Protein AF-A0AAU6QLI8-F1 (afdb_monomer_lite)

Structure (mmCIF, N/CA/C/O backbone):
data_AF-A0AAU6QLI8-F1
#
_entry.id   AF-A0AAU6QLI8-F1
#
loop_
_atom_site.group_PDB
_atom_site.id
_atom_site.type_symbol
_atom_site.label_atom_id
_atom_site.label_alt_id
_atom_site.label_comp_id
_atom_site.label_asym_id
_atom_site.label_entity_id
_atom_site.label_seq_id
_atom_site.pdbx_PDB_ins_code
_atom_site.Cartn_x
_atom_site.Cartn_y
_atom_site.Cartn_z
_atom_site.occupancy
_atom_site.B_iso_or_equiv
_atom_site.auth_seq_id
_atom_site.auth_comp_id
_atom_site.auth_asym_id
_atom_site.auth_atom_id
_atom_site.pdbx_PDB_model_num
ATOM 1 N N . MET A 1 1 ? -0.231 10.559 -68.384 1.00 34.50 1 MET A N 1
ATOM 2 C CA . MET A 1 1 ? 0.499 9.558 -67.576 1.00 34.50 1 MET A CA 1
ATOM 3 C C . MET A 1 1 ? -0.228 9.406 -66.255 1.00 34.50 1 MET A C 1
ATOM 5 O O . MET A 1 1 ? -0.411 10.391 -65.558 1.00 34.50 1 MET A O 1
ATOM 9 N N . SER A 1 2 ? -0.750 8.209 -65.994 1.00 28.45 2 SER A N 1
ATOM 10 C CA . SER A 1 2 ? -1.635 7.906 -64.871 1.00 28.45 2 SER A CA 1
ATOM 11 C C . SER A 1 2 ? -0.855 7.699 -63.577 1.00 28.45 2 SER A C 1
ATOM 13 O O . SER A 1 2 ? -0.058 6.767 -63.501 1.00 28.45 2 SER A O 1
ATOM 15 N N . TRP A 1 3 ? -1.153 8.483 -62.547 1.00 27.86 3 TRP A N 1
ATOM 16 C CA . TRP A 1 3 ? -0.943 8.059 -61.165 1.00 27.86 3 TRP A CA 1
ATOM 17 C C . TRP A 1 3 ? -2.289 7.552 -60.660 1.00 27.86 3 TRP A C 1
ATOM 19 O O . TRP A 1 3 ? -3.238 8.307 -60.461 1.00 27.86 3 TRP A O 1
ATOM 29 N N . LYS A 1 4 ? -2.407 6.223 -60.629 1.00 33.28 4 LYS A N 1
ATOM 30 C CA . LYS A 1 4 ? -3.608 5.509 -60.213 1.00 33.28 4 LYS A CA 1
ATOM 31 C C . LYS A 1 4 ? -3.654 5.451 -58.689 1.00 33.28 4 LYS A C 1
ATOM 33 O O . LYS A 1 4 ? -2.740 4.934 -58.056 1.00 33.28 4 LYS A O 1
ATOM 38 N N . PHE A 1 5 ? -4.767 5.951 -58.168 1.00 35.91 5 PHE A N 1
ATOM 39 C CA . PHE A 1 5 ? -5.419 5.586 -56.918 1.00 35.91 5 PHE A CA 1
ATOM 40 C C . PHE A 1 5 ? -5.103 4.159 -56.430 1.00 35.91 5 PHE A C 1
ATOM 42 O O . PHE A 1 5 ? -5.467 3.183 -57.087 1.00 35.91 5 PHE A O 1
ATOM 49 N N . TRP A 1 6 ? -4.563 4.066 -55.218 1.00 32.22 6 TRP A N 1
ATOM 50 C CA . TRP A 1 6 ? -4.882 3.013 -54.251 1.00 32.22 6 TRP A CA 1
ATOM 51 C C . TRP A 1 6 ? -5.800 3.710 -53.233 1.00 32.22 6 TRP A C 1
ATOM 53 O O . TRP A 1 6 ? -5.355 4.638 -52.571 1.00 32.22 6 TRP A O 1
ATOM 63 N N . LYS A 1 7 ? -7.133 3.569 -53.223 1.00 31.08 7 LYS A N 1
ATOM 64 C CA . LYS A 1 7 ? -7.972 2.368 -53.066 1.00 31.08 7 LYS A CA 1
ATOM 65 C C . LYS A 1 7 ? -7.524 1.497 -51.892 1.00 31.08 7 LYS A C 1
ATOM 67 O O . LYS A 1 7 ? -6.597 0.710 -52.023 1.00 31.08 7 LYS A O 1
ATOM 72 N N . THR A 1 8 ? -8.261 1.688 -50.792 1.00 38.16 8 THR A N 1
ATOM 73 C CA . THR A 1 8 ? -8.504 0.744 -49.696 1.00 38.16 8 THR A CA 1
ATOM 74 C C . THR A 1 8 ? -7.240 0.151 -49.084 1.00 38.16 8 THR A C 1
ATOM 76 O O . THR A 1 8 ? -6.825 -0.952 -49.430 1.00 38.16 8 THR A O 1
ATOM 79 N N . SER A 1 9 ? -6.663 0.846 -48.101 1.00 34.03 9 SER A N 1
ATOM 80 C CA . SER A 1 9 ? -5.839 0.168 -47.106 1.00 34.03 9 SER A CA 1
ATOM 81 C C . SER A 1 9 ? -6.737 -0.825 -46.370 1.00 34.03 9 SER A C 1
ATOM 83 O O . SER A 1 9 ? -7.512 -0.469 -45.487 1.00 34.03 9 SER A O 1
ATOM 85 N N . GLN A 1 10 ? -6.659 -2.088 -46.788 1.00 35.81 10 GLN A N 1
ATOM 86 C CA . GLN A 1 10 ? -6.878 -3.221 -45.904 1.00 35.81 10 GLN A CA 1
ATOM 87 C C . GLN A 1 10 ? -6.171 -2.894 -44.589 1.00 35.81 10 GLN A C 1
ATOM 89 O O . GLN A 1 10 ? -4.942 -2.845 -44.542 1.00 35.81 10 GLN A O 1
ATOM 94 N N . THR A 1 11 ? -6.936 -2.631 -43.533 1.00 38.00 11 THR A N 1
ATOM 95 C CA . THR A 1 11 ? -6.452 -2.769 -42.167 1.00 38.00 11 THR A CA 1
ATOM 96 C C . THR A 1 11 ? -6.023 -4.222 -42.037 1.00 38.00 11 THR A C 1
ATOM 98 O O . THR A 1 11 ? -6.840 -5.114 -41.817 1.00 38.00 11 THR A O 1
ATOM 101 N N . SER A 1 12 ? -4.738 -4.496 -42.262 1.00 47.03 12 SER A N 1
ATOM 102 C CA . SER A 1 12 ? -4.113 -5.717 -41.772 1.00 47.03 12 SER A CA 1
ATOM 103 C C . SER A 1 12 ? -4.521 -5.830 -40.310 1.00 47.03 12 SER A C 1
ATOM 105 O O . SER A 1 12 ? -4.220 -4.918 -39.538 1.00 47.03 12 SER A O 1
ATOM 107 N N . ALA A 1 13 ? -5.296 -6.864 -39.973 1.00 72.50 13 ALA A N 1
ATOM 108 C CA . ALA A 1 13 ? -5.838 -7.043 -38.635 1.00 72.50 13 ALA A CA 1
ATOM 109 C C . ALA A 1 13 ? -4.701 -6.855 -37.624 1.00 72.50 13 ALA A C 1
ATOM 111 O O . ALA A 1 13 ? -3.681 -7.543 -37.722 1.00 72.50 13 ALA A O 1
ATOM 112 N N . ILE A 1 14 ? -4.839 -5.871 -36.728 1.00 84.38 14 ILE A N 1
ATOM 113 C CA . ILE A 1 14 ? -3.828 -5.599 -35.706 1.00 84.38 14 ILE A CA 1
ATOM 114 C C . ILE A 1 14 ? -3.597 -6.913 -34.964 1.00 84.38 14 ILE A C 1
ATOM 116 O O . ILE A 1 14 ? -4.531 -7.504 -34.420 1.00 84.38 14 ILE A O 1
ATOM 120 N N . LYS A 1 15 ? -2.359 -7.410 -34.995 1.00 91.00 15 LYS A N 1
ATOM 121 C CA . LYS A 1 15 ? -1.996 -8.625 -34.275 1.00 91.00 15 LYS A CA 1
ATOM 122 C C . LYS A 1 15 ? -1.766 -8.253 -32.817 1.00 91.00 15 LYS A C 1
ATOM 124 O O . LYS A 1 15 ? -0.661 -7.869 -32.442 1.00 91.00 15 LYS A O 1
ATOM 129 N N . TRP A 1 16 ? -2.828 -8.341 -32.027 1.00 94.88 16 TRP A N 1
ATOM 130 C CA . TRP A 1 16 ? -2.781 -8.047 -30.601 1.00 94.88 16 TRP A CA 1
ATOM 131 C C . TRP A 1 16 ? -1.846 -9.014 -29.858 1.00 94.88 16 TRP A C 1
ATOM 133 O O . TRP A 1 16 ? -1.844 -10.212 -30.169 1.00 94.88 16 TRP A O 1
ATOM 143 N N . PRO A 1 17 ? -1.051 -8.526 -28.888 1.00 95.00 17 PRO A N 1
ATOM 144 C CA . PRO A 1 17 ? -0.303 -9.399 -27.993 1.00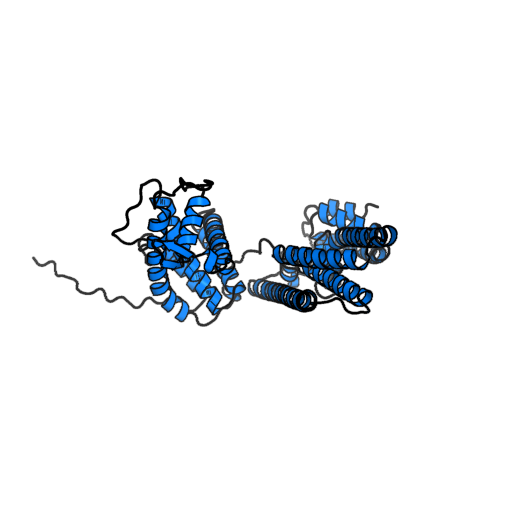 95.00 17 PRO A CA 1
ATOM 145 C C . PRO A 1 17 ? -1.251 -10.267 -27.158 1.00 95.00 17 PRO A C 1
ATOM 147 O O . PRO A 1 17 ? -2.341 -9.836 -26.788 1.00 95.00 17 PRO A O 1
ATOM 150 N N . THR A 1 18 ? -0.832 -11.496 -26.864 1.00 95.06 18 THR A N 1
ATOM 151 C CA . THR A 1 18 ? -1.649 -12.477 -26.125 1.00 95.06 18 THR A CA 1
ATOM 152 C C . THR A 1 18 ? -1.260 -12.604 -24.653 1.00 95.06 18 THR A C 1
ATOM 154 O O . THR A 1 18 ? -1.984 -13.230 -23.879 1.00 95.06 18 THR A O 1
ATOM 157 N N . ASP A 1 19 ? -0.123 -12.021 -24.272 1.00 95.06 19 ASP A N 1
ATOM 158 C CA . ASP A 1 19 ? 0.421 -11.992 -22.916 1.00 95.06 19 ASP A CA 1
ATOM 159 C C . ASP A 1 19 ? 0.528 -10.555 -22.371 1.00 95.06 19 ASP A C 1
ATOM 161 O O . ASP A 1 19 ? 0.547 -9.570 -23.123 1.00 95.06 19 ASP A O 1
ATOM 165 N N . ALA A 1 20 ? 0.564 -10.441 -21.040 1.00 95.44 20 ALA A N 1
ATOM 166 C CA . ALA A 1 20 ? 0.551 -9.162 -20.334 1.00 95.44 20 ALA A CA 1
ATOM 167 C C . ALA A 1 20 ? 1.803 -8.320 -20.626 1.00 95.44 20 ALA A C 1
ATOM 169 O O . ALA A 1 20 ? 1.677 -7.134 -20.930 1.00 95.44 20 ALA A O 1
ATOM 170 N N . TYR A 1 21 ? 2.992 -8.929 -20.605 1.00 95.75 21 TYR A N 1
ATOM 171 C CA . TYR A 1 21 ? 4.253 -8.250 -20.910 1.00 95.75 21 TYR A CA 1
ATOM 172 C C . TYR A 1 21 ? 4.255 -7.655 -22.327 1.00 95.75 21 TYR A C 1
ATOM 174 O O . TYR A 1 21 ? 4.529 -6.464 -22.513 1.00 95.75 21 TYR A O 1
ATOM 182 N N . GLY A 1 22 ? 3.891 -8.456 -23.330 1.00 95.94 22 GLY A N 1
ATOM 183 C CA . GLY A 1 22 ? 3.769 -8.022 -24.718 1.00 95.94 22 GLY A CA 1
ATOM 184 C C . GLY A 1 22 ? 2.737 -6.909 -24.885 1.00 95.94 22 GLY A C 1
ATOM 185 O O . GLY A 1 22 ? 2.982 -5.952 -25.620 1.00 95.94 22 GLY A O 1
ATOM 186 N N . SER A 1 23 ? 1.620 -6.985 -24.159 1.00 96.75 23 SER A N 1
ATOM 187 C CA . SER A 1 23 ? 0.582 -5.949 -24.163 1.00 96.75 23 SER A CA 1
ATOM 188 C C . SER A 1 23 ? 1.061 -4.632 -23.568 1.00 96.75 23 SER A C 1
ATOM 190 O O . SER A 1 23 ? 0.855 -3.591 -24.184 1.00 96.75 23 SER A O 1
ATOM 192 N N . VAL A 1 24 ? 1.762 -4.659 -22.434 1.00 97.12 24 VAL A N 1
ATOM 193 C CA . VAL A 1 24 ? 2.348 -3.457 -21.817 1.00 97.12 24 VAL A CA 1
ATOM 194 C C . VAL A 1 24 ? 3.366 -2.799 -22.754 1.00 97.12 24 VAL A C 1
ATOM 196 O O . VAL A 1 24 ? 3.345 -1.583 -22.941 1.00 97.12 24 VAL A O 1
ATOM 199 N N . ARG A 1 25 ? 4.218 -3.588 -23.419 1.00 96.38 25 ARG A N 1
ATOM 200 C CA . ARG A 1 25 ? 5.171 -3.057 -24.409 1.00 96.38 25 ARG A CA 1
ATOM 201 C C . ARG A 1 25 ? 4.484 -2.466 -25.633 1.00 96.38 25 ARG A C 1
ATOM 203 O O . ARG A 1 25 ? 4.913 -1.429 -26.134 1.00 96.38 25 ARG A O 1
ATOM 210 N N . PHE A 1 26 ? 3.434 -3.122 -26.120 1.00 96.69 26 PHE A N 1
ATOM 211 C CA . PHE A 1 26 ? 2.647 -2.625 -27.243 1.00 96.69 26 PHE A CA 1
ATOM 212 C C . PHE A 1 26 ? 1.936 -1.314 -26.882 1.00 96.69 26 PHE A C 1
ATOM 214 O O . PHE A 1 26 ? 1.979 -0.364 -27.660 1.00 96.69 26 PHE A O 1
ATOM 221 N N . LEU A 1 27 ? 1.366 -1.233 -25.675 1.00 97.56 27 LEU A N 1
ATOM 222 C CA . LEU A 1 27 ? 0.766 -0.021 -25.121 1.00 97.56 27 LEU A CA 1
ATOM 223 C C . LEU A 1 27 ? 1.769 1.129 -25.055 1.00 97.56 27 LEU A C 1
ATOM 225 O O . LEU A 1 27 ? 1.444 2.222 -25.507 1.00 97.56 27 LEU A O 1
ATOM 229 N N . LEU A 1 28 ? 2.989 0.884 -24.563 1.00 96.81 28 LEU A N 1
ATOM 230 C CA . LEU A 1 28 ? 4.032 1.911 -24.530 1.00 96.81 28 LEU A CA 1
ATOM 231 C C . LEU A 1 28 ? 4.403 2.378 -25.941 1.00 96.81 28 LEU A C 1
ATOM 233 O O . LEU A 1 28 ? 4.519 3.575 -26.179 1.00 96.81 28 LEU A O 1
ATOM 237 N N . GLY A 1 29 ? 4.541 1.451 -26.892 1.00 96.19 29 GLY A N 1
ATOM 238 C CA . GLY A 1 29 ? 4.809 1.795 -28.289 1.00 96.19 29 GLY A CA 1
ATOM 239 C C . GLY A 1 29 ? 3.733 2.706 -28.888 1.00 96.19 29 GLY A C 1
ATOM 240 O O . GLY A 1 29 ? 4.065 3.677 -29.570 1.00 96.19 29 GLY A O 1
ATOM 241 N N . MET A 1 30 ? 2.456 2.437 -28.594 1.00 96.06 30 MET A N 1
ATOM 242 C CA . MET A 1 30 ? 1.353 3.330 -28.964 1.00 96.06 30 MET A CA 1
ATOM 243 C C . MET A 1 30 ? 1.451 4.673 -28.233 1.00 96.06 30 MET A C 1
ATOM 245 O O . MET A 1 30 ? 1.333 5.710 -28.875 1.00 96.06 30 MET A O 1
ATOM 249 N N . PHE A 1 31 ? 1.709 4.665 -26.921 1.00 96.25 31 PHE A N 1
ATOM 250 C CA . PHE A 1 31 ? 1.772 5.868 -26.088 1.00 96.25 31 PHE A CA 1
ATOM 251 C C . PHE A 1 31 ? 2.871 6.834 -26.530 1.00 96.25 31 PHE A C 1
ATOM 253 O O . PHE A 1 31 ? 2.622 8.032 -26.605 1.00 96.25 31 PHE A O 1
ATOM 260 N N . LEU A 1 32 ? 4.058 6.333 -26.874 1.00 94.31 32 LEU A N 1
ATOM 261 C CA . LEU A 1 32 ? 5.178 7.151 -27.356 1.00 94.31 32 LEU A CA 1
ATOM 262 C C . LEU A 1 32 ? 4.979 7.652 -28.796 1.00 94.31 32 LEU A C 1
ATOM 264 O O . LEU A 1 32 ? 5.654 8.582 -29.235 1.00 94.31 32 LEU A O 1
ATOM 268 N N . SER A 1 33 ? 4.055 7.054 -29.549 1.00 92.00 33 SER A N 1
ATOM 269 C CA . SER A 1 33 ? 3.798 7.420 -30.939 1.00 92.00 33 SER A CA 1
ATOM 270 C C . SER A 1 33 ? 2.701 8.483 -31.035 1.00 92.00 33 SER A C 1
ATOM 272 O O . SER A 1 33 ? 1.517 8.168 -30.991 1.00 92.00 33 SER A O 1
ATOM 274 N N . HIS A 1 34 ? 3.078 9.740 -31.285 1.00 79.06 34 HIS A N 1
ATOM 275 C CA . HIS A 1 34 ? 2.135 10.872 -31.380 1.00 79.06 34 HIS A CA 1
ATOM 276 C C . HIS A 1 34 ? 1.016 10.720 -32.432 1.00 79.06 34 HIS A C 1
ATOM 278 O O . HIS A 1 34 ? 0.006 11.408 -32.356 1.00 79.06 34 HIS A O 1
ATOM 284 N N . ASN A 1 35 ? 1.173 9.824 -33.411 1.00 88.94 35 ASN A N 1
ATOM 285 C CA . ASN A 1 35 ? 0.229 9.648 -34.522 1.00 88.94 35 ASN A CA 1
ATOM 286 C C . ASN A 1 35 ? -0.586 8.345 -34.447 1.00 88.94 35 ASN A C 1
ATOM 288 O O . ASN A 1 35 ? -1.257 7.991 -35.418 1.00 88.94 35 ASN A O 1
ATOM 292 N N . VAL A 1 36 ? -0.534 7.614 -33.330 1.00 92.69 36 VAL A N 1
ATOM 293 C CA . VAL A 1 36 ? -1.184 6.301 -33.201 1.00 92.69 36 VAL A CA 1
ATOM 294 C C . VAL A 1 36 ? -2.402 6.379 -32.267 1.00 92.69 36 VAL A C 1
ATOM 296 O O . VAL A 1 36 ? -2.265 6.825 -31.126 1.00 92.69 36 VAL A O 1
ATOM 299 N N . PRO A 1 37 ? -3.597 5.937 -32.711 1.00 92.88 37 PRO A N 1
ATOM 300 C CA . PRO A 1 37 ? -4.755 5.816 -31.831 1.00 92.88 37 PRO A CA 1
ATOM 301 C C . PRO A 1 37 ? -4.504 4.821 -30.680 1.00 92.88 37 PRO A C 1
ATOM 303 O O . PRO A 1 37 ? -3.810 3.823 -30.882 1.00 92.88 37 PRO A O 1
ATOM 306 N N . PRO A 1 38 ? -5.083 5.047 -29.489 1.00 95.94 38 PRO A N 1
ATOM 307 C CA . PRO A 1 38 ? -6.048 6.110 -29.200 1.00 95.94 38 PRO A CA 1
ATOM 308 C C . PRO A 1 38 ? -5.395 7.463 -28.868 1.00 95.94 38 PRO A C 1
ATOM 310 O O . PRO A 1 38 ? -6.073 8.484 -28.910 1.00 95.94 38 PRO A O 1
ATOM 313 N N . PHE A 1 39 ? -4.083 7.498 -28.611 1.00 96.56 39 PHE A N 1
ATOM 314 C CA . PHE A 1 39 ? -3.380 8.679 -28.092 1.00 96.56 39 PHE A CA 1
ATOM 315 C C . PHE A 1 39 ? -3.307 9.860 -29.062 1.00 96.56 39 PHE A C 1
ATOM 317 O O . PHE A 1 39 ? -3.271 11.006 -28.626 1.00 96.56 39 PHE A O 1
ATOM 324 N N . SER A 1 40 ? -3.332 9.609 -30.372 1.00 94.44 40 SER A N 1
ATOM 325 C CA . SER A 1 40 ? -3.432 10.678 -31.376 1.00 94.44 40 SER A CA 1
ATOM 326 C C . SER A 1 40 ? -4.834 11.283 -31.508 1.00 94.44 40 SER A C 1
ATOM 328 O O . SER A 1 40 ? -4.993 12.325 -32.137 1.00 94.44 40 SER A O 1
ATOM 330 N N . GLN A 1 41 ? -5.852 10.646 -30.924 1.00 94.50 41 GLN A N 1
ATOM 331 C CA . GLN A 1 41 ? -7.259 11.059 -30.963 1.00 94.50 41 GLN A CA 1
ATOM 332 C C . GLN A 1 41 ? -7.715 11.494 -29.566 1.00 94.50 41 GLN A C 1
ATOM 334 O O . GLN A 1 41 ? -8.726 11.035 -29.040 1.00 94.50 41 GLN A O 1
ATOM 339 N N . TRP A 1 42 ? -6.906 12.339 -28.930 1.00 93.94 42 TRP A N 1
ATOM 340 C CA . TRP A 1 42 ? -7.124 12.781 -27.556 1.00 93.94 42 TRP A CA 1
ATOM 341 C C . TRP A 1 42 ? -8.168 13.903 -27.435 1.00 93.94 42 TRP A C 1
ATOM 343 O O . TRP A 1 42 ? -8.683 14.103 -26.345 1.00 93.94 42 TRP A O 1
ATOM 353 N N . ARG A 1 43 ? -8.513 14.593 -28.535 1.00 93.06 43 ARG A N 1
ATOM 354 C CA . ARG A 1 43 ? -9.575 15.615 -28.597 1.00 93.06 43 ARG A CA 1
ATOM 355 C C . ARG A 1 43 ? -10.440 15.483 -29.845 1.00 93.06 43 ARG A C 1
ATOM 357 O O . ARG A 1 43 ? -9.984 14.976 -30.872 1.00 93.06 43 ARG A O 1
ATOM 364 N N . THR A 1 44 ? -11.653 16.023 -29.775 1.00 90.19 44 THR A N 1
ATOM 365 C CA . THR A 1 44 ? -12.477 16.264 -30.962 1.00 90.19 44 THR A CA 1
ATOM 366 C C . THR A 1 44 ? -11.861 17.374 -31.830 1.00 90.19 44 THR A C 1
ATOM 368 O O . THR A 1 44 ? -11.264 18.312 -31.295 1.00 90.19 44 THR A O 1
ATOM 371 N N . PRO A 1 45 ? -11.984 17.308 -33.170 1.00 86.81 45 PRO A N 1
ATOM 372 C CA . PRO A 1 45 ? -11.470 18.351 -34.064 1.00 86.81 45 PRO A CA 1
ATOM 373 C C . PRO A 1 45 ? -12.064 19.747 -33.827 1.00 86.81 45 PRO A C 1
ATOM 375 O O . PRO A 1 45 ? -11.455 20.742 -34.211 1.00 86.81 45 PRO A O 1
ATOM 378 N N . GLU A 1 46 ? -13.258 19.817 -33.240 1.00 88.38 46 GLU A N 1
ATOM 379 C CA . GLU A 1 46 ? -13.994 21.056 -32.984 1.00 88.38 46 GLU A CA 1
ATOM 380 C C . GLU A 1 46 ? -13.541 21.776 -31.705 1.00 88.38 46 GLU A C 1
ATOM 382 O O . GLU A 1 46 ? -13.821 22.965 -31.552 1.00 88.38 46 GLU A O 1
ATOM 387 N N . VAL A 1 47 ? -12.846 21.084 -30.796 1.00 89.44 47 VAL A N 1
ATOM 388 C CA . VAL A 1 47 ? -12.389 21.653 -29.523 1.00 89.44 47 VAL A CA 1
ATOM 389 C C . VAL A 1 47 ? -11.008 22.278 -29.693 1.00 89.44 47 VAL A C 1
ATOM 391 O O . VAL A 1 47 ? -10.033 21.617 -30.057 1.00 89.44 47 VAL A O 1
ATOM 394 N N . THR A 1 48 ? -10.910 23.567 -29.377 1.00 88.62 48 THR A N 1
ATOM 395 C CA . THR A 1 48 ? -9.655 24.326 -29.378 1.00 88.62 48 THR A CA 1
ATOM 396 C C . THR A 1 48 ? -9.387 24.886 -27.992 1.00 88.62 48 THR A C 1
ATOM 398 O O . THR A 1 48 ? -10.249 25.560 -27.434 1.00 88.62 48 THR A O 1
ATOM 401 N N . PHE A 1 49 ? -8.186 24.653 -27.471 1.00 91.06 49 PHE A N 1
ATOM 402 C CA . PHE A 1 49 ? -7.732 25.223 -26.205 1.00 91.06 49 PHE A CA 1
ATOM 403 C C . PHE A 1 49 ? -6.896 26.479 -26.447 1.00 91.06 49 PHE A C 1
ATOM 405 O O . PHE A 1 49 ? -6.327 26.666 -27.527 1.00 91.06 49 PHE A O 1
ATOM 412 N N . SER A 1 50 ? -6.801 27.333 -25.430 1.00 89.50 50 SER A N 1
ATOM 413 C CA . SER A 1 50 ? -5.770 28.366 -25.400 1.00 89.50 50 SER A CA 1
ATOM 414 C C . SER A 1 50 ? -4.375 27.712 -25.342 1.00 89.50 50 SER A C 1
ATOM 416 O O . SER A 1 50 ? -4.244 26.598 -24.822 1.00 89.50 50 SER A O 1
ATOM 418 N N . PRO A 1 51 ? -3.316 28.379 -25.841 1.00 88.75 51 PRO A N 1
ATOM 419 C CA . PRO A 1 51 ? -1.961 27.819 -25.817 1.00 88.75 51 PRO A CA 1
ATOM 420 C C . PRO A 1 51 ? -1.483 27.421 -24.414 1.00 88.75 51 PRO A C 1
ATOM 422 O O . PRO A 1 51 ? -0.750 26.445 -24.273 1.00 88.75 51 PRO A O 1
ATOM 425 N N . ASP A 1 52 ? -1.938 28.144 -23.387 1.00 87.69 52 ASP A N 1
ATOM 426 C CA . ASP A 1 52 ? -1.565 27.913 -21.988 1.00 87.69 52 ASP A CA 1
ATOM 427 C C . ASP A 1 52 ? -2.235 26.659 -21.391 1.00 87.69 52 ASP A C 1
ATOM 429 O O . ASP A 1 52 ? -1.753 26.110 -20.403 1.00 87.69 52 ASP A O 1
ATOM 433 N N . ILE A 1 53 ? -3.326 26.174 -21.998 1.00 90.56 53 ILE A N 1
ATOM 434 C CA . ILE A 1 53 ? -4.062 24.974 -21.564 1.00 90.56 53 ILE A CA 1
ATOM 435 C C . ILE A 1 53 ? -3.766 23.765 -22.451 1.00 90.56 53 ILE A C 1
ATOM 437 O O . ILE A 1 53 ? -3.804 22.636 -21.967 1.00 90.56 53 ILE A O 1
ATOM 441 N N . GLU A 1 54 ? -3.466 23.967 -23.737 1.00 92.69 54 GLU A N 1
ATOM 442 C CA . GLU A 1 54 ? -3.405 22.887 -24.732 1.00 92.69 54 GLU A CA 1
ATOM 443 C C . GLU A 1 54 ? -2.439 21.757 -24.343 1.00 92.69 54 GLU A C 1
ATOM 445 O O . GLU A 1 54 ? -2.791 20.584 -24.468 1.00 92.69 54 GLU A O 1
ATOM 450 N N . VAL A 1 55 ? -1.262 22.092 -23.804 1.00 90.75 55 VAL A N 1
ATOM 451 C CA . VAL A 1 55 ? -0.271 21.099 -23.353 1.00 90.75 55 VAL A CA 1
ATOM 452 C C . VAL A 1 55 ? -0.809 20.276 -22.179 1.00 90.75 55 VAL A C 1
ATOM 454 O O . VAL A 1 55 ? -0.764 19.045 -22.209 1.00 90.75 55 VAL A O 1
ATOM 457 N N . THR A 1 56 ? -1.364 20.943 -21.167 1.00 91.62 56 THR A N 1
ATOM 458 C CA . THR A 1 56 ? -1.973 20.293 -19.999 1.00 91.62 56 THR A CA 1
ATOM 459 C C . THR A 1 56 ? -3.153 19.419 -20.415 1.00 91.62 56 THR A C 1
ATOM 461 O O . THR A 1 56 ? -3.271 18.288 -19.943 1.00 91.62 56 THR A O 1
ATOM 464 N N . ALA A 1 57 ? -3.992 19.891 -21.340 1.00 94.00 57 ALA A N 1
ATOM 465 C CA . ALA A 1 57 ? -5.120 19.142 -21.878 1.00 94.00 57 ALA A CA 1
ATOM 466 C C . ALA A 1 57 ? -4.669 17.884 -22.637 1.00 94.00 57 ALA A C 1
ATOM 468 O O . ALA A 1 57 ? -5.216 16.806 -22.394 1.00 94.00 57 ALA A O 1
ATOM 469 N N . GLU A 1 58 ? -3.645 17.983 -23.494 1.00 94.31 58 GLU A N 1
ATOM 470 C CA . GLU A 1 58 ? -3.097 16.826 -24.214 1.00 94.31 58 GLU A CA 1
ATOM 471 C C . GLU A 1 58 ? -2.536 15.780 -23.242 1.00 94.31 58 GLU A C 1
ATOM 473 O O . GLU A 1 58 ? -2.875 14.596 -23.338 1.00 94.31 58 GLU A O 1
ATOM 478 N N . ILE A 1 59 ? -1.694 16.203 -22.293 1.00 92.62 59 ILE A N 1
ATOM 479 C CA . ILE A 1 59 ? -1.088 15.309 -21.296 1.00 92.62 59 ILE A CA 1
ATOM 480 C C . ILE A 1 59 ? -2.179 14.627 -20.467 1.00 92.62 59 ILE A C 1
ATOM 482 O O . ILE A 1 59 ? -2.143 13.408 -20.283 1.00 92.62 59 ILE A O 1
ATOM 486 N N . SER A 1 60 ? -3.174 15.392 -20.018 1.00 93.81 60 SER A N 1
ATOM 487 C CA . SER A 1 60 ? -4.298 14.894 -19.221 1.00 93.81 60 SER A CA 1
ATOM 488 C C . SER A 1 60 ? -5.123 13.865 -19.988 1.00 93.81 60 SER A C 1
ATOM 490 O O . SER A 1 60 ? -5.396 12.781 -19.469 1.00 93.81 60 SER A O 1
ATOM 492 N N . ALA A 1 61 ? -5.469 14.155 -21.244 1.00 95.94 61 ALA A N 1
ATOM 493 C CA . ALA A 1 61 ? -6.249 13.256 -22.085 1.00 95.94 61 ALA A CA 1
ATOM 494 C C . ALA A 1 61 ? -5.489 11.969 -22.414 1.00 95.94 61 ALA A C 1
ATOM 496 O O . ALA A 1 61 ? -6.025 10.875 -22.226 1.00 95.94 61 ALA A O 1
ATOM 497 N N . ARG A 1 62 ? -4.217 12.059 -22.815 1.00 95.88 62 ARG A N 1
ATOM 498 C CA . ARG A 1 62 ? -3.389 10.873 -23.095 1.00 95.88 62 ARG A CA 1
ATOM 499 C C . ARG A 1 62 ? -3.132 10.047 -21.840 1.00 95.88 62 ARG A C 1
ATOM 501 O O . ARG A 1 62 ? -3.186 8.818 -21.892 1.00 95.88 62 ARG A O 1
ATOM 508 N N . GLY A 1 63 ? -2.898 10.704 -20.707 1.00 95.75 63 GLY A N 1
ATOM 509 C CA . GLY A 1 63 ? -2.822 10.047 -19.409 1.00 95.75 63 GLY A CA 1
ATOM 510 C C . GLY A 1 63 ? -4.119 9.329 -19.064 1.00 95.75 63 GLY A C 1
ATOM 511 O O . GLY A 1 63 ? -4.084 8.212 -18.561 1.00 95.75 63 GLY A O 1
ATOM 512 N N . TYR A 1 64 ? -5.274 9.943 -19.326 1.00 97.31 64 TYR A N 1
ATOM 513 C CA . TYR A 1 64 ? -6.580 9.363 -18.999 1.00 97.31 64 TYR A CA 1
ATOM 514 C C . TYR A 1 64 ? -6.880 8.138 -19.855 1.00 97.31 64 TYR A C 1
ATOM 516 O O . TYR A 1 64 ? -7.296 7.102 -19.340 1.00 97.31 64 TYR A O 1
ATOM 524 N N . GLN A 1 65 ? -6.543 8.195 -21.142 1.00 97.88 65 GLN A N 1
ATOM 525 C CA . GLN A 1 65 ? -6.562 7.024 -22.013 1.00 97.88 65 GLN A CA 1
ATOM 526 C C . GLN A 1 65 ? -5.673 5.908 -21.452 1.00 97.88 65 GLN A C 1
ATOM 528 O O . GLN A 1 65 ? -6.107 4.761 -21.354 1.00 97.88 65 GLN A O 1
ATOM 533 N N . LEU A 1 66 ? -4.452 6.228 -21.018 1.00 98.00 66 LEU A N 1
ATOM 534 C CA . LEU A 1 66 ? -3.557 5.240 -20.417 1.00 98.00 66 LEU A CA 1
ATOM 535 C C . LEU A 1 66 ? -4.147 4.624 -19.132 1.00 98.00 66 LEU A C 1
ATOM 537 O O . LEU A 1 66 ? -4.104 3.403 -18.970 1.00 98.00 66 LEU A O 1
ATOM 541 N N . ALA A 1 67 ? -4.748 5.434 -18.257 1.00 97.81 67 ALA A N 1
ATOM 542 C CA . ALA A 1 67 ? -5.416 4.964 -17.043 1.00 97.81 67 ALA A CA 1
ATOM 543 C C . ALA A 1 67 ? -6.564 4.001 -17.343 1.00 97.81 67 ALA A C 1
ATOM 545 O O . ALA A 1 67 ? -6.662 2.956 -16.704 1.00 97.81 67 ALA A O 1
ATOM 546 N N . ILE A 1 68 ? -7.373 4.291 -18.366 1.00 97.94 68 ILE A N 1
ATOM 547 C CA . ILE A 1 68 ? -8.466 3.413 -18.802 1.00 97.94 68 ILE A CA 1
ATOM 548 C C . ILE A 1 68 ? -7.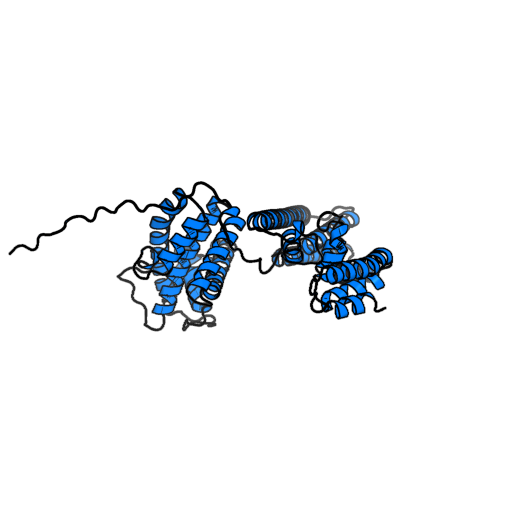945 2.018 -19.145 1.00 97.94 68 ILE A C 1
ATOM 550 O O . ILE A 1 68 ? -8.557 1.030 -18.742 1.00 97.94 68 ILE A O 1
ATOM 554 N N . TRP A 1 69 ? -6.800 1.903 -19.827 1.00 98.12 69 TRP A N 1
ATOM 555 C CA . TRP A 1 69 ? -6.220 0.587 -20.104 1.00 98.12 69 TRP A CA 1
ATOM 556 C C . TRP A 1 69 ? -5.904 -0.180 -18.814 1.00 98.12 69 TRP A C 1
ATOM 558 O O . TRP A 1 69 ? -6.247 -1.360 -18.710 1.00 98.12 69 TRP A O 1
ATOM 568 N N . PHE A 1 70 ? -5.295 0.480 -17.822 1.00 98.19 70 PHE A N 1
ATOM 569 C CA . PHE A 1 70 ? -4.977 -0.139 -16.532 1.00 98.19 70 PHE A CA 1
ATOM 570 C C . PHE A 1 70 ? -6.231 -0.466 -15.718 1.00 98.19 70 PHE A C 1
ATOM 572 O O . PHE A 1 70 ? -6.303 -1.540 -15.132 1.00 98.19 70 PHE A O 1
ATOM 579 N N . TRP A 1 71 ? -7.260 0.379 -15.726 1.00 97.06 71 TRP A N 1
ATOM 580 C CA . TRP A 1 71 ? -8.527 0.071 -15.059 1.00 97.06 71 TRP A CA 1
ATOM 581 C C . TRP A 1 71 ? -9.243 -1.115 -15.706 1.00 97.06 71 TRP A C 1
ATOM 583 O O . TRP A 1 71 ? -9.725 -1.996 -14.995 1.00 97.06 71 TRP A O 1
ATOM 593 N N . MET A 1 72 ? -9.247 -1.208 -17.040 1.00 97.62 72 MET A N 1
ATOM 594 C CA . MET A 1 72 ? -9.761 -2.384 -17.752 1.00 97.62 72 MET A CA 1
ATOM 595 C C . MET A 1 72 ? -8.958 -3.646 -17.414 1.00 97.62 72 MET A C 1
ATOM 597 O O . MET A 1 72 ? -9.538 -4.713 -17.213 1.00 97.62 72 MET A O 1
ATOM 601 N N . PHE A 1 73 ? -7.631 -3.531 -17.323 1.00 97.69 73 PHE A N 1
ATOM 602 C CA . PHE A 1 73 ? -6.759 -4.638 -16.934 1.00 97.69 73 PHE A CA 1
ATOM 603 C C . PHE A 1 73 ? -7.017 -5.083 -15.485 1.00 97.69 73 PHE A C 1
ATOM 605 O O . PHE A 1 73 ? -7.130 -6.278 -15.215 1.00 97.69 73 PHE A O 1
ATOM 612 N N . SER A 1 74 ? -7.181 -4.124 -14.570 1.00 96.88 74 SER A N 1
ATOM 613 C CA . SER A 1 74 ? -7.536 -4.347 -13.166 1.00 96.88 74 SER A CA 1
ATOM 614 C C . SER A 1 74 ? -8.884 -5.049 -13.025 1.00 96.88 74 SER A C 1
ATOM 616 O O . SER A 1 74 ? -8.992 -6.033 -12.300 1.00 96.88 74 SER A O 1
ATOM 618 N N . ALA A 1 75 ? -9.895 -4.620 -13.787 1.00 96.12 75 ALA A N 1
ATOM 619 C CA . ALA A 1 75 ? -11.204 -5.268 -13.807 1.00 96.12 75 ALA A CA 1
ATOM 620 C C . ALA A 1 75 ? -11.141 -6.719 -14.318 1.00 96.12 75 ALA A C 1
ATOM 622 O O . ALA A 1 75 ? -11.948 -7.552 -13.908 1.00 96.12 75 ALA A O 1
ATOM 623 N N . LYS A 1 76 ? -10.193 -7.029 -15.212 1.00 96.69 76 LYS A N 1
ATOM 624 C CA . LYS A 1 76 ? -10.024 -8.371 -15.778 1.00 96.69 76 LYS A CA 1
ATOM 625 C C . LYS A 1 76 ? -9.224 -9.318 -14.880 1.00 96.69 76 LYS A C 1
ATOM 627 O O . LYS A 1 76 ? -9.576 -10.494 -14.811 1.00 96.69 76 LYS A O 1
ATOM 632 N N . TYR A 1 77 ? -8.146 -8.843 -14.257 1.00 96.38 77 TYR A N 1
ATOM 633 C CA . TYR A 1 77 ? -7.191 -9.706 -13.551 1.00 96.38 77 TYR A CA 1
ATOM 634 C C . TYR A 1 77 ? -7.104 -9.455 -12.050 1.00 96.38 77 TYR A C 1
ATOM 636 O O . TYR A 1 77 ? -7.049 -10.435 -11.323 1.00 96.38 77 TYR A O 1
ATOM 644 N N . ASP A 1 78 ? -7.113 -8.189 -11.624 1.00 95.19 78 ASP A N 1
ATOM 645 C CA . ASP A 1 78 ? -7.150 -7.638 -10.258 1.00 95.19 78 ASP A CA 1
ATOM 646 C C . ASP A 1 78 ? -6.211 -6.414 -10.140 1.00 95.19 78 ASP A C 1
ATOM 648 O O . ASP A 1 78 ? -5.405 -6.105 -11.028 1.00 95.19 78 ASP A O 1
ATOM 652 N N . ALA A 1 79 ? -6.309 -5.702 -9.014 1.00 94.12 79 ALA A N 1
ATOM 653 C CA . ALA A 1 79 ? -5.506 -4.512 -8.745 1.00 94.12 79 ALA A CA 1
ATOM 654 C C . ALA A 1 79 ? -3.998 -4.800 -8.612 1.00 94.12 79 ALA A C 1
ATOM 656 O O . ALA A 1 79 ? -3.186 -3.935 -8.943 1.00 94.12 79 ALA A O 1
ATOM 657 N N . ILE A 1 80 ? -3.601 -5.996 -8.159 1.00 95.69 80 ILE A N 1
ATOM 658 C CA . ILE A 1 80 ? -2.187 -6.356 -7.970 1.00 95.69 80 ILE A CA 1
ATOM 659 C C . ILE A 1 80 ? -1.526 -6.633 -9.320 1.00 95.69 80 ILE A C 1
ATOM 661 O O . ILE A 1 80 ? -0.448 -6.103 -9.600 1.00 95.69 80 ILE A O 1
ATOM 665 N N . ALA A 1 81 ? -2.194 -7.394 -10.185 1.00 96.69 81 ALA A N 1
ATOM 666 C CA . ALA A 1 81 ? -1.773 -7.638 -11.555 1.00 96.69 81 ALA A CA 1
ATOM 667 C C . ALA A 1 81 ? -1.683 -6.319 -12.335 1.00 96.69 81 ALA A C 1
ATOM 669 O O . ALA A 1 81 ? -0.688 -6.066 -13.019 1.00 96.69 81 ALA A O 1
ATOM 670 N N . SER A 1 82 ? -2.679 -5.440 -12.182 1.00 96.75 82 SER A N 1
ATOM 671 C CA . SER A 1 82 ? -2.659 -4.105 -12.788 1.00 96.75 82 SER A CA 1
ATOM 672 C C . SER A 1 82 ? -1.507 -3.242 -12.277 1.00 96.75 82 SER A C 1
ATOM 674 O O . SER A 1 82 ? -0.828 -2.600 -13.081 1.00 96.75 82 SER A O 1
ATOM 676 N N . ARG A 1 83 ? -1.239 -3.243 -10.964 1.00 95.38 83 ARG A N 1
ATOM 677 C CA . ARG A 1 83 ? -0.096 -2.522 -10.385 1.00 95.38 83 ARG A CA 1
ATOM 678 C C . ARG A 1 83 ? 1.222 -3.035 -10.960 1.00 95.38 83 ARG A C 1
ATOM 680 O O . ARG A 1 83 ? 2.049 -2.229 -11.362 1.00 95.38 83 ARG A O 1
ATOM 687 N N . MET A 1 84 ? 1.392 -4.349 -11.083 1.00 96.19 84 MET A N 1
ATOM 688 C CA . MET A 1 84 ? 2.603 -4.937 -11.663 1.00 96.19 84 MET A CA 1
ATOM 689 C C . MET A 1 84 ? 2.782 -4.585 -13.149 1.00 96.19 84 MET A C 1
ATOM 691 O O . MET A 1 84 ? 3.885 -4.240 -13.577 1.00 96.19 84 MET A O 1
ATOM 695 N N . ALA A 1 85 ? 1.701 -4.611 -13.934 1.00 96.75 85 ALA A N 1
ATOM 696 C CA . ALA A 1 85 ? 1.723 -4.184 -15.332 1.00 96.75 85 ALA A CA 1
ATOM 697 C C . ALA A 1 85 ? 2.094 -2.696 -15.474 1.00 96.75 85 ALA A C 1
ATOM 699 O O . ALA A 1 85 ? 2.858 -2.330 -16.369 1.00 96.75 85 ALA A O 1
ATOM 700 N N . ARG A 1 86 ? 1.590 -1.845 -14.573 1.00 96.50 86 ARG A N 1
ATOM 701 C CA . ARG A 1 86 ? 1.914 -0.415 -14.506 1.00 96.50 86 ARG A CA 1
ATOM 702 C C . ARG A 1 86 ? 3.361 -0.161 -14.089 1.00 96.50 86 ARG A C 1
ATOM 704 O O . ARG A 1 86 ? 4.040 0.616 -14.753 1.00 96.50 86 ARG A O 1
ATOM 711 N N . ASP A 1 87 ? 3.870 -0.869 -13.082 1.00 95.81 87 ASP A N 1
ATOM 712 C CA . ASP A 1 87 ? 5.279 -0.796 -12.671 1.00 95.81 87 ASP A CA 1
ATOM 713 C C . ASP A 1 87 ? 6.209 -1.113 -13.852 1.00 95.81 87 ASP A C 1
ATOM 715 O O . ASP A 1 87 ? 7.181 -0.393 -14.105 1.00 95.81 87 ASP A O 1
ATOM 719 N N . ALA A 1 88 ? 5.882 -2.165 -14.609 1.00 95.81 88 ALA A N 1
ATOM 720 C CA . ALA A 1 88 ? 6.610 -2.549 -15.812 1.00 95.81 88 ALA A CA 1
ATOM 721 C C . ALA A 1 88 ? 6.504 -1.490 -16.920 1.00 95.81 88 ALA A C 1
ATOM 723 O O . ALA A 1 88 ? 7.515 -1.156 -17.536 1.00 95.81 88 ALA A O 1
ATOM 724 N N . PHE A 1 89 ? 5.315 -0.924 -17.150 1.00 97.25 89 PHE A N 1
ATOM 725 C CA . PHE A 1 89 ? 5.129 0.175 -18.098 1.00 97.25 89 PHE A CA 1
ATOM 726 C C . PHE A 1 89 ? 6.035 1.364 -17.756 1.00 97.25 89 PHE A C 1
ATOM 728 O O . PHE A 1 89 ? 6.762 1.851 -18.620 1.00 97.25 89 PHE A O 1
ATOM 735 N N . CYS A 1 90 ? 6.046 1.786 -16.489 1.00 96.81 90 CYS A N 1
ATOM 736 C CA . CYS A 1 90 ? 6.873 2.893 -16.020 1.00 96.81 90 CYS A CA 1
ATOM 737 C C . CYS A 1 90 ? 8.373 2.575 -16.139 1.00 96.81 90 CYS A C 1
ATOM 739 O O . CYS A 1 90 ? 9.139 3.449 -16.527 1.00 96.81 90 CYS A O 1
ATOM 741 N N . LEU A 1 91 ? 8.803 1.334 -15.870 1.00 95.81 91 LEU A N 1
ATOM 742 C CA . LEU A 1 91 ? 10.189 0.906 -16.118 1.00 95.81 91 LEU A CA 1
ATOM 743 C C . LEU A 1 91 ? 10.581 1.038 -17.594 1.00 95.81 91 LEU A C 1
ATOM 745 O O . LEU A 1 91 ? 11.655 1.549 -17.893 1.00 95.81 91 LEU A O 1
ATOM 749 N N . PHE A 1 92 ? 9.726 0.597 -18.517 1.00 95.62 92 PHE A N 1
ATOM 750 C CA . PHE A 1 92 ? 10.009 0.720 -19.949 1.00 95.62 92 PHE A CA 1
ATOM 751 C C . PHE A 1 92 ? 9.970 2.175 -20.431 1.00 95.62 92 PHE A C 1
ATOM 753 O O . PHE A 1 92 ? 10.727 2.536 -21.328 1.00 95.62 92 PHE A O 1
ATOM 760 N N . ALA A 1 93 ? 9.118 3.015 -19.841 1.00 95.94 93 ALA A N 1
ATOM 761 C CA . ALA A 1 93 ? 9.109 4.447 -20.117 1.00 95.94 93 ALA A CA 1
ATOM 762 C C . ALA A 1 93 ? 10.419 5.111 -19.655 1.00 95.94 93 ALA A C 1
ATOM 764 O O . ALA A 1 93 ? 11.022 5.846 -20.430 1.00 95.94 93 ALA A O 1
ATOM 765 N N . ASP A 1 94 ? 10.909 4.777 -18.453 1.00 96.06 94 ASP A N 1
ATOM 766 C CA . ASP A 1 94 ? 12.203 5.253 -17.934 1.00 96.06 94 ASP A CA 1
ATOM 767 C C . ASP A 1 94 ? 13.398 4.789 -18.798 1.00 96.06 94 ASP A C 1
ATOM 769 O O . ASP A 1 94 ? 14.410 5.484 -18.882 1.00 96.06 94 ASP A O 1
ATOM 773 N N . GLU A 1 95 ? 13.300 3.622 -19.450 1.00 94.19 95 GLU A N 1
ATOM 774 C CA . GLU A 1 95 ? 14.304 3.150 -20.420 1.00 94.19 95 GLU A CA 1
ATOM 775 C C . GLU A 1 95 ? 14.309 3.969 -21.721 1.00 94.19 95 GLU A C 1
ATOM 777 O O . GLU A 1 95 ? 15.354 4.072 -22.367 1.00 94.19 95 GLU A O 1
ATOM 782 N N . ALA A 1 96 ? 13.160 4.525 -22.120 1.00 93.00 96 ALA A N 1
ATOM 783 C CA . ALA A 1 96 ? 13.033 5.354 -23.316 1.00 93.00 96 ALA A CA 1
ATOM 784 C C . ALA A 1 96 ? 13.472 6.804 -23.063 1.00 93.00 96 ALA A C 1
ATOM 786 O O . ALA A 1 96 ? 14.172 7.382 -23.896 1.00 93.00 96 ALA A O 1
ATOM 787 N N . ASP A 1 97 ? 13.082 7.369 -21.921 1.00 93.81 97 ASP A N 1
ATOM 788 C CA . ASP A 1 97 ? 13.465 8.707 -21.477 1.00 93.81 97 ASP A CA 1
ATOM 789 C C . ASP A 1 97 ? 13.556 8.738 -19.939 1.00 93.81 97 ASP A C 1
ATOM 791 O O . ASP A 1 97 ? 12.552 8.477 -19.259 1.00 93.81 97 ASP A O 1
ATOM 795 N N . PRO A 1 98 ? 14.737 9.029 -19.358 1.00 94.94 98 PRO A N 1
ATOM 796 C CA . PRO A 1 98 ? 14.897 9.085 -17.912 1.00 94.94 98 PRO A CA 1
ATOM 797 C C . PRO A 1 98 ? 13.856 10.002 -17.263 1.00 94.94 98 PRO A C 1
ATOM 799 O O . PRO A 1 98 ? 13.688 11.140 -17.683 1.00 94.94 98 PRO A O 1
ATOM 802 N N . SER A 1 99 ? 13.216 9.531 -16.188 1.00 92.44 99 SER A N 1
ATOM 803 C CA . SER A 1 99 ? 12.145 10.205 -15.425 1.00 92.44 99 SER A CA 1
ATOM 804 C C . SER A 1 99 ? 10.741 10.176 -16.034 1.00 92.44 99 SER A C 1
ATOM 806 O O . SER A 1 99 ? 9.782 10.505 -15.328 1.00 92.44 99 SER A O 1
ATOM 808 N N . MET A 1 100 ? 10.572 9.713 -17.276 1.00 94.56 100 MET A N 1
ATOM 809 C CA . MET A 1 100 ? 9.250 9.596 -17.895 1.00 94.56 100 MET A CA 1
ATOM 810 C C . MET A 1 100 ? 8.327 8.648 -17.123 1.00 94.56 100 MET A C 1
ATOM 812 O O . MET A 1 100 ? 7.157 8.969 -16.913 1.00 94.56 100 MET A O 1
ATOM 816 N N . GLY A 1 101 ? 8.840 7.517 -16.636 1.00 94.88 101 GLY A N 1
ATOM 817 C CA . GLY A 1 101 ? 8.071 6.584 -15.818 1.00 94.88 101 GLY A CA 1
ATOM 818 C C . GLY A 1 101 ? 7.602 7.209 -14.506 1.00 94.88 101 GLY A C 1
ATOM 819 O O . GLY A 1 101 ? 6.460 7.001 -14.106 1.00 94.88 101 GLY A O 1
ATOM 820 N N . THR A 1 102 ? 8.437 8.028 -13.864 1.00 93.44 102 THR A N 1
ATOM 821 C CA . THR A 1 102 ? 8.066 8.772 -12.645 1.00 93.44 102 THR A CA 1
ATOM 822 C C . THR A 1 102 ? 6.967 9.805 -12.910 1.00 93.44 102 THR A C 1
ATOM 824 O O . THR A 1 102 ? 6.028 9.923 -12.118 1.00 93.44 102 THR A O 1
ATOM 827 N N . MET A 1 103 ? 7.049 10.537 -14.026 1.00 92.56 103 MET A N 1
ATOM 828 C CA . MET A 1 103 ? 6.014 11.502 -14.418 1.00 92.56 103 MET A CA 1
ATOM 829 C C . MET A 1 103 ? 4.678 10.805 -14.703 1.00 92.56 103 MET A C 1
ATOM 831 O O . MET A 1 103 ? 3.641 11.216 -14.182 1.00 92.56 103 MET A O 1
ATOM 835 N N . ILE A 1 104 ? 4.708 9.702 -15.455 1.00 94.94 104 ILE A N 1
ATOM 836 C CA . ILE A 1 104 ? 3.514 8.905 -15.767 1.00 94.94 104 ILE A CA 1
ATOM 837 C C . ILE A 1 104 ? 2.904 8.311 -14.495 1.00 94.94 104 ILE A C 1
ATOM 839 O O . ILE A 1 104 ? 1.694 8.396 -14.304 1.00 94.94 104 ILE A O 1
ATOM 843 N N . GLU A 1 105 ? 3.720 7.763 -13.592 1.00 94.81 105 GLU A N 1
ATOM 844 C CA . GLU A 1 105 ? 3.240 7.225 -12.316 1.00 94.81 105 GLU A CA 1
ATOM 845 C C . GLU A 1 105 ? 2.547 8.296 -11.467 1.00 94.81 105 GLU A C 1
ATOM 847 O O . GLU A 1 105 ? 1.527 8.022 -10.830 1.00 94.81 105 GLU A O 1
ATOM 852 N N . SER A 1 106 ? 3.066 9.524 -11.483 1.00 92.50 106 SER A N 1
ATOM 853 C CA . SER A 1 106 ? 2.476 10.652 -10.757 1.00 92.50 106 SER A CA 1
ATOM 854 C C . SER A 1 106 ? 1.113 11.039 -11.338 1.00 92.50 106 SER A C 1
ATOM 856 O O . SER A 1 106 ? 0.156 11.230 -10.582 1.00 92.50 106 SER A O 1
ATOM 858 N N . LEU A 1 107 ? 1.002 11.079 -12.670 1.00 93.25 107 LEU A N 1
ATOM 859 C CA . LEU A 1 107 ? -0.241 11.374 -13.389 1.00 93.25 107 LEU A CA 1
ATOM 860 C C . LEU A 1 107 ? -1.312 10.299 -13.159 1.00 93.25 107 LEU A C 1
ATOM 862 O O . LEU A 1 107 ? -2.442 10.614 -12.788 1.00 93.25 107 LEU A O 1
ATOM 866 N N . LEU A 1 108 ? -0.941 9.026 -13.305 1.00 95.44 108 LEU A N 1
ATOM 867 C CA . LEU A 1 108 ? -1.841 7.900 -13.061 1.00 95.44 108 LEU A CA 1
ATOM 868 C C . LEU A 1 108 ? -2.278 7.839 -11.585 1.00 95.44 108 LEU A C 1
ATOM 870 O O . LEU A 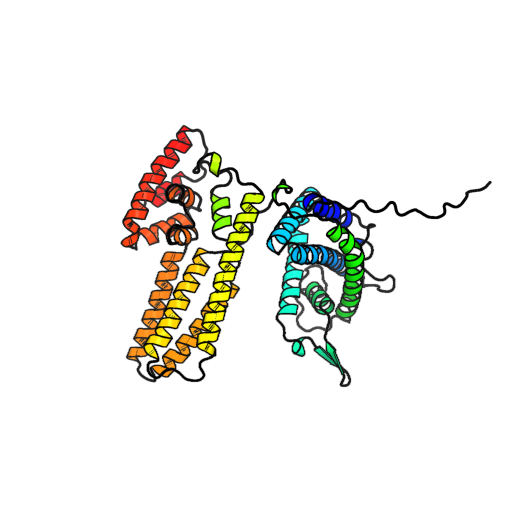1 108 ? -3.426 7.528 -11.283 1.00 95.44 108 LEU A O 1
ATOM 874 N N . SER A 1 109 ? -1.394 8.188 -10.643 1.00 93.12 109 SER A N 1
ATOM 875 C CA . SER A 1 109 ? -1.740 8.252 -9.214 1.00 93.12 109 SER A CA 1
ATOM 876 C C . SER A 1 109 ? -2.715 9.384 -8.897 1.00 93.12 109 SER A C 1
ATOM 878 O O . SER A 1 109 ? -3.569 9.226 -8.028 1.00 93.12 109 SER A O 1
ATOM 880 N N . LEU A 1 110 ? -2.603 10.530 -9.578 1.00 92.38 110 LEU A N 1
ATOM 881 C CA . LEU A 1 110 ? -3.590 11.606 -9.479 1.00 92.38 110 LEU A CA 1
ATOM 882 C C . LEU A 1 110 ? -4.968 11.121 -9.941 1.00 92.38 110 LEU A C 1
ATOM 884 O O . LEU A 1 110 ? -5.953 11.317 -9.234 1.00 92.38 110 LEU A O 1
ATOM 888 N N . GLN A 1 111 ? -5.025 10.434 -11.079 1.00 94.81 111 GLN A N 1
ATOM 889 C CA . GLN A 1 111 ? -6.271 9.894 -11.622 1.00 94.81 111 GLN A CA 1
ATOM 890 C C . GLN A 1 111 ? -6.911 8.859 -10.706 1.00 94.81 111 GLN A C 1
ATOM 892 O O . GLN A 1 111 ? -8.117 8.920 -10.489 1.00 94.81 111 GLN A O 1
ATOM 897 N N . ASP A 1 112 ? -6.130 7.947 -10.126 1.00 93.44 112 ASP A N 1
ATOM 898 C CA . ASP A 1 112 ? -6.665 6.973 -9.172 1.00 93.44 112 ASP A CA 1
ATOM 899 C C . ASP A 1 112 ? -7.275 7.669 -7.947 1.00 93.44 112 ASP A C 1
ATOM 901 O O . ASP A 1 112 ? -8.358 7.287 -7.510 1.00 93.44 112 ASP A O 1
ATOM 905 N N . ARG A 1 113 ? -6.639 8.734 -7.432 1.00 91.19 113 ARG A N 1
ATOM 906 C CA . ARG A 1 113 ? -7.196 9.531 -6.323 1.00 91.19 113 ARG A CA 1
ATOM 907 C C . ARG A 1 113 ? -8.495 10.231 -6.708 1.00 91.19 113 ARG A C 1
ATOM 909 O O . ARG A 1 113 ? -9.444 10.200 -5.931 1.00 91.19 113 ARG A O 1
ATOM 916 N N . VAL A 1 114 ? -8.545 10.854 -7.886 1.00 93.44 114 VAL A N 1
ATOM 917 C CA . VAL A 1 114 ? -9.758 11.532 -8.371 1.00 93.44 114 VAL A CA 1
ATOM 918 C C . VAL A 1 114 ? -10.880 10.525 -8.608 1.00 93.44 114 VAL A C 1
ATOM 920 O O . VAL A 1 114 ? -12.007 10.766 -8.187 1.00 93.44 114 VAL A O 1
ATOM 923 N N . ASN A 1 115 ? -10.577 9.378 -9.221 1.00 93.62 115 ASN A N 1
ATOM 924 C CA . ASN A 1 115 ? -11.552 8.314 -9.428 1.00 93.62 115 ASN A CA 1
ATOM 925 C C . ASN A 1 115 ? -12.064 7.774 -8.092 1.00 93.62 115 ASN A C 1
ATOM 927 O O . ASN A 1 115 ? -13.266 7.627 -7.937 1.00 93.62 115 ASN A O 1
ATOM 931 N N . GLN A 1 116 ? -11.186 7.533 -7.115 1.00 90.75 116 GLN A N 1
ATOM 932 C CA . GLN A 1 116 ? -11.588 7.058 -5.791 1.00 90.75 116 GLN A CA 1
ATOM 933 C C . GLN A 1 116 ? -12.471 8.078 -5.059 1.00 90.75 116 GLN A C 1
ATOM 935 O O . GLN A 1 116 ? -13.530 7.709 -4.561 1.00 90.75 116 GLN A O 1
ATOM 940 N N . ALA A 1 117 ? -12.120 9.368 -5.079 1.00 89.44 117 ALA A N 1
ATOM 941 C CA . ALA A 1 117 ? -12.986 10.423 -4.547 1.00 89.44 117 ALA A CA 1
ATOM 942 C C . ALA A 1 117 ? -14.351 10.453 -5.270 1.00 89.44 117 ALA A C 1
ATOM 944 O O . ALA A 1 117 ? -15.403 10.521 -4.633 1.00 89.44 117 ALA A O 1
ATOM 945 N N . TYR A 1 118 ? -14.348 10.284 -6.596 1.00 91.81 118 TYR A N 1
ATOM 946 C CA . TYR A 1 118 ? -15.549 10.069 -7.408 1.00 91.81 118 TYR A CA 1
ATOM 947 C C . TYR A 1 118 ? -16.201 8.687 -7.209 1.00 91.81 118 TYR A C 1
ATOM 949 O O . TYR A 1 118 ? -17.241 8.425 -7.786 1.00 91.81 118 TYR A O 1
ATOM 957 N N . GLN A 1 119 ? -15.701 7.768 -6.396 1.00 89.88 119 GLN A N 1
ATOM 958 C CA . GLN A 1 119 ? -16.507 6.620 -5.953 1.00 89.88 119 GLN A CA 1
ATOM 959 C C . GLN A 1 119 ? -17.078 6.867 -4.556 1.00 89.88 119 GLN A C 1
ATOM 961 O O . GLN A 1 119 ? -18.243 6.547 -4.324 1.00 89.88 119 GLN A O 1
ATOM 966 N N . ASP A 1 120 ? -16.359 7.599 -3.705 1.00 86.75 120 ASP A N 1
ATOM 967 C CA . ASP A 1 120 ? -16.722 7.819 -2.300 1.00 86.75 120 ASP A CA 1
ATOM 968 C C . ASP A 1 120 ? -17.732 8.962 -2.057 1.00 86.75 120 ASP A C 1
ATOM 970 O O . ASP A 1 120 ? -18.553 8.874 -1.148 1.00 86.75 120 ASP A O 1
ATOM 974 N N . THR A 1 121 ? -17.722 10.033 -2.857 1.00 87.56 121 THR A N 1
ATOM 975 C CA . THR A 1 121 ? -18.705 11.137 -2.744 1.00 87.56 121 THR A CA 1
ATOM 976 C C . THR A 1 121 ? -20.175 10.714 -3.036 1.00 87.56 121 THR A C 1
ATOM 978 O O . THR A 1 121 ? -20.469 10.113 -4.062 1.00 87.56 121 THR A O 1
ATOM 981 N N . PRO A 1 122 ? -21.170 11.047 -2.206 1.00 88.62 122 PRO A N 1
ATOM 982 C CA . PRO A 1 122 ? -22.574 10.746 -2.508 1.00 88.62 122 PRO A CA 1
ATOM 983 C C . PRO A 1 122 ? -23.059 11.339 -3.842 1.00 88.62 122 PRO A C 1
ATOM 985 O O . PRO A 1 122 ? -22.603 12.397 -4.276 1.00 88.62 122 PRO A O 1
ATOM 988 N N . ARG A 1 123 ? -24.026 10.686 -4.497 1.00 85.25 123 ARG A N 1
ATOM 989 C CA . ARG A 1 123 ? -24.551 11.111 -5.810 1.00 85.25 123 ARG A CA 1
ATOM 990 C C . ARG A 1 123 ? -25.138 12.525 -5.774 1.00 85.25 123 ARG A C 1
ATOM 992 O O . ARG A 1 123 ? -25.022 13.285 -6.737 1.00 85.25 123 ARG A O 1
ATOM 999 N N . GLU A 1 124 ? -25.746 12.882 -4.651 1.00 85.00 124 GLU A N 1
ATOM 1000 C CA . GLU A 1 124 ? -26.336 14.191 -4.382 1.00 85.00 124 GLU A CA 1
ATOM 1001 C C . GLU A 1 124 ? -25.279 15.301 -4.409 1.00 85.00 124 GLU A C 1
ATOM 1003 O O . GLU A 1 124 ? -25.538 16.388 -4.919 1.00 85.00 124 GLU A O 1
ATOM 1008 N N . GLU A 1 125 ? -24.072 15.007 -3.925 1.00 84.56 125 GLU A N 1
ATOM 1009 C CA . GLU A 1 125 ? -22.938 15.937 -3.894 1.00 84.56 125 GLU A CA 1
ATOM 1010 C C . GLU A 1 125 ? -22.214 16.033 -5.246 1.00 84.56 125 GLU A C 1
ATOM 1012 O O . GLU A 1 125 ? -21.450 16.968 -5.476 1.00 84.56 125 GLU A O 1
ATOM 1017 N N . ARG A 1 126 ? -22.481 15.104 -6.174 1.00 87.69 126 ARG A N 1
ATOM 1018 C CA . ARG A 1 126 ? -21.943 15.117 -7.547 1.00 87.69 126 ARG A CA 1
ATOM 1019 C C . ARG A 1 126 ? -22.917 15.667 -8.581 1.00 87.69 126 ARG A C 1
ATOM 1021 O O . ARG A 1 126 ? -22.721 15.462 -9.776 1.00 87.69 126 ARG A O 1
ATOM 1028 N N . SER A 1 127 ? -23.985 16.325 -8.146 1.00 85.62 127 SER A N 1
ATOM 1029 C CA . SER A 1 127 ? -25.036 16.806 -9.036 1.00 85.62 127 SER A CA 1
ATOM 1030 C C . SER A 1 127 ? -25.118 18.331 -9.040 1.00 85.62 127 SER A C 1
ATOM 1032 O O . SER A 1 127 ? -25.057 18.971 -7.993 1.00 85.62 127 SER A O 1
ATOM 1034 N N . LEU A 1 128 ? -25.301 18.922 -10.221 1.00 81.31 128 LEU A N 1
ATOM 1035 C CA . LEU A 1 128 ? -25.580 20.349 -10.386 1.00 81.31 128 LEU A CA 1
ATOM 1036 C C . LEU A 1 128 ? -27.072 20.560 -10.647 1.00 81.31 128 LEU A C 1
ATOM 1038 O O . LEU A 1 128 ? -27.654 19.924 -11.525 1.00 81.31 128 LEU A O 1
ATOM 1042 N N . SER A 1 129 ? -27.682 21.479 -9.895 1.00 77.00 129 SER A N 1
ATOM 1043 C CA . SER A 1 129 ? -29.050 21.940 -10.143 1.00 77.00 129 SER A CA 1
ATOM 1044 C C . SER A 1 129 ? -29.011 23.216 -10.975 1.00 77.00 129 SER A C 1
ATOM 1046 O O . SER A 1 129 ? -28.524 24.251 -10.511 1.00 77.00 129 SER A O 1
ATOM 1048 N N . ARG A 1 130 ? -29.515 23.144 -12.207 1.00 75.94 130 ARG A N 1
ATOM 1049 C CA . ARG A 1 130 ? -29.649 24.292 -13.109 1.00 75.94 130 ARG A CA 1
ATOM 1050 C C . ARG A 1 130 ? -31.080 24.339 -13.627 1.00 75.94 130 ARG A C 1
ATOM 1052 O O . ARG A 1 130 ? -31.600 23.340 -14.102 1.00 75.94 130 ARG A O 1
ATOM 1059 N N . ASP A 1 131 ? -31.729 25.492 -13.479 1.00 72.06 131 ASP A N 1
ATOM 1060 C CA . ASP A 1 131 ? -33.097 25.739 -13.959 1.00 72.06 131 ASP A CA 1
ATOM 1061 C C . ASP A 1 131 ? -34.154 24.715 -13.477 1.00 72.06 131 ASP A C 1
ATOM 1063 O O . ASP A 1 131 ? -35.168 24.485 -14.130 1.00 72.06 131 ASP A O 1
ATOM 1067 N N . GLY A 1 132 ? -33.941 24.118 -12.297 1.00 76.69 132 GLY A N 1
ATOM 1068 C CA . GLY A 1 132 ? -34.841 23.125 -11.698 1.00 76.69 132 GLY A CA 1
ATOM 1069 C C . GLY A 1 132 ? -34.580 21.675 -12.122 1.00 76.69 132 GLY A C 1
ATOM 1070 O O . GLY A 1 132 ? -35.210 20.774 -11.569 1.00 76.69 132 GLY A O 1
ATOM 1071 N N . GLU A 1 133 ? -33.633 21.431 -13.032 1.00 79.44 133 GLU A N 1
ATOM 1072 C CA . GLU A 1 133 ? -33.168 20.094 -13.404 1.00 79.44 133 GLU A CA 1
ATOM 1073 C C . GLU A 1 133 ? -31.844 19.774 -12.702 1.00 79.44 133 GLU A C 1
ATOM 1075 O O . GLU A 1 133 ? -30.891 20.555 -12.714 1.00 79.44 133 GLU A O 1
ATOM 1080 N N . THR A 1 134 ? -31.791 18.613 -12.048 1.00 82.44 134 THR A N 1
ATOM 1081 C CA . THR A 1 134 ? -30.584 18.108 -11.384 1.00 82.44 134 THR A CA 1
ATOM 1082 C C . THR A 1 134 ? -29.870 17.145 -12.322 1.00 82.44 134 THR A C 1
ATOM 1084 O O . THR A 1 134 ? -30.418 16.095 -12.656 1.00 82.44 134 THR A O 1
ATOM 1087 N N . THR A 1 135 ? -28.660 17.506 -12.750 1.00 85.62 135 THR A N 1
ATOM 1088 C CA . THR A 1 135 ? -27.817 16.681 -13.626 1.00 85.62 135 THR A CA 1
ATOM 1089 C C . THR A 1 135 ? -26.599 16.194 -12.855 1.00 85.62 135 THR A C 1
ATOM 1091 O O . THR A 1 135 ? -25.870 16.990 -12.267 1.00 85.62 135 THR A O 1
ATOM 1094 N N . GLU A 1 136 ? -26.380 14.882 -12.863 1.00 88.31 136 GLU A N 1
ATOM 1095 C CA . GLU A 1 136 ? -25.188 14.262 -12.287 1.00 88.31 136 GLU A CA 1
ATOM 1096 C C . GLU A 1 136 ? -23.971 14.529 -13.174 1.00 88.31 136 GLU A C 1
ATOM 1098 O O . GLU A 1 136 ? -24.021 14.340 -14.393 1.00 88.31 136 GLU A O 1
ATOM 1103 N N . LEU A 1 137 ? -22.875 14.961 -12.558 1.00 88.88 137 LEU A N 1
ATOM 1104 C CA . LEU A 1 137 ? -21.628 15.222 -13.255 1.00 88.88 137 LEU A CA 1
ATOM 1105 C C . LEU A 1 137 ? -20.869 13.912 -13.516 1.00 88.88 137 LEU A C 1
ATOM 1107 O O . LEU A 1 137 ? -20.723 13.088 -12.604 1.00 88.88 137 LEU A O 1
ATOM 1111 N N . PRO A 1 138 ? -20.358 13.708 -14.743 1.00 92.62 138 PRO A N 1
ATOM 1112 C CA . PRO A 1 138 ? -19.592 12.517 -15.083 1.00 92.62 138 PRO A CA 1
ATOM 1113 C C . PRO A 1 138 ? -18.190 12.557 -14.456 1.00 92.62 138 PRO A C 1
ATOM 1115 O O . PRO A 1 138 ? -17.679 13.627 -14.121 1.00 92.62 138 PRO A O 1
ATOM 1118 N N . LEU A 1 139 ? -17.535 11.395 -14.346 1.00 93.94 139 LEU A N 1
ATOM 1119 C CA . LEU A 1 139 ? -16.163 11.269 -13.831 1.00 93.94 139 LEU A CA 1
ATOM 1120 C C . LEU A 1 139 ? -15.189 12.218 -14.545 1.00 93.94 139 LEU A C 1
ATOM 1122 O O . LEU A 1 139 ? -14.306 12.800 -13.918 1.00 93.94 139 LEU A O 1
ATOM 1126 N N . GLU A 1 140 ? -15.358 12.396 -15.850 1.00 95.81 140 GLU A N 1
ATOM 1127 C CA . GLU A 1 140 ? -14.520 13.242 -16.694 1.00 95.81 140 GLU A CA 1
ATOM 1128 C C . GLU A 1 140 ? -14.528 14.710 -16.255 1.00 95.81 140 GLU A C 1
ATOM 1130 O O . GLU A 1 140 ? -13.506 15.381 -16.380 1.00 95.81 140 GLU A O 1
ATOM 1135 N N . PHE A 1 141 ? -15.622 15.192 -15.658 1.00 93.75 141 PHE A N 1
ATOM 1136 C CA . PHE A 1 141 ? -15.676 16.531 -15.071 1.00 93.75 141 PHE A CA 1
ATOM 1137 C C . PHE A 1 141 ? -14.775 16.654 -13.833 1.00 93.75 141 PHE A C 1
ATOM 1139 O O . PHE A 1 141 ? -14.017 17.617 -13.685 1.00 93.75 141 PHE A O 1
ATOM 1146 N N . PHE A 1 142 ? -14.797 15.642 -12.962 1.00 93.62 142 PHE A N 1
ATOM 1147 C CA . PHE A 1 142 ? -13.925 15.589 -11.786 1.00 93.62 142 PHE A CA 1
ATOM 1148 C C . PHE A 1 142 ? -12.458 15.413 -12.184 1.00 93.62 142 PHE A C 1
ATOM 1150 O O . PHE A 1 142 ? -11.581 16.028 -11.581 1.00 93.62 142 PHE A O 1
ATOM 1157 N N . MET A 1 143 ? -12.187 14.621 -13.225 1.00 95.31 143 MET A N 1
ATOM 1158 C CA . MET A 1 143 ? -10.850 14.464 -13.803 1.00 95.31 143 MET A CA 1
ATOM 1159 C C . MET A 1 143 ? -10.323 15.786 -14.353 1.00 95.31 143 MET A C 1
ATOM 1161 O O . MET A 1 143 ? -9.217 16.179 -13.992 1.00 95.31 143 MET A O 1
ATOM 1165 N N . ALA A 1 144 ? -11.116 16.496 -15.160 1.00 94.81 144 ALA A N 1
ATOM 1166 C CA . ALA A 1 144 ? -10.741 17.794 -15.713 1.00 94.81 144 ALA A CA 1
ATOM 1167 C C . ALA A 1 144 ? -10.382 18.797 -14.609 1.00 94.81 144 ALA A C 1
ATOM 1169 O O . ALA A 1 144 ? -9.273 19.331 -14.598 1.00 94.81 144 ALA A O 1
ATOM 1170 N N . THR A 1 145 ? -11.272 18.964 -13.628 1.00 92.19 145 THR A N 1
ATOM 1171 C CA . THR A 1 145 ? -11.034 19.819 -12.455 1.00 92.19 145 THR A CA 1
ATOM 1172 C C . THR A 1 145 ? -9.780 19.382 -11.686 1.00 92.19 145 THR A C 1
ATOM 1174 O O . THR A 1 145 ? -8.944 20.205 -11.317 1.00 92.19 145 THR A O 1
ATOM 1177 N N . GLY A 1 146 ? -9.605 18.076 -11.472 1.00 91.75 146 GLY A N 1
ATOM 1178 C CA . GLY A 1 146 ? -8.445 17.513 -10.785 1.00 91.75 146 GLY A CA 1
ATOM 1179 C C . GLY A 1 146 ? -7.122 17.833 -11.481 1.00 91.75 146 GLY A C 1
ATOM 1180 O O . GLY A 1 146 ? -6.172 18.233 -10.808 1.00 91.75 146 GLY A O 1
ATOM 1181 N N . PHE A 1 147 ? -7.051 17.708 -12.809 1.00 92.56 147 PHE A N 1
ATOM 1182 C CA . PHE A 1 147 ? -5.850 18.071 -13.564 1.00 92.56 147 PHE A CA 1
ATOM 1183 C C . PHE A 1 147 ? -5.570 19.560 -13.485 1.00 92.56 147 PHE A C 1
ATOM 1185 O O . PHE A 1 147 ? -4.484 19.942 -13.055 1.00 92.56 147 PHE A O 1
ATOM 1192 N N . LEU A 1 148 ? -6.555 20.394 -13.821 1.00 92.50 148 LEU A N 1
ATOM 1193 C CA . LEU A 1 148 ? -6.368 21.842 -13.865 1.00 92.50 148 LEU A CA 1
ATOM 1194 C C . LEU A 1 148 ? -5.892 22.396 -12.514 1.00 92.50 148 LEU A C 1
ATOM 1196 O O . LEU A 1 148 ? -5.042 23.281 -12.488 1.00 92.50 148 LEU A O 1
ATOM 1200 N N . LEU A 1 149 ? -6.357 21.844 -11.394 1.00 91.69 149 LEU A N 1
ATOM 1201 C CA . LEU A 1 149 ? -5.965 22.324 -10.069 1.00 91.69 149 LEU A CA 1
ATOM 1202 C C . LEU A 1 149 ? -4.655 21.722 -9.537 1.00 91.69 149 LEU A C 1
ATOM 1204 O O . LEU A 1 149 ? -4.006 22.354 -8.701 1.00 91.69 149 LEU A O 1
ATOM 1208 N N . GLN A 1 150 ? -4.263 20.515 -9.967 1.00 89.12 150 GLN A N 1
ATOM 1209 C CA . GLN A 1 150 ? -3.164 19.759 -9.337 1.00 89.12 150 GLN A CA 1
ATOM 1210 C C . GLN A 1 150 ? -1.928 19.549 -10.219 1.00 89.12 150 GLN A C 1
ATOM 1212 O O . GLN A 1 150 ? -0.890 19.138 -9.697 1.00 89.12 150 GLN A O 1
ATOM 1217 N N . THR A 1 151 ? -1.982 19.826 -11.523 1.00 86.81 151 THR A N 1
ATOM 1218 C CA . THR A 1 151 ? -0.787 19.771 -12.382 1.00 86.81 151 THR A CA 1
ATOM 1219 C C . THR A 1 151 ? -0.057 21.109 -12.361 1.00 86.81 151 THR A C 1
ATOM 1221 O O . THR A 1 151 ? -0.671 22.130 -12.652 1.00 86.81 151 THR A O 1
ATOM 1224 N N . SER A 1 152 ? 1.248 21.109 -12.069 1.00 84.44 152 SER A N 1
ATOM 1225 C CA . SER A 1 152 ? 2.066 22.331 -11.943 1.00 84.44 152 SER A CA 1
ATOM 1226 C C . SER A 1 152 ? 2.099 23.204 -13.196 1.00 84.44 152 SER A C 1
ATOM 1228 O O . SER A 1 152 ? 2.326 24.404 -13.092 1.00 84.44 152 SER A O 1
ATOM 1230 N N . ASP A 1 153 ? 1.879 22.597 -14.361 1.00 83.12 153 ASP A N 1
ATOM 1231 C CA . ASP A 1 153 ? 1.914 23.271 -15.660 1.00 83.12 153 ASP A CA 1
ATOM 1232 C C . ASP A 1 153 ? 0.549 23.868 -16.044 1.00 83.12 153 ASP A C 1
ATOM 1234 O O . ASP A 1 153 ? 0.416 24.517 -17.078 1.00 83.12 153 ASP A O 1
ATOM 1238 N N . SER A 1 154 ? -0.478 23.664 -15.213 1.00 88.19 154 SER A N 1
ATOM 1239 C CA . SER A 1 154 ? -1.780 24.300 -15.392 1.00 88.19 154 SER A CA 1
ATOM 1240 C C . SER A 1 154 ? -1.751 25.748 -14.895 1.00 88.19 154 SER A C 1
ATOM 1242 O O . SER A 1 154 ? -1.277 26.001 -13.783 1.00 88.19 154 SER A O 1
ATOM 1244 N N . PRO A 1 155 ? -2.352 26.704 -15.627 1.00 88.06 155 PRO A N 1
ATOM 1245 C CA . PRO A 1 155 ? -2.525 28.072 -15.140 1.00 88.06 155 PRO A CA 1
ATOM 1246 C C . PRO A 1 155 ? -3.464 28.157 -13.925 1.00 88.06 155 PRO A C 1
ATOM 1248 O O . PRO A 1 155 ? -3.452 29.167 -13.227 1.00 88.06 155 PRO A O 1
ATOM 1251 N N . TYR A 1 156 ? -4.240 27.102 -13.646 1.00 90.38 156 TYR A N 1
ATOM 1252 C CA . TYR A 1 156 ? -5.137 27.010 -12.488 1.00 90.38 156 TYR A CA 1
ATOM 1253 C C . TYR A 1 156 ? -4.512 26.300 -11.278 1.00 90.38 156 TYR A C 1
ATOM 1255 O O . TYR A 1 156 ? -5.195 26.048 -10.281 1.00 90.38 156 TYR A O 1
ATOM 1263 N N . PHE A 1 157 ? -3.219 25.969 -11.342 1.00 89.19 157 PHE A N 1
ATOM 1264 C CA . PHE A 1 157 ? -2.547 25.207 -10.296 1.00 89.19 157 PHE A CA 1
ATOM 1265 C C . PHE A 1 157 ? -2.661 25.880 -8.919 1.00 89.19 157 PHE A C 1
ATOM 1267 O O . PHE A 1 157 ? -2.223 27.014 -8.717 1.00 89.19 157 PHE A O 1
ATOM 1274 N N . GLY A 1 158 ? -3.227 25.154 -7.951 1.00 84.31 158 GLY A N 1
ATOM 1275 C CA . GLY A 1 158 ? -3.356 25.607 -6.563 1.00 84.31 158 GLY A CA 1
ATOM 1276 C C . GLY A 1 158 ? -4.383 26.720 -6.318 1.00 84.31 158 GLY A C 1
ATOM 1277 O O . GLY A 1 158 ? -4.443 27.235 -5.200 1.00 84.31 158 GLY A O 1
ATOM 1278 N N . ILE A 1 159 ? -5.189 27.094 -7.316 1.00 85.81 159 ILE A N 1
ATOM 1279 C CA . ILE A 1 159 ? -6.259 28.082 -7.141 1.00 85.81 159 ILE A CA 1
ATOM 1280 C C . ILE A 1 159 ? -7.427 27.457 -6.360 1.00 85.81 159 ILE A C 1
ATOM 1282 O O . ILE A 1 159 ? -7.763 26.288 -6.538 1.00 85.81 159 ILE A O 1
ATOM 1286 N N . VAL A 1 160 ? -8.055 28.231 -5.469 1.00 75.38 160 VAL A N 1
ATOM 1287 C CA . VAL A 1 160 ? -9.216 27.797 -4.677 1.00 75.38 160 VAL A CA 1
ATOM 1288 C C . VAL A 1 160 ? -10.411 28.680 -5.018 1.00 75.38 160 VAL A C 1
ATOM 1290 O O . VAL A 1 160 ? -10.460 29.834 -4.603 1.00 75.38 160 VAL A O 1
ATOM 1293 N N . GLY A 1 161 ? -11.396 28.121 -5.724 1.00 63.34 161 GLY A N 1
ATOM 1294 C CA . GLY A 1 161 ? -12.715 28.741 -5.889 1.00 63.34 161 GLY A CA 1
ATOM 1295 C C . GLY A 1 161 ? -12.862 29.789 -6.998 1.00 63.34 161 GLY A C 1
ATOM 1296 O O . GLY A 1 161 ? -13.891 30.460 -7.010 1.00 63.34 161 GLY A O 1
ATOM 1297 N N . ASP A 1 162 ? -11.899 29.924 -7.917 1.00 62.97 162 ASP A N 1
ATOM 1298 C CA . ASP A 1 162 ? -12.093 30.731 -9.132 1.00 62.97 162 ASP A CA 1
ATOM 1299 C C . ASP A 1 162 ? -12.827 29.941 -10.226 1.00 62.97 162 ASP A C 1
ATOM 1301 O O . ASP A 1 162 ? -12.691 28.722 -10.346 1.00 62.97 162 ASP A O 1
ATOM 1305 N N . ASP A 1 163 ? -13.592 30.670 -11.041 1.00 77.44 163 ASP A N 1
ATOM 1306 C CA . ASP A 1 163 ? -14.179 30.178 -12.286 1.00 77.44 163 ASP A CA 1
ATOM 1307 C C . ASP A 1 163 ? -13.044 29.824 -13.264 1.00 77.44 163 ASP A C 1
ATOM 1309 O O . ASP A 1 163 ? -12.252 30.688 -13.645 1.00 77.44 163 ASP A O 1
ATOM 1313 N N . MET A 1 164 ? -12.954 28.556 -13.681 1.00 85.19 164 MET A N 1
ATOM 1314 C CA . MET A 1 164 ? -11.950 28.063 -14.639 1.00 85.19 164 MET A CA 1
ATOM 1315 C C . MET A 1 164 ? -12.275 28.484 -16.084 1.00 85.19 164 MET A C 1
ATOM 1317 O O . MET A 1 164 ? -11.836 27.849 -17.036 1.00 85.19 164 MET A O 1
ATOM 1321 N N . ASN A 1 165 ? -13.075 29.541 -16.263 1.00 85.56 165 ASN A N 1
ATOM 1322 C CA . ASN A 1 165 ? -13.501 30.119 -17.539 1.00 85.56 165 ASN A CA 1
ATOM 1323 C C . ASN A 1 165 ? -14.139 29.107 -18.513 1.00 85.56 165 ASN A C 1
ATOM 1325 O O . ASN A 1 165 ? -14.126 29.323 -19.725 1.00 85.56 165 ASN A O 1
ATOM 1329 N N . GLY A 1 166 ? -14.696 28.004 -18.004 1.00 87.75 166 GLY A N 1
ATOM 1330 C CA . GLY A 1 166 ? -15.211 26.895 -18.813 1.00 87.75 166 GLY A CA 1
ATOM 1331 C C . GLY A 1 166 ? -14.142 25.970 -19.414 1.00 87.75 166 GLY A C 1
ATOM 1332 O O . GLY A 1 166 ? -14.492 25.082 -20.201 1.00 87.75 166 GLY A O 1
ATOM 1333 N N . ASP A 1 167 ? -12.860 26.132 -19.067 1.00 90.75 167 ASP A N 1
ATOM 1334 C CA . ASP A 1 167 ? -11.791 25.210 -19.477 1.00 90.75 167 ASP A CA 1
ATOM 1335 C C . ASP A 1 167 ? -11.974 23.821 -18.854 1.00 90.75 167 ASP A C 1
ATOM 1337 O O . ASP A 1 167 ? -11.644 22.814 -19.476 1.00 90.75 167 ASP A O 1
ATOM 1341 N N . ASP A 1 168 ? -12.549 23.748 -17.655 1.00 90.94 168 ASP A N 1
ATOM 1342 C CA . ASP A 1 168 ? -12.927 22.513 -16.969 1.00 90.94 168 ASP A CA 1
ATOM 1343 C C . ASP A 1 168 ? -14.004 21.733 -17.733 1.00 90.94 168 ASP A C 1
ATOM 1345 O O . ASP A 1 168 ? -13.860 20.529 -17.947 1.00 90.94 168 ASP A O 1
ATOM 1349 N N . ILE A 1 169 ? -15.040 22.420 -18.218 1.00 90.62 169 ILE A N 1
ATOM 1350 C CA . ILE A 1 169 ? -16.102 21.828 -19.043 1.00 90.62 169 ILE A CA 1
ATOM 1351 C C . ILE A 1 169 ? -15.529 21.368 -20.387 1.00 90.62 169 ILE A C 1
ATOM 1353 O O . ILE A 1 169 ? -15.745 20.230 -20.803 1.00 90.62 169 ILE A O 1
ATOM 1357 N N . THR A 1 170 ? -14.749 22.228 -21.043 1.00 93.88 170 THR A N 1
ATOM 1358 C CA . THR A 1 170 ? -14.136 21.928 -22.346 1.00 93.88 170 THR A CA 1
ATOM 1359 C C . THR A 1 170 ? -13.170 20.743 -22.245 1.00 93.88 170 THR A C 1
ATOM 1361 O O . THR A 1 170 ? -13.165 19.847 -23.096 1.00 93.88 170 THR A O 1
ATOM 1364 N N . LEU A 1 171 ? -12.370 20.685 -21.176 1.00 95.00 171 LEU A N 1
ATOM 1365 C CA . LEU A 1 171 ? -11.493 19.554 -20.901 1.00 95.00 171 LEU A CA 1
ATOM 1366 C C . LEU A 1 171 ? -12.296 18.294 -20.566 1.00 95.00 171 LEU A C 1
ATOM 1368 O O . LEU A 1 171 ? -11.936 17.227 -21.048 1.00 95.00 171 LEU A O 1
ATOM 1372 N N . ALA A 1 172 ? -13.399 18.383 -19.823 1.00 94.62 172 ALA A N 1
ATOM 1373 C CA . ALA A 1 172 ? -14.251 17.228 -19.536 1.00 94.62 172 ALA A CA 1
ATOM 1374 C C . ALA A 1 172 ? -14.841 16.602 -20.814 1.00 94.62 172 ALA A C 1
ATOM 1376 O O . ALA A 1 172 ? -14.808 15.379 -20.975 1.00 94.62 172 ALA A O 1
ATOM 1377 N N . GLU A 1 173 ? -15.316 17.418 -21.759 1.00 93.50 173 GLU A N 1
ATOM 1378 C CA . GLU A 1 173 ? -15.783 16.947 -23.073 1.00 93.50 173 GLU A CA 1
ATOM 1379 C C . GLU A 1 173 ? -14.659 16.250 -23.855 1.00 93.50 173 GLU A C 1
ATOM 1381 O O . GLU A 1 173 ? -14.846 15.164 -24.415 1.00 93.50 173 GLU A O 1
ATOM 1386 N N . CYS A 1 174 ? -13.463 16.842 -23.832 1.00 95.81 174 CYS A N 1
ATOM 1387 C CA . CYS A 1 174 ? -12.257 16.284 -24.434 1.00 95.81 174 CYS A CA 1
ATOM 1388 C C . CYS A 1 174 ? -11.877 14.927 -23.809 1.00 95.81 174 CYS A C 1
ATOM 1390 O O . CYS A 1 174 ? -11.658 13.951 -24.530 1.00 95.81 174 CYS A O 1
ATOM 1392 N N . LEU A 1 175 ? -11.880 14.821 -22.477 1.00 96.75 175 LEU A N 1
ATOM 1393 C CA . LEU A 1 175 ? -11.611 13.579 -21.749 1.00 96.75 175 LEU A CA 1
ATOM 1394 C C . LEU A 1 175 ? -12.649 12.496 -22.062 1.00 96.75 175 LEU A C 1
ATOM 1396 O O . LEU A 1 175 ? -12.273 11.336 -22.243 1.00 96.75 175 LEU A O 1
ATOM 1400 N N . SER A 1 176 ? -13.926 12.861 -22.196 1.00 96.06 176 SER A N 1
ATOM 1401 C CA . SER A 1 176 ? -14.985 11.913 -22.564 1.00 96.06 176 SER A CA 1
ATOM 1402 C C . SER A 1 176 ? -14.773 11.358 -23.974 1.00 96.06 176 SER A C 1
ATOM 1404 O O . SER A 1 176 ? -14.854 10.145 -24.195 1.00 96.06 176 SER A O 1
ATOM 1406 N N . HIS A 1 177 ? -14.406 12.215 -24.931 1.00 96.44 177 HIS A N 1
ATOM 1407 C CA . HIS A 1 177 ? -14.019 11.766 -26.268 1.00 96.44 177 HIS A CA 1
ATOM 1408 C C . HIS A 1 177 ? -12.800 10.836 -26.223 1.00 96.44 177 HIS A C 1
ATOM 1410 O O . HIS A 1 177 ? -12.829 9.743 -26.798 1.00 96.44 177 HIS A O 1
ATOM 1416 N N . ALA A 1 178 ? -11.746 11.240 -25.508 1.00 96.94 178 ALA A N 1
ATOM 1417 C CA . ALA A 1 178 ? -10.521 10.465 -25.365 1.00 96.94 178 ALA A CA 1
ATOM 1418 C C . ALA A 1 178 ? -10.808 9.067 -24.792 1.00 96.94 178 ALA A C 1
ATOM 1420 O O . ALA A 1 178 ? -10.278 8.074 -25.304 1.00 96.94 178 ALA A O 1
ATOM 1421 N N . ALA A 1 179 ? -11.690 8.980 -23.791 1.00 97.19 179 ALA A N 1
ATOM 1422 C CA . ALA A 1 179 ? -12.126 7.727 -23.189 1.00 97.19 179 ALA A CA 1
ATOM 1423 C C . ALA A 1 179 ? -12.836 6.810 -24.182 1.00 97.19 179 ALA A C 1
ATOM 1425 O O . ALA A 1 179 ? -12.513 5.624 -24.260 1.00 97.19 179 ALA A O 1
ATOM 1426 N N . GLN A 1 180 ? -13.751 7.346 -24.991 1.00 96.94 180 GLN A N 1
ATOM 1427 C CA . GLN A 1 180 ? -14.441 6.566 -26.022 1.00 96.94 180 GLN A CA 1
ATOM 1428 C C . GLN A 1 180 ? -13.455 5.974 -27.038 1.00 96.94 180 GLN A C 1
ATOM 1430 O O . GLN A 1 180 ? -13.552 4.787 -27.367 1.00 96.94 180 GLN A O 1
ATOM 1435 N N . GLN A 1 181 ? -12.468 6.760 -27.487 1.00 97.06 181 GLN A N 1
ATOM 1436 C CA . GLN A 1 181 ? -11.426 6.265 -28.396 1.00 97.06 181 GLN A CA 1
ATOM 1437 C C . GLN A 1 181 ? -10.556 5.191 -27.731 1.00 97.06 181 GLN A C 1
ATOM 1439 O O . GLN A 1 181 ? -10.280 4.150 -28.335 1.00 97.06 181 GLN A O 1
ATOM 1444 N N . ALA A 1 182 ? -10.162 5.404 -26.472 1.00 97.44 182 ALA A N 1
ATOM 1445 C CA . ALA A 1 182 ? -9.408 4.426 -25.696 1.00 97.44 182 ALA A CA 1
ATOM 1446 C C . ALA A 1 182 ? -10.165 3.106 -25.555 1.00 97.44 182 ALA A C 1
ATOM 1448 O O . ALA A 1 182 ? -9.618 2.058 -25.888 1.00 97.44 182 ALA A O 1
ATOM 1449 N N . ILE A 1 183 ? -11.431 3.138 -25.139 1.00 97.75 183 ILE A N 1
ATOM 1450 C CA . ILE A 1 183 ? -12.257 1.937 -24.964 1.00 97.75 183 ILE A CA 1
ATOM 1451 C C . ILE A 1 183 ? -12.382 1.164 -26.282 1.00 97.75 183 ILE A C 1
ATOM 1453 O O . ILE A 1 183 ? -12.227 -0.062 -26.285 1.00 97.75 183 ILE A O 1
ATOM 1457 N N . ALA A 1 184 ? -12.608 1.853 -27.405 1.00 96.62 184 ALA A N 1
ATOM 1458 C CA . ALA A 1 184 ? -12.744 1.219 -28.716 1.00 96.62 184 ALA A CA 1
ATOM 1459 C C . ALA A 1 184 ? -11.481 0.443 -29.140 1.00 96.62 184 ALA A C 1
ATOM 1461 O O . ALA A 1 184 ? -11.590 -0.641 -29.718 1.00 96.62 184 ALA A O 1
ATOM 1462 N N . ILE A 1 185 ? -10.290 0.962 -28.822 1.00 96.44 185 ILE A N 1
ATOM 1463 C CA . ILE A 1 185 ? -9.005 0.325 -29.152 1.00 96.44 185 ILE A CA 1
ATOM 1464 C C . ILE A 1 185 ? -8.589 -0.713 -28.104 1.00 96.44 185 ILE A C 1
ATOM 1466 O O . ILE A 1 185 ? -8.121 -1.801 -28.447 1.00 96.44 185 ILE A O 1
ATOM 1470 N N . PHE A 1 186 ? -8.762 -0.411 -26.822 1.00 97.56 186 PHE A N 1
ATOM 1471 C CA . PHE A 1 186 ? -8.287 -1.264 -25.738 1.00 97.56 186 PHE A CA 1
ATOM 1472 C C . PHE A 1 186 ? -9.183 -2.468 -25.483 1.00 97.56 186 PHE A C 1
ATOM 1474 O O . PHE A 1 186 ? -8.681 -3.488 -25.024 1.00 97.56 186 PHE A O 1
ATOM 1481 N N . THR A 1 187 ? -10.466 -2.423 -25.842 1.00 97.38 187 THR A N 1
ATOM 1482 C CA . THR A 1 187 ? -11.358 -3.589 -25.723 1.00 97.38 187 THR A CA 1
ATOM 1483 C C . THR A 1 187 ? -10.846 -4.811 -26.500 1.00 97.38 187 THR A C 1
ATOM 1485 O O . THR A 1 187 ? -10.628 -5.849 -25.869 1.00 97.38 187 THR A O 1
ATOM 1488 N N . PRO A 1 188 ? -10.591 -4.746 -27.824 1.00 96.31 188 PRO A N 1
ATOM 1489 C CA . PRO A 1 188 ? -10.057 -5.897 -28.555 1.00 96.31 188 PRO A CA 1
ATOM 1490 C C . PRO A 1 188 ? -8.644 -6.288 -28.095 1.00 96.31 188 PRO A C 1
ATOM 1492 O O . PRO A 1 188 ? -8.321 -7.475 -28.069 1.00 96.31 188 PRO A O 1
ATOM 1495 N N . MET A 1 189 ? -7.821 -5.323 -27.665 1.00 95.88 189 MET A N 1
ATOM 1496 C CA . MET A 1 189 ? -6.505 -5.598 -27.077 1.00 95.88 189 MET A CA 1
ATOM 1497 C C . MET A 1 189 ? -6.618 -6.425 -25.787 1.00 95.88 189 MET A C 1
ATOM 1499 O O . MET A 1 189 ? -5.944 -7.441 -25.640 1.00 95.88 189 MET A O 1
ATOM 1503 N N . GLN A 1 190 ? -7.506 -6.035 -24.870 1.00 94.81 190 GLN A N 1
ATOM 1504 C CA . GLN A 1 190 ? -7.762 -6.753 -23.621 1.00 94.81 190 GLN A CA 1
ATOM 1505 C C . GLN A 1 190 ? -8.396 -8.124 -23.877 1.00 94.81 190 GLN A C 1
ATOM 1507 O O . GLN A 1 190 ? -8.084 -9.081 -23.173 1.00 94.81 190 GLN A O 1
ATOM 1512 N N . GLN A 1 191 ? -9.255 -8.266 -24.889 1.00 95.19 191 GLN A N 1
ATOM 1513 C CA . GLN A 1 191 ? -9.849 -9.557 -25.265 1.00 95.19 191 GLN A CA 1
ATOM 1514 C C . GLN A 1 191 ? -8.817 -10.565 -25.788 1.00 95.19 191 GLN A C 1
ATOM 1516 O O . GLN A 1 191 ? -8.989 -11.762 -25.574 1.00 95.19 191 GLN A O 1
ATOM 1521 N N . ALA A 1 192 ? -7.741 -10.102 -26.431 1.00 95.88 192 ALA A N 1
ATOM 1522 C CA . ALA A 1 192 ? -6.674 -10.970 -26.930 1.00 95.88 192 ALA A CA 1
ATOM 1523 C C . ALA A 1 192 ? -5.806 -11.584 -25.816 1.00 95.88 192 ALA A C 1
ATOM 1525 O O . ALA A 1 192 ? -5.176 -12.622 -26.030 1.00 95.88 192 ALA A O 1
ATOM 1526 N N . LEU A 1 193 ? -5.786 -10.971 -24.628 1.00 94.75 193 LEU A N 1
ATOM 1527 C CA . LEU A 1 193 ? -5.055 -11.482 -23.472 1.00 94.75 193 LEU A CA 1
ATOM 1528 C C . LEU A 1 193 ? -5.691 -12.770 -22.935 1.00 94.75 193 LEU A C 1
ATOM 1530 O O . LEU A 1 193 ? -6.862 -12.778 -22.545 1.00 94.75 193 LEU A O 1
ATOM 1534 N N . VAL A 1 194 ? -4.906 -13.845 -22.859 1.00 90.88 194 VAL A N 1
ATOM 1535 C CA . VAL A 1 194 ? -5.397 -15.160 -22.407 1.00 90.88 194 VAL A CA 1
ATOM 1536 C C . VAL A 1 194 ? -5.384 -15.261 -20.884 1.00 90.88 194 VAL A C 1
ATOM 1538 O O . VAL A 1 194 ? -6.395 -15.595 -20.272 1.00 90.88 194 VAL A O 1
ATOM 1541 N N . ALA A 1 195 ? -4.252 -14.938 -20.262 1.00 90.69 195 ALA A N 1
ATOM 1542 C CA . ALA A 1 195 ? -4.056 -15.005 -18.819 1.00 90.69 195 ALA A CA 1
ATOM 1543 C C . ALA A 1 195 ? -2.990 -13.997 -18.378 1.00 90.69 195 ALA A C 1
ATOM 1545 O O . ALA A 1 195 ? -2.137 -13.592 -19.172 1.00 90.69 195 ALA A O 1
ATOM 1546 N N . PHE A 1 196 ? -3.041 -13.621 -17.104 1.00 95.19 196 PHE A N 1
ATOM 1547 C CA . PHE A 1 196 ? -1.945 -12.925 -16.452 1.00 95.19 196 PHE A CA 1
ATOM 1548 C C . PHE A 1 196 ? -0.941 -13.953 -15.922 1.00 95.19 196 PHE A C 1
ATOM 1550 O O . PHE A 1 196 ? -1.328 -14.893 -15.231 1.00 95.19 196 PHE A O 1
ATOM 1557 N N . ASP A 1 197 ? 0.333 -13.776 -16.265 1.00 95.81 197 ASP A N 1
ATOM 1558 C CA . ASP A 1 197 ? 1.443 -14.567 -15.737 1.00 95.81 197 ASP A CA 1
ATOM 1559 C C . ASP A 1 197 ? 2.566 -13.603 -15.316 1.00 95.81 197 ASP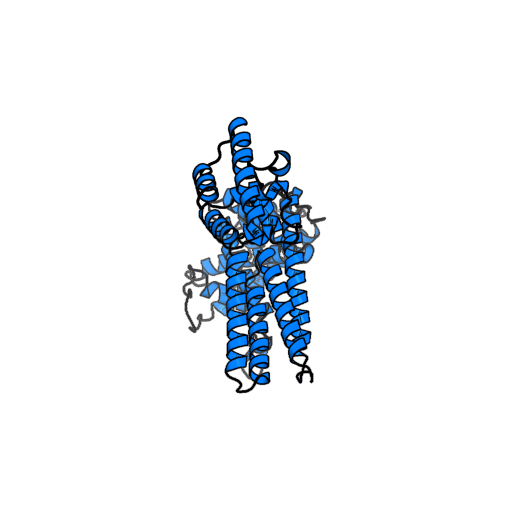 A C 1
ATOM 1561 O O . ASP A 1 197 ? 3.209 -13.007 -16.193 1.00 95.81 197 ASP A O 1
ATOM 1565 N N . PRO A 1 198 ? 2.808 -13.415 -14.004 1.00 95.19 198 PRO A N 1
ATOM 1566 C CA . PRO A 1 198 ? 3.805 -12.465 -13.514 1.00 95.19 198 PRO A CA 1
ATOM 1567 C C . PRO A 1 198 ? 5.225 -12.830 -13.971 1.00 95.19 198 PRO A C 1
ATOM 1569 O O . PRO A 1 198 ? 6.048 -11.941 -14.179 1.00 95.19 198 PRO A O 1
ATOM 1572 N N . ARG A 1 199 ? 5.506 -14.109 -14.253 1.00 95.44 199 ARG A N 1
ATOM 1573 C CA . ARG A 1 199 ? 6.826 -14.586 -14.712 1.00 95.44 199 ARG A CA 1
ATOM 1574 C C . ARG A 1 199 ? 7.215 -14.047 -16.086 1.00 95.44 199 ARG A C 1
ATOM 1576 O O . ARG A 1 199 ? 8.378 -14.118 -16.473 1.00 95.44 199 ARG A O 1
ATOM 1583 N N . THR A 1 200 ? 6.253 -13.510 -16.838 1.00 93.94 200 THR A N 1
ATOM 1584 C CA . THR A 1 200 ? 6.523 -12.855 -18.125 1.00 93.94 200 THR A CA 1
ATOM 1585 C C . THR A 1 200 ? 7.219 -11.502 -17.968 1.00 93.94 200 THR A C 1
ATOM 1587 O O . THR A 1 200 ? 7.788 -11.006 -18.940 1.00 93.94 200 THR A O 1
ATOM 1590 N N . PHE A 1 201 ? 7.227 -10.913 -16.766 1.00 93.69 201 PHE A N 1
ATOM 1591 C CA . PHE A 1 201 ? 7.892 -9.644 -16.488 1.00 93.69 201 PHE A CA 1
ATOM 1592 C C . PHE A 1 201 ? 9.350 -9.866 -16.043 1.00 93.69 201 PHE A C 1
ATOM 1594 O O . PHE A 1 201 ? 9.592 -10.328 -14.930 1.00 93.69 201 PHE A O 1
ATOM 1601 N N . PRO A 1 202 ? 10.353 -9.497 -16.867 1.00 90.19 202 PRO A N 1
ATOM 1602 C CA . PRO A 1 202 ? 11.768 -9.698 -16.539 1.00 90.19 202 PRO A CA 1
ATOM 1603 C C . PRO A 1 202 ? 12.302 -8.684 -15.519 1.00 90.19 202 PRO A C 1
ATOM 1605 O O . PRO A 1 202 ? 13.395 -8.857 -14.988 1.00 90.19 202 PRO A O 1
ATOM 1608 N N . LYS A 1 203 ? 11.567 -7.591 -15.297 1.00 90.00 203 LYS A N 1
ATOM 1609 C CA . LYS A 1 203 ? 11.877 -6.534 -14.338 1.00 90.00 203 LYS A CA 1
ATOM 1610 C C . LYS A 1 203 ? 10.592 -6.133 -13.628 1.00 90.00 203 LYS A C 1
ATOM 1612 O O . LYS A 1 203 ? 9.526 -6.119 -14.243 1.00 90.00 203 LYS A O 1
ATOM 1617 N N . TRP A 1 204 ? 10.718 -5.769 -12.363 1.00 93.19 204 TRP A N 1
ATOM 1618 C CA . TRP A 1 204 ? 9.624 -5.328 -11.507 1.00 93.19 204 TRP A CA 1
ATOM 1619 C C . TRP A 1 204 ? 10.137 -4.233 -10.553 1.00 93.19 204 TRP A C 1
ATOM 1621 O O . TRP A 1 204 ? 11.346 -4.031 -10.423 1.00 93.19 204 TRP A O 1
ATOM 1631 N N . LYS A 1 205 ? 9.225 -3.478 -9.932 1.00 93.56 205 LYS A N 1
ATOM 1632 C CA . LYS A 1 205 ? 9.536 -2.455 -8.916 1.00 93.56 205 LYS A CA 1
ATOM 1633 C C . LYS A 1 205 ? 8.968 -2.901 -7.575 1.00 93.56 205 LYS A C 1
ATOM 1635 O O . LYS A 1 205 ? 7.929 -3.547 -7.557 1.00 93.56 205 LYS A O 1
ATOM 1640 N N . TRP A 1 206 ? 9.625 -2.560 -6.470 1.00 95.25 206 TRP A N 1
ATOM 1641 C CA . TRP A 1 206 ? 9.061 -2.722 -5.126 1.00 95.25 206 TRP A CA 1
ATOM 1642 C C . TRP A 1 206 ? 7.939 -1.711 -4.875 1.00 95.25 206 TRP A C 1
ATOM 1644 O O . TRP A 1 206 ? 8.033 -0.575 -5.341 1.00 95.25 206 TRP A O 1
ATOM 1654 N N . SER A 1 207 ? 6.926 -2.085 -4.089 1.00 93.06 207 SER A N 1
ATOM 1655 C CA . SER A 1 207 ? 5.904 -1.131 -3.646 1.00 93.06 207 SER A CA 1
ATOM 1656 C C . SER A 1 207 ? 6.525 -0.047 -2.762 1.00 93.06 207 SER A C 1
ATOM 1658 O O . SER A 1 207 ? 7.413 -0.331 -1.955 1.00 93.06 207 SER A O 1
ATOM 1660 N N . ALA A 1 208 ? 6.012 1.184 -2.856 1.00 90.31 208 ALA A N 1
ATOM 1661 C CA . ALA A 1 208 ? 6.411 2.282 -1.970 1.00 90.31 208 ALA A CA 1
ATOM 1662 C C . ALA A 1 208 ? 6.047 2.001 -0.500 1.00 90.31 208 ALA A C 1
ATOM 1664 O O . ALA A 1 208 ? 6.802 2.329 0.416 1.00 90.31 208 ALA A O 1
ATOM 1665 N N . HIS A 1 209 ? 4.909 1.338 -0.286 1.00 92.62 209 HIS A N 1
ATOM 1666 C CA . HIS A 1 209 ? 4.425 0.898 1.018 1.00 92.62 209 HIS A CA 1
ATOM 1667 C C . HIS A 1 209 ? 4.241 -0.625 0.992 1.00 92.62 209 HIS A C 1
ATOM 1669 O O . HIS A 1 209 ? 3.125 -1.102 0.788 1.00 92.62 209 HIS A O 1
ATOM 1675 N N . PRO A 1 210 ? 5.325 -1.410 1.132 1.00 95.56 210 PRO A N 1
ATOM 1676 C CA . PRO A 1 210 ? 5.230 -2.863 1.094 1.00 95.56 210 PRO A CA 1
ATOM 1677 C C . PRO A 1 210 ? 4.463 -3.385 2.313 1.00 95.56 210 PRO A C 1
ATOM 1679 O O . PRO A 1 210 ? 4.594 -2.862 3.427 1.00 95.56 210 PRO A O 1
ATOM 1682 N N . GLY A 1 211 ? 3.679 -4.441 2.107 1.00 95.88 211 GLY A N 1
ATOM 1683 C CA . GLY A 1 211 ? 3.146 -5.230 3.211 1.00 95.88 211 GLY A CA 1
ATOM 1684 C C . GLY A 1 211 ? 4.217 -6.130 3.828 1.00 95.88 211 GLY A C 1
ATOM 1685 O O . GLY A 1 211 ? 5.380 -6.138 3.413 1.00 95.88 211 GLY A O 1
ATOM 1686 N N . ALA A 1 212 ? 3.839 -6.878 4.858 1.00 95.50 212 ALA A N 1
ATOM 1687 C CA . ALA A 1 212 ? 4.759 -7.704 5.622 1.00 95.50 212 ALA A CA 1
ATOM 1688 C C . ALA A 1 212 ? 5.486 -8.762 4.773 1.00 95.50 212 ALA A C 1
ATOM 1690 O O . ALA A 1 212 ? 6.693 -8.974 4.954 1.00 95.50 212 ALA A O 1
ATOM 1691 N N . PHE A 1 213 ? 4.780 -9.407 3.838 1.00 96.00 213 PHE A N 1
ATOM 1692 C CA . PHE A 1 213 ? 5.353 -10.443 2.979 1.00 96.00 213 PHE A CA 1
ATOM 1693 C C . PHE A 1 213 ? 6.303 -9.837 1.939 1.00 96.00 213 PHE A C 1
ATOM 1695 O O . PHE A 1 213 ? 7.435 -10.316 1.808 1.00 96.00 213 PHE A O 1
ATOM 1702 N N . GLU A 1 214 ? 5.901 -8.761 1.252 1.00 97.06 214 GLU A N 1
ATOM 1703 C CA . GLU A 1 214 ? 6.765 -8.073 0.281 1.00 97.06 214 GLU A CA 1
ATOM 1704 C C . GLU A 1 214 ? 7.999 -7.469 0.966 1.00 97.06 214 GLU A C 1
ATOM 1706 O O . GLU A 1 214 ? 9.122 -7.633 0.487 1.00 97.06 214 GLU A O 1
ATOM 1711 N N . ARG A 1 215 ? 7.837 -6.855 2.145 1.00 96.38 215 ARG A N 1
ATOM 1712 C CA . ARG A 1 215 ? 8.958 -6.315 2.932 1.00 96.38 215 ARG A CA 1
ATOM 1713 C C . ARG A 1 215 ? 9.966 -7.398 3.301 1.00 96.38 215 ARG A C 1
ATOM 1715 O O . ARG A 1 215 ? 11.169 -7.146 3.325 1.00 96.38 215 ARG A O 1
ATOM 1722 N N . HIS A 1 216 ? 9.510 -8.614 3.587 1.00 95.81 216 HIS A N 1
ATOM 1723 C CA . HIS A 1 216 ? 10.429 -9.712 3.869 1.00 95.81 216 HIS A CA 1
ATOM 1724 C C . HIS A 1 216 ? 11.169 -10.209 2.621 1.00 95.81 216 HIS A C 1
ATOM 1726 O O . HIS A 1 216 ? 12.314 -10.648 2.723 1.00 95.81 216 HIS A O 1
ATOM 1732 N N . LEU A 1 217 ? 10.560 -10.135 1.435 1.00 96.44 217 LEU A N 1
ATOM 1733 C CA . LEU A 1 217 ? 11.286 -10.361 0.180 1.00 96.44 217 LEU A CA 1
ATOM 1734 C C . LEU A 1 217 ? 12.338 -9.270 -0.059 1.00 96.44 217 LEU A C 1
ATOM 1736 O O . LEU A 1 217 ? 13.473 -9.604 -0.389 1.00 96.44 217 LEU A O 1
ATOM 1740 N N . GLN A 1 218 ? 12.014 -8.000 0.209 1.00 96.38 218 GLN A N 1
ATOM 1741 C CA . GLN A 1 218 ? 12.971 -6.885 0.113 1.00 96.38 218 GLN A CA 1
ATOM 1742 C C . GLN A 1 218 ? 14.225 -7.115 0.954 1.00 96.38 218 GLN A C 1
ATOM 1744 O O . GLN A 1 218 ? 15.332 -6.885 0.480 1.00 96.38 218 GLN A O 1
ATOM 1749 N N . ARG A 1 219 ? 14.064 -7.593 2.195 1.00 95.69 219 ARG A N 1
ATOM 1750 C CA . ARG A 1 219 ? 15.201 -7.890 3.084 1.00 95.69 219 ARG A CA 1
ATOM 1751 C C . ARG A 1 219 ? 16.119 -8.967 2.511 1.00 95.69 219 ARG A C 1
ATOM 1753 O O . ARG A 1 219 ? 17.326 -8.907 2.723 1.00 95.69 219 ARG A O 1
ATOM 1760 N N . ARG A 1 220 ? 15.539 -9.961 1.837 1.00 95.44 220 ARG A N 1
ATOM 1761 C CA . ARG A 1 220 ? 16.237 -11.150 1.334 1.00 95.44 220 ARG A CA 1
ATOM 1762 C C . ARG A 1 220 ? 16.924 -10.925 -0.004 1.00 95.44 220 ARG A C 1
ATOM 1764 O O . ARG A 1 220 ? 17.994 -11.491 -0.223 1.00 95.44 220 ARG A O 1
ATOM 1771 N N . HIS A 1 221 ? 16.314 -10.120 -0.866 1.00 96.12 221 HIS A N 1
ATOM 1772 C CA . HIS A 1 221 ? 16.774 -9.881 -2.225 1.00 96.12 221 HIS A CA 1
ATOM 1773 C C . HIS A 1 221 ? 18.233 -9.408 -2.254 1.00 96.12 221 HIS A C 1
ATOM 1775 O O . HIS A 1 221 ? 18.574 -8.394 -1.645 1.00 96.12 221 HIS A O 1
ATOM 1781 N N . ASP A 1 222 ? 19.095 -10.180 -2.923 1.00 94.06 222 ASP A N 1
ATOM 1782 C CA . ASP A 1 222 ? 20.542 -9.940 -3.042 1.00 94.06 222 ASP A CA 1
ATOM 1783 C C . ASP A 1 222 ? 21.299 -9.758 -1.711 1.00 94.06 222 ASP A C 1
ATOM 1785 O O . ASP A 1 222 ? 22.409 -9.219 -1.673 1.00 94.06 222 ASP A O 1
ATOM 1789 N N . ASN A 1 223 ? 20.745 -10.245 -0.598 1.00 95.12 223 ASN A N 1
ATOM 1790 C CA . ASN A 1 223 ? 21.330 -10.026 0.716 1.00 95.12 223 ASN A CA 1
ATOM 1791 C C . ASN A 1 223 ? 22.180 -11.225 1.186 1.00 95.12 223 ASN A C 1
ATOM 1793 O O . ASN A 1 223 ? 21.641 -12.299 1.479 1.00 95.12 223 ASN A O 1
ATOM 1797 N N . PRO A 1 224 ? 23.510 -11.062 1.339 1.00 95.50 224 PRO A N 1
ATOM 1798 C CA . PRO A 1 224 ? 24.414 -12.146 1.724 1.00 95.50 224 PRO A CA 1
ATOM 1799 C C . PRO A 1 224 ? 24.185 -12.714 3.132 1.00 95.50 224 PRO A C 1
ATOM 1801 O O . PRO A 1 224 ? 24.727 -13.771 3.452 1.00 95.50 224 PRO A O 1
ATOM 1804 N N . LEU A 1 225 ? 23.383 -12.049 3.965 1.00 95.62 225 LEU A N 1
ATOM 1805 C CA . LEU A 1 225 ? 23.000 -12.531 5.293 1.00 95.62 225 LEU A CA 1
ATOM 1806 C C . LEU A 1 225 ? 21.954 -13.656 5.242 1.00 95.62 225 LEU A C 1
ATOM 1808 O O . LEU A 1 225 ? 21.753 -14.348 6.234 1.00 95.62 225 LEU A O 1
ATOM 1812 N N . PHE A 1 226 ? 21.299 -13.863 4.100 1.00 95.75 226 PHE A N 1
ATOM 1813 C CA . PHE A 1 226 ? 20.369 -14.972 3.888 1.00 95.75 226 PHE A CA 1
ATOM 1814 C C . PHE A 1 226 ? 21.045 -16.114 3.125 1.00 95.75 226 PHE A C 1
ATOM 1816 O O . PHE A 1 226 ? 22.098 -15.929 2.514 1.00 95.75 226 PHE A O 1
ATOM 1823 N N . SER A 1 227 ? 20.462 -17.315 3.133 1.00 92.31 227 SER A N 1
ATOM 1824 C CA . SER A 1 227 ? 20.993 -18.435 2.341 1.00 92.31 227 SER A CA 1
ATOM 1825 C C . SER A 1 227 ? 20.851 -18.171 0.838 1.00 92.31 227 SER A C 1
ATOM 1827 O O . SER A 1 227 ? 19.904 -17.521 0.412 1.00 92.31 227 SER A O 1
ATOM 1829 N N . GLU A 1 228 ? 21.771 -18.687 0.017 1.00 90.94 228 GLU A N 1
ATOM 1830 C CA . GLU A 1 228 ? 21.834 -18.406 -1.431 1.00 90.94 228 GLU A CA 1
ATOM 1831 C C . GLU A 1 228 ? 20.492 -18.624 -2.149 1.00 90.94 228 GLU A C 1
ATOM 1833 O O . GLU A 1 228 ? 20.032 -17.762 -2.893 1.00 90.94 228 GLU A O 1
ATOM 1838 N N . ARG A 1 229 ? 19.798 -19.725 -1.833 1.00 91.38 229 ARG A N 1
ATOM 1839 C CA . ARG A 1 229 ? 18.476 -20.049 -2.398 1.00 91.38 229 ARG A CA 1
ATOM 1840 C C . ARG A 1 229 ? 17.382 -19.045 -2.037 1.00 91.38 229 ARG A C 1
ATOM 1842 O O . ARG A 1 229 ? 16.366 -19.006 -2.712 1.00 91.38 229 ARG A O 1
ATOM 1849 N N . ARG A 1 230 ? 17.552 -18.291 -0.951 1.00 92.81 230 ARG A N 1
ATOM 1850 C CA . ARG A 1 230 ? 16.570 -17.323 -0.441 1.00 92.81 230 ARG A CA 1
ATOM 1851 C C . ARG A 1 230 ? 16.820 -15.905 -0.947 1.00 92.81 230 ARG A C 1
ATOM 1853 O O . ARG A 1 230 ? 15.947 -15.069 -0.754 1.00 92.81 230 ARG A O 1
ATOM 1860 N N . ARG A 1 231 ? 17.982 -15.640 -1.559 1.00 94.00 231 ARG A N 1
ATOM 1861 C CA . ARG A 1 231 ? 18.368 -14.314 -2.078 1.00 94.00 231 ARG A CA 1
ATOM 1862 C C . ARG A 1 231 ? 17.744 -13.996 -3.432 1.00 94.00 231 ARG A C 1
ATOM 1864 O O . ARG A 1 231 ? 17.604 -12.828 -3.773 1.00 94.00 231 ARG A O 1
ATOM 1871 N N . VAL A 1 232 ? 17.409 -15.033 -4.195 1.00 94.25 232 VAL A N 1
ATOM 1872 C CA . VAL A 1 232 ? 16.772 -14.908 -5.505 1.00 94.25 232 VAL A CA 1
ATOM 1873 C C . VAL A 1 232 ? 15.293 -14.611 -5.287 1.00 94.25 232 VAL A C 1
ATOM 1875 O O . VAL A 1 232 ? 14.615 -15.390 -4.623 1.00 94.25 232 VAL A O 1
ATOM 1878 N N . VAL A 1 233 ? 14.829 -13.482 -5.821 1.00 95.56 233 VAL A N 1
ATOM 1879 C CA . VAL A 1 233 ? 13.415 -13.089 -5.830 1.00 95.56 233 VAL A CA 1
ATOM 1880 C C . VAL A 1 233 ? 13.032 -12.774 -7.266 1.00 95.56 233 VAL A C 1
ATOM 1882 O O . VAL A 1 233 ? 13.674 -11.938 -7.907 1.00 95.56 233 VAL A O 1
ATOM 1885 N N . ASP A 1 234 ? 12.001 -13.436 -7.773 1.00 95.31 234 ASP A N 1
ATOM 1886 C CA . ASP A 1 234 ? 11.469 -13.173 -9.107 1.00 95.31 234 ASP A CA 1
ATOM 1887 C C . ASP A 1 234 ? 10.123 -12.423 -9.068 1.00 95.31 234 ASP A C 1
ATOM 1889 O O . ASP A 1 234 ? 9.626 -12.017 -8.017 1.00 95.31 234 ASP A O 1
ATOM 1893 N N . ALA A 1 235 ? 9.549 -12.164 -10.245 1.00 95.94 235 ALA A N 1
ATOM 1894 C CA . ALA A 1 235 ? 8.268 -11.473 -10.354 1.00 95.94 235 ALA A CA 1
ATOM 1895 C C . ALA A 1 235 ? 7.098 -12.282 -9.756 1.00 95.94 235 ALA A C 1
ATOM 1897 O O . ALA A 1 235 ? 6.149 -11.690 -9.246 1.00 95.94 235 ALA A O 1
ATOM 1898 N N . ASP A 1 236 ? 7.154 -13.614 -9.796 1.00 97.00 236 ASP A N 1
ATOM 1899 C CA . ASP A 1 236 ? 6.118 -14.476 -9.220 1.00 97.00 236 ASP A CA 1
ATOM 1900 C C . ASP A 1 236 ? 6.128 -14.370 -7.693 1.00 97.00 236 ASP A C 1
ATOM 1902 O O . ASP A 1 236 ? 5.084 -14.134 -7.086 1.00 97.00 236 ASP A O 1
ATOM 1906 N N . ASP A 1 237 ? 7.316 -14.401 -7.077 1.00 96.94 237 ASP A N 1
ATOM 1907 C CA . ASP A 1 237 ? 7.482 -14.191 -5.635 1.00 96.94 237 ASP A CA 1
ATOM 1908 C C . ASP A 1 237 ? 6.876 -12.854 -5.180 1.00 96.94 237 ASP A C 1
ATOM 1910 O O . ASP A 1 237 ? 6.148 -12.794 -4.181 1.00 96.94 237 ASP A O 1
ATOM 1914 N N . VAL A 1 238 ? 7.166 -11.772 -5.912 1.00 97.38 238 VAL A N 1
ATOM 1915 C CA . VAL A 1 238 ? 6.654 -10.426 -5.604 1.00 97.38 238 VAL A CA 1
ATOM 1916 C C . VAL A 1 238 ? 5.139 -10.362 -5.774 1.00 97.38 238 VAL A C 1
ATOM 1918 O O . VAL A 1 238 ? 4.455 -9.812 -4.907 1.00 97.38 238 VAL A O 1
ATOM 1921 N N . TYR A 1 239 ? 4.601 -10.938 -6.851 1.00 97.38 239 TYR A N 1
ATOM 1922 C CA . TYR A 1 239 ? 3.158 -11.003 -7.075 1.00 97.38 239 TYR A CA 1
ATOM 1923 C C . TYR A 1 239 ? 2.455 -11.768 -5.947 1.00 97.38 239 TYR A C 1
ATOM 1925 O O . TYR A 1 239 ? 1.536 -11.237 -5.320 1.00 97.38 239 TYR A O 1
ATOM 1933 N N . GLU A 1 240 ? 2.933 -12.964 -5.606 1.00 97.75 240 GLU A N 1
ATOM 1934 C CA . GLU A 1 240 ? 2.361 -13.796 -4.544 1.00 97.75 240 GLU A CA 1
ATOM 1935 C C . GLU A 1 240 ? 2.438 -13.126 -3.166 1.00 97.75 240 GLU A C 1
ATOM 1937 O O . GLU A 1 240 ? 1.492 -13.204 -2.372 1.00 97.75 240 GLU A O 1
ATOM 1942 N N . ALA A 1 241 ? 3.535 -12.429 -2.864 1.00 97.06 241 ALA A N 1
ATOM 1943 C CA . ALA A 1 241 ? 3.651 -11.654 -1.634 1.00 97.06 241 ALA A CA 1
ATOM 1944 C C . ALA A 1 241 ? 2.625 -10.516 -1.575 1.00 97.06 241 ALA A C 1
ATOM 1946 O O . ALA A 1 241 ? 1.913 -10.397 -0.577 1.00 97.06 241 ALA A O 1
ATOM 1947 N N . ARG A 1 242 ? 2.472 -9.747 -2.659 1.00 97.38 242 ARG A N 1
ATOM 1948 C CA . ARG A 1 242 ? 1.473 -8.670 -2.750 1.00 97.38 242 ARG A CA 1
ATOM 1949 C C . ARG A 1 242 ? 0.045 -9.190 -2.639 1.00 97.38 242 ARG A C 1
ATOM 1951 O O . ARG A 1 242 ? -0.779 -8.571 -1.969 1.00 97.38 242 ARG A O 1
ATOM 1958 N N . VAL A 1 243 ? -0.254 -10.342 -3.239 1.00 97.06 243 VAL A N 1
ATOM 1959 C CA . VAL A 1 243 ? -1.562 -11.000 -3.109 1.00 97.06 243 VAL A CA 1
ATOM 1960 C C . VAL A 1 243 ? -1.834 -11.385 -1.653 1.00 97.06 243 VAL A C 1
ATOM 1962 O O . VAL A 1 243 ? -2.932 -11.136 -1.149 1.00 97.06 243 VAL A O 1
ATOM 1965 N N . LYS A 1 244 ? -0.854 -11.962 -0.946 1.00 96.31 244 LYS A N 1
ATOM 1966 C CA . LYS A 1 244 ? -0.988 -12.281 0.487 1.00 96.31 244 LYS A CA 1
ATOM 1967 C C . LYS A 1 244 ? -1.179 -11.024 1.328 1.00 96.31 244 LYS A C 1
ATOM 1969 O O . LYS A 1 244 ? -2.074 -11.004 2.172 1.00 96.31 244 LYS A O 1
ATOM 1974 N N . ASP A 1 245 ? -0.400 -9.982 1.055 1.00 96.56 245 ASP A N 1
ATOM 1975 C CA . ASP A 1 245 ? -0.487 -8.709 1.763 1.00 96.56 245 ASP A CA 1
ATOM 1976 C C . ASP A 1 245 ? -1.866 -8.050 1.579 1.00 96.56 245 ASP A C 1
ATOM 1978 O O . ASP A 1 245 ? -2.512 -7.654 2.554 1.00 96.56 245 ASP A O 1
ATOM 1982 N N . ALA A 1 246 ? -2.374 -8.013 0.345 1.00 95.31 246 ALA A N 1
ATOM 1983 C CA . ALA A 1 246 ? -3.691 -7.468 0.027 1.00 95.31 246 ALA A CA 1
ATOM 1984 C C . ALA A 1 246 ? -4.830 -8.273 0.669 1.00 95.31 246 ALA A C 1
ATOM 1986 O O . ALA A 1 246 ? -5.772 -7.692 1.213 1.00 95.31 246 ALA A O 1
ATOM 1987 N N . ARG A 1 247 ? -4.743 -9.611 0.653 1.00 95.88 247 ARG A N 1
ATOM 1988 C CA . ARG A 1 247 ? -5.724 -10.486 1.317 1.00 95.88 247 ARG A CA 1
ATOM 1989 C C . ARG A 1 247 ? -5.750 -10.261 2.826 1.00 95.88 247 ARG A C 1
ATOM 1991 O O . ARG A 1 247 ? -6.834 -10.174 3.397 1.00 95.88 247 ARG A O 1
ATOM 1998 N N . ALA A 1 248 ? -4.587 -10.138 3.461 1.00 95.06 248 ALA A N 1
ATOM 1999 C CA . ALA A 1 248 ? -4.493 -9.891 4.895 1.00 95.06 248 ALA A CA 1
ATOM 2000 C C . ALA A 1 248 ? -5.079 -8.524 5.283 1.00 95.06 248 ALA A C 1
ATOM 2002 O O . ALA A 1 248 ? -5.874 -8.447 6.218 1.00 95.06 248 ALA A O 1
ATOM 2003 N N . LEU A 1 249 ? -4.771 -7.459 4.531 1.00 95.19 249 LEU A N 1
ATOM 2004 C CA . LEU A 1 249 ? -5.372 -6.139 4.758 1.00 95.19 249 LEU A CA 1
ATOM 2005 C C . LEU A 1 249 ? -6.884 -6.134 4.524 1.00 95.19 249 LEU A C 1
ATOM 2007 O O . LEU A 1 249 ? -7.615 -5.521 5.303 1.00 95.19 249 LEU A O 1
ATOM 2011 N N . LYS A 1 250 ? -7.369 -6.838 3.492 1.00 95.50 250 LYS A N 1
ATOM 2012 C CA . LYS A 1 250 ? -8.809 -6.992 3.262 1.00 95.50 250 LYS A CA 1
ATOM 2013 C C . LYS A 1 250 ? -9.484 -7.687 4.444 1.00 95.50 250 LYS A C 1
ATOM 2015 O O . LYS A 1 250 ? -10.491 -7.181 4.917 1.00 95.50 250 LYS A O 1
ATOM 2020 N N . ALA A 1 251 ? -8.912 -8.779 4.950 1.00 96.44 251 ALA A N 1
ATOM 2021 C CA . ALA A 1 251 ? -9.464 -9.483 6.105 1.00 96.44 251 ALA A CA 1
ATOM 2022 C C . ALA A 1 251 ? -9.562 -8.573 7.341 1.00 96.44 251 ALA A C 1
ATOM 2024 O O . ALA A 1 251 ? -10.582 -8.569 8.015 1.00 96.44 251 ALA A O 1
ATOM 2025 N N . ILE A 1 252 ? -8.544 -7.744 7.607 1.00 97.00 252 ILE A N 1
ATOM 2026 C CA . ILE A 1 252 ? -8.603 -6.777 8.716 1.00 97.00 252 ILE A CA 1
ATOM 2027 C C . ILE A 1 252 ? -9.714 -5.747 8.475 1.00 97.00 252 ILE A C 1
ATOM 2029 O O . ILE A 1 252 ? -10.448 -5.429 9.403 1.00 97.00 252 ILE A O 1
ATOM 2033 N N . ARG A 1 253 ? -9.865 -5.238 7.244 1.00 96.69 253 ARG A N 1
ATOM 2034 C CA . ARG A 1 253 ? -10.939 -4.295 6.892 1.00 96.69 253 ARG A CA 1
ATOM 2035 C C . ARG A 1 253 ? -12.327 -4.904 7.096 1.00 96.69 253 ARG A C 1
ATOM 2037 O O . ARG A 1 253 ? -13.182 -4.237 7.670 1.00 96.69 253 ARG A O 1
ATOM 2044 N N . ASP A 1 254 ? -12.527 -6.142 6.657 1.00 97.12 254 ASP A N 1
ATOM 2045 C CA . ASP A 1 254 ? -13.787 -6.865 6.839 1.00 97.12 254 ASP A CA 1
ATOM 2046 C C . ASP A 1 254 ? -14.088 -7.041 8.345 1.00 97.12 254 ASP A C 1
ATOM 2048 O O . ASP A 1 254 ? -15.193 -6.737 8.789 1.00 97.12 254 ASP A O 1
ATOM 2052 N N . ASP A 1 255 ? -13.083 -7.404 9.154 1.00 97.44 255 ASP A N 1
ATOM 2053 C CA . ASP A 1 255 ? -13.227 -7.534 10.613 1.00 97.44 255 ASP A CA 1
ATOM 2054 C C . ASP A 1 255 ? -13.528 -6.186 11.309 1.00 97.44 255 ASP A C 1
ATOM 2056 O O . ASP A 1 255 ? -14.240 -6.145 12.316 1.00 97.44 255 ASP A O 1
ATOM 2060 N N . VAL A 1 256 ? -12.984 -5.070 10.799 1.00 97.06 256 VAL A N 1
ATOM 2061 C CA . VAL A 1 256 ? -13.298 -3.714 11.290 1.00 97.06 256 VAL A CA 1
ATOM 2062 C C . VAL A 1 256 ? -14.742 -3.350 10.965 1.00 97.06 256 VAL A C 1
ATOM 2064 O O . VAL A 1 256 ? -15.432 -2.822 11.835 1.00 97.06 256 VAL A O 1
ATOM 2067 N N . ALA A 1 257 ? -15.202 -3.635 9.744 1.00 95.56 257 ALA A N 1
ATOM 2068 C CA . ALA A 1 257 ? -16.578 -3.377 9.333 1.00 95.56 257 ALA A CA 1
ATOM 2069 C C . ALA A 1 257 ? -17.569 -4.182 10.185 1.00 95.56 257 ALA A C 1
ATOM 2071 O O . ALA A 1 257 ? -18.508 -3.605 10.728 1.00 95.56 257 ALA A O 1
ATOM 2072 N N . GLU A 1 258 ? -17.303 -5.473 10.406 1.00 96.44 258 GLU A N 1
ATOM 2073 C CA . GLU A 1 258 ? -18.109 -6.315 11.297 1.00 96.44 258 GLU A CA 1
ATOM 2074 C C . GLU A 1 258 ? -18.156 -5.738 12.722 1.00 96.44 258 GLU A C 1
ATOM 2076 O O . GLU A 1 258 ? -19.217 -5.641 13.340 1.00 96.44 258 GLU A O 1
ATOM 2081 N N . LEU A 1 259 ? -17.008 -5.311 13.259 1.00 96.69 259 LEU A N 1
ATOM 2082 C CA . LEU A 1 259 ? -16.951 -4.723 14.595 1.00 96.69 259 LEU A CA 1
ATOM 2083 C C . LEU A 1 259 ? -17.717 -3.396 14.682 1.00 96.69 259 LEU A C 1
ATOM 2085 O O . LEU A 1 259 ? -18.383 -3.138 15.688 1.00 96.69 259 LEU A O 1
ATOM 2089 N N . ALA A 1 260 ? -17.628 -2.569 13.639 1.00 95.19 260 ALA A N 1
ATOM 2090 C CA . ALA A 1 260 ? -18.369 -1.321 13.532 1.00 95.19 260 ALA A CA 1
ATOM 2091 C C . ALA A 1 260 ? -19.879 -1.582 13.489 1.00 95.19 260 ALA A C 1
ATOM 2093 O O . ALA A 1 260 ? -20.611 -0.934 14.229 1.00 95.19 260 ALA A O 1
ATOM 2094 N N . GLU A 1 261 ? -20.344 -2.558 12.706 1.00 94.38 261 GLU A N 1
ATOM 2095 C CA . GLU A 1 261 ? -21.757 -2.956 12.660 1.00 94.38 261 GLU A CA 1
ATOM 2096 C C . GLU A 1 261 ? -22.259 -3.443 14.023 1.00 94.38 261 GLU A C 1
ATOM 2098 O O . GLU A 1 261 ? -23.314 -3.009 14.486 1.00 94.38 261 GLU A O 1
ATOM 2103 N N . VAL A 1 262 ? -21.482 -4.289 14.709 1.00 92.44 262 VAL A N 1
ATOM 2104 C CA . VAL A 1 262 ? -21.828 -4.780 16.053 1.00 92.44 262 VAL A CA 1
ATOM 2105 C C . VAL A 1 262 ? -21.981 -3.633 17.048 1.00 92.44 262 VAL A C 1
ATOM 2107 O O . VAL A 1 262 ? -22.874 -3.686 17.892 1.00 92.44 262 VAL A O 1
ATOM 2110 N N . PHE A 1 263 ? -21.116 -2.620 16.979 1.00 93.56 263 PHE A N 1
ATOM 2111 C CA . PHE A 1 263 ? -21.122 -1.496 17.911 1.00 93.56 263 PHE A CA 1
ATOM 2112 C C . PHE A 1 263 ? -22.175 -0.436 17.556 1.00 93.56 263 PHE A C 1
ATOM 2114 O O . PHE A 1 263 ? -22.983 -0.074 18.406 1.00 93.56 263 PHE A O 1
ATOM 2121 N N . LEU A 1 264 ? -22.197 0.033 16.308 1.00 89.94 264 LEU A N 1
ATOM 2122 C CA . LEU A 1 264 ? -23.098 1.089 15.831 1.00 89.94 264 LEU A CA 1
ATOM 2123 C C . LEU A 1 264 ? -24.541 0.600 15.653 1.00 89.94 264 LEU A C 1
ATOM 2125 O O . LEU A 1 264 ? -25.468 1.405 15.689 1.00 89.94 264 LEU A O 1
ATOM 2129 N N . GLY A 1 265 ? -24.747 -0.709 15.491 1.00 88.25 265 GLY A N 1
ATOM 2130 C CA . GLY A 1 265 ? -26.073 -1.324 15.464 1.00 88.25 265 GLY A CA 1
ATOM 2131 C C . GLY A 1 265 ? -26.758 -1.396 16.834 1.00 88.25 265 GLY A C 1
ATOM 2132 O O . GLY A 1 265 ? -27.948 -1.705 16.895 1.00 88.25 265 GLY A O 1
ATOM 2133 N N . GLN A 1 266 ? -26.050 -1.116 17.936 1.00 86.19 266 GLN A N 1
ATOM 2134 C CA . GLN A 1 266 ? -26.663 -1.036 19.264 1.00 86.19 266 GLN A CA 1
ATOM 2135 C C . GLN A 1 266 ? -27.331 0.326 19.456 1.00 86.19 266 GLN A C 1
ATOM 2137 O O . GLN A 1 266 ? -26.663 1.350 19.572 1.00 86.19 266 GLN A O 1
ATOM 2142 N N . THR A 1 267 ? -28.661 0.336 19.548 1.00 82.12 267 THR A N 1
ATOM 2143 C CA . THR A 1 267 ? -29.421 1.553 19.875 1.00 82.12 267 THR A CA 1
ATOM 2144 C C . THR A 1 267 ? -29.332 1.921 21.355 1.00 82.12 267 THR A C 1
ATOM 2146 O O . THR A 1 267 ? -29.433 3.093 21.704 1.00 82.12 267 THR A O 1
ATOM 2149 N N . GLU A 1 268 ? -29.136 0.930 22.229 1.00 86.94 268 GLU A N 1
ATOM 2150 C CA . GLU A 1 268 ? -28.972 1.101 23.674 1.00 86.94 268 GLU A CA 1
ATOM 2151 C C . GLU A 1 268 ? -27.854 0.188 24.187 1.00 86.94 268 GLU A C 1
ATOM 2153 O O . GLU A 1 268 ? -27.626 -0.900 23.655 1.00 86.94 268 GLU A O 1
ATOM 2158 N N . LEU A 1 269 ? -27.154 0.621 25.239 1.00 89.44 269 LEU A N 1
ATOM 2159 C CA . LEU A 1 269 ? -26.147 -0.215 25.885 1.00 89.44 269 LEU A CA 1
ATOM 2160 C C . LEU A 1 269 ? -26.807 -1.407 26.604 1.00 89.44 269 LEU A C 1
ATOM 2162 O O . LEU A 1 269 ? -27.814 -1.220 27.292 1.00 89.44 269 LEU A O 1
ATOM 2166 N N . PRO A 1 270 ? -26.217 -2.616 26.537 1.00 90.62 270 PRO A N 1
ATOM 2167 C CA . PRO A 1 270 ? -26.653 -3.744 27.355 1.00 90.62 270 PRO A CA 1
ATOM 2168 C C . PRO A 1 270 ? -26.635 -3.406 28.852 1.00 90.62 270 PRO A C 1
ATOM 2170 O O . PRO A 1 270 ? -25.800 -2.620 29.296 1.00 90.62 270 PRO A O 1
ATOM 2173 N N . MET A 1 271 ? -27.490 -4.054 29.658 1.00 87.88 271 MET A N 1
ATOM 2174 C CA . MET A 1 271 ? -27.497 -3.834 31.118 1.00 87.88 271 MET A CA 1
ATOM 2175 C C . MET A 1 271 ? -26.115 -4.044 31.755 1.00 87.88 271 MET A C 1
ATOM 2177 O O . MET A 1 271 ? -25.731 -3.289 32.644 1.00 87.88 271 MET A O 1
ATOM 2181 N N . ASP A 1 272 ? -25.359 -5.037 31.277 1.00 89.12 272 ASP A N 1
ATOM 2182 C CA . ASP A 1 272 ? -23.968 -5.272 31.672 1.00 89.12 272 ASP A CA 1
ATOM 2183 C C . ASP A 1 272 ? -23.013 -4.705 30.609 1.00 89.12 272 ASP A C 1
ATOM 2185 O O . ASP A 1 272 ? -22.364 -5.416 29.838 1.00 89.12 272 ASP A O 1
ATOM 2189 N N . TRP A 1 273 ? -23.005 -3.376 30.501 1.00 92.50 273 TRP A N 1
ATOM 2190 C CA . TRP A 1 273 ? -22.303 -2.648 29.443 1.00 92.50 273 TRP A CA 1
ATOM 2191 C C . TRP A 1 273 ? -20.774 -2.745 29.550 1.00 92.50 273 TRP A C 1
ATOM 2193 O O . TRP A 1 273 ? -20.081 -2.625 28.540 1.00 92.50 273 TRP A O 1
ATOM 2203 N N . HIS A 1 274 ? -20.222 -2.959 30.751 1.00 92.56 274 HIS A N 1
ATOM 2204 C CA . HIS A 1 274 ? -18.774 -2.910 30.967 1.00 92.56 274 HIS A CA 1
ATOM 2205 C C . HIS A 1 274 ? -18.034 -4.058 30.252 1.00 92.56 274 HIS A C 1
ATOM 2207 O O . HIS A 1 274 ? -17.101 -3.773 29.494 1.00 92.56 274 HIS A O 1
ATOM 2213 N N . PRO A 1 275 ? -18.429 -5.342 30.398 1.00 94.38 275 PRO A N 1
ATOM 2214 C CA . PRO A 1 275 ? -17.866 -6.428 29.593 1.00 94.38 275 PRO A CA 1
ATOM 2215 C C . PRO A 1 275 ? -18.027 -6.215 28.086 1.00 94.38 275 PRO A C 1
ATOM 2217 O O . PRO A 1 275 ? -17.108 -6.531 27.330 1.00 94.38 275 PRO A O 1
ATOM 2220 N N . PHE A 1 276 ? -19.157 -5.647 27.654 1.00 93.81 276 PHE A N 1
ATOM 2221 C CA . PHE A 1 276 ? -19.419 -5.355 26.246 1.00 93.81 276 PHE A CA 1
ATOM 2222 C C . PHE A 1 276 ? -18.418 -4.334 25.684 1.00 93.81 276 PHE A C 1
ATOM 2224 O O . PHE A 1 276 ? -17.673 -4.660 24.758 1.00 93.81 276 PHE A O 1
ATOM 2231 N N . LEU A 1 277 ? -18.320 -3.139 26.279 1.00 94.12 277 LEU A N 1
ATOM 2232 C CA . LEU A 1 277 ? -17.398 -2.095 25.811 1.00 94.12 277 LEU A CA 1
ATOM 2233 C C . LEU A 1 277 ? -15.931 -2.526 25.930 1.00 94.12 277 LEU A C 1
ATOM 2235 O O . LEU A 1 277 ? -15.134 -2.260 25.028 1.00 94.12 277 LEU A O 1
ATOM 2239 N N . ASN A 1 278 ? -15.571 -3.256 26.992 1.00 93.56 278 ASN A N 1
ATOM 2240 C CA . ASN A 1 278 ? -14.224 -3.807 27.116 1.00 93.56 278 ASN A CA 1
ATOM 2241 C C . ASN A 1 278 ? -13.923 -4.845 26.023 1.00 93.56 278 ASN A C 1
ATOM 2243 O O . ASN A 1 278 ? -12.819 -4.847 25.483 1.00 93.56 278 ASN A O 1
ATOM 2247 N N . GLY A 1 279 ? -14.890 -5.693 25.662 1.00 94.44 279 GLY A N 1
ATOM 2248 C CA . GLY A 1 279 ? -14.753 -6.656 24.568 1.00 94.44 279 GLY A CA 1
ATOM 2249 C C . GLY A 1 279 ? -14.505 -5.980 23.217 1.00 94.44 279 GLY A C 1
ATOM 2250 O O . GLY A 1 279 ? -13.590 -6.376 22.493 1.00 94.44 279 GLY A O 1
ATOM 2251 N N . ILE A 1 280 ? -15.254 -4.915 22.908 1.00 95.50 280 ILE A N 1
ATOM 2252 C CA . ILE A 1 280 ? -15.043 -4.110 21.693 1.00 95.50 280 ILE A CA 1
ATOM 2253 C C . ILE A 1 280 ? -13.650 -3.474 21.705 1.00 95.50 280 ILE A C 1
ATOM 2255 O O . ILE A 1 280 ? -12.913 -3.587 20.726 1.00 95.50 280 ILE A O 1
ATOM 2259 N N . ARG A 1 281 ? -13.244 -2.873 22.829 1.00 94.88 281 ARG A N 1
ATOM 2260 C CA . ARG A 1 281 ? -11.917 -2.265 22.980 1.00 94.88 281 ARG A CA 1
ATOM 2261 C C . ARG A 1 281 ? -10.782 -3.261 22.722 1.00 94.88 281 ARG A C 1
ATOM 2263 O O . ARG A 1 281 ? -9.884 -2.966 21.941 1.00 94.88 281 ARG A O 1
ATOM 2270 N N . VAL A 1 282 ? -10.844 -4.452 23.319 1.00 94.06 282 VAL A N 1
ATOM 2271 C CA . VAL A 1 282 ? -9.830 -5.505 23.125 1.00 94.06 282 VAL A CA 1
ATOM 2272 C C . VAL A 1 282 ? -9.765 -5.963 21.662 1.00 94.06 282 VAL A C 1
ATOM 2274 O O . VAL A 1 282 ? -8.670 -6.157 21.124 1.00 94.06 282 VAL A O 1
ATOM 2277 N N . ARG A 1 283 ? -10.916 -6.096 20.984 1.00 96.31 283 ARG A N 1
ATOM 2278 C CA . ARG A 1 283 ? -10.956 -6.405 19.543 1.00 96.31 283 ARG A CA 1
ATOM 2279 C C . ARG A 1 283 ? -10.310 -5.294 18.712 1.00 96.31 283 ARG A C 1
ATOM 2281 O O . ARG A 1 283 ? -9.510 -5.610 17.837 1.00 96.31 283 ARG A O 1
ATOM 2288 N N . LEU A 1 284 ? -10.583 -4.022 19.016 1.00 96.31 284 LEU A N 1
ATOM 2289 C CA . LEU A 1 284 ? -9.938 -2.880 18.351 1.00 96.31 284 LEU A CA 1
ATOM 2290 C C . LEU A 1 284 ? -8.417 -2.910 18.507 1.00 96.31 284 LEU A C 1
ATOM 2292 O O . LEU A 1 284 ? -7.699 -2.671 17.541 1.00 96.31 284 LEU A O 1
ATOM 2296 N N . ASP A 1 285 ? -7.912 -3.238 19.696 1.00 94.06 285 ASP A N 1
ATOM 2297 C CA . ASP A 1 285 ? -6.467 -3.338 19.917 1.00 94.06 285 ASP A CA 1
ATOM 2298 C C . ASP A 1 285 ? -5.834 -4.489 19.143 1.00 94.06 285 ASP A C 1
ATOM 2300 O O . ASP A 1 285 ? -4.771 -4.318 18.551 1.00 94.06 285 ASP A O 1
ATOM 2304 N N . THR A 1 286 ? -6.521 -5.628 19.081 1.00 94.38 286 THR A N 1
ATOM 2305 C CA . THR A 1 286 ? -6.086 -6.778 18.281 1.00 94.38 286 THR A CA 1
ATOM 2306 C C . THR A 1 286 ? -6.033 -6.425 16.792 1.00 94.38 286 THR A C 1
ATOM 2308 O O . THR A 1 286 ? -5.068 -6.767 16.107 1.00 94.38 286 THR A O 1
ATOM 2311 N N . LEU A 1 287 ? -7.045 -5.716 16.285 1.00 96.25 287 LEU A N 1
ATOM 2312 C CA . LEU A 1 287 ? -7.111 -5.276 14.889 1.00 96.25 287 LEU A CA 1
ATOM 2313 C C . LEU A 1 287 ? -6.025 -4.252 14.562 1.00 96.25 287 LEU A C 1
ATOM 2315 O O . LEU A 1 287 ? -5.372 -4.374 13.527 1.00 96.25 287 LEU A O 1
ATOM 2319 N N . GLU A 1 288 ? -5.773 -3.299 15.457 1.00 95.44 288 GLU A N 1
ATOM 2320 C CA . GLU A 1 288 ? -4.704 -2.318 15.279 1.00 95.44 288 GLU A CA 1
ATOM 2321 C C . GLU A 1 288 ? -3.323 -2.982 15.291 1.00 95.44 288 GLU A C 1
ATOM 2323 O O . GLU A 1 288 ? -2.490 -2.694 14.432 1.00 95.44 288 GLU A O 1
ATOM 2328 N N . THR A 1 289 ? -3.082 -3.940 16.190 1.00 94.12 289 THR A N 1
ATOM 2329 C CA . THR A 1 289 ? -1.850 -4.737 16.173 1.00 94.12 289 THR A CA 1
ATOM 2330 C C . THR A 1 289 ? -1.704 -5.512 14.864 1.00 94.12 289 THR A C 1
ATOM 2332 O O . THR A 1 289 ? -0.652 -5.430 14.232 1.00 94.12 289 THR A O 1
ATOM 2335 N N . ARG A 1 290 ? -2.751 -6.207 14.399 1.00 94.81 290 ARG A N 1
ATOM 2336 C CA . ARG A 1 290 ? -2.729 -6.920 13.109 1.00 94.81 290 ARG A CA 1
ATOM 2337 C C . ARG A 1 290 ? -2.438 -5.980 11.939 1.00 94.81 290 ARG A C 1
ATOM 2339 O O . ARG A 1 290 ? -1.639 -6.331 11.076 1.00 94.81 290 ARG A O 1
ATOM 2346 N N . ARG A 1 291 ? -3.031 -4.783 11.926 1.00 95.69 291 ARG A N 1
ATOM 2347 C CA . ARG A 1 291 ? -2.782 -3.749 10.910 1.00 95.69 291 ARG A CA 1
ATOM 2348 C C . ARG A 1 291 ? -1.324 -3.303 10.910 1.00 95.69 291 ARG A C 1
ATOM 2350 O O . ARG A 1 291 ? -0.699 -3.274 9.853 1.00 95.69 291 ARG A O 1
ATOM 2357 N N . LEU A 1 292 ? -0.775 -2.986 12.084 1.00 94.44 292 LEU A N 1
ATOM 2358 C CA . LEU A 1 292 ? 0.625 -2.586 12.227 1.00 94.44 292 LEU A CA 1
ATOM 2359 C C . LEU A 1 292 ? 1.557 -3.689 11.723 1.00 94.44 292 LEU A C 1
ATOM 2361 O O . LEU A 1 292 ? 2.435 -3.409 10.910 1.00 94.44 292 LEU A O 1
ATOM 2365 N N . VAL A 1 293 ? 1.332 -4.931 12.161 1.00 94.25 293 VAL A N 1
ATOM 2366 C CA . VAL A 1 293 ? 2.090 -6.115 11.731 1.00 94.25 293 VAL A CA 1
ATOM 2367 C C . VAL A 1 293 ? 2.053 -6.289 10.218 1.00 94.25 293 VAL A C 1
ATOM 2369 O O . VAL A 1 293 ? 3.093 -6.530 9.614 1.00 94.25 293 VAL A O 1
ATOM 2372 N N . GLN A 1 294 ? 0.879 -6.130 9.612 1.00 95.06 294 GLN A N 1
ATOM 2373 C CA . GLN A 1 294 ? 0.686 -6.325 8.182 1.00 95.06 294 GLN A CA 1
ATOM 2374 C C . GLN A 1 294 ? 1.326 -5.220 7.323 1.00 95.06 294 GLN A C 1
ATOM 2376 O O . GLN A 1 294 ? 1.721 -5.483 6.186 1.00 95.06 294 GLN A O 1
ATOM 2381 N N . GLY A 1 295 ? 1.452 -3.995 7.841 1.00 93.19 295 GLY A N 1
ATOM 2382 C CA . GLY A 1 295 ? 2.064 -2.879 7.118 1.00 93.19 295 GLY A CA 1
ATOM 2383 C C . GLY A 1 295 ? 1.245 -2.431 5.901 1.00 93.19 295 GLY A C 1
ATOM 2384 O O . GLY A 1 295 ? 0.017 -2.338 5.973 1.00 93.19 295 GLY A O 1
ATOM 2385 N N . GLY A 1 296 ? 1.928 -2.123 4.796 1.00 92.06 296 GLY A N 1
ATOM 2386 C CA . GLY A 1 296 ? 1.299 -1.718 3.538 1.00 92.06 296 GLY A CA 1
ATOM 2387 C C . GLY A 1 296 ? 0.564 -0.372 3.576 1.00 92.06 296 GLY A C 1
ATOM 2388 O O . GLY A 1 296 ? 0.725 0.434 4.495 1.00 92.06 296 GLY A O 1
ATOM 2389 N N . GLU A 1 297 ? -0.283 -0.140 2.572 1.00 90.31 297 GLU A N 1
ATOM 2390 C CA . GLU A 1 297 ? -1.180 1.021 2.482 1.00 90.31 297 GLU A CA 1
ATOM 2391 C C . GLU A 1 297 ? -2.386 0.862 3.426 1.00 90.31 297 GLU A C 1
ATOM 2393 O O . GLU A 1 297 ? -3.504 0.555 3.017 1.00 90.31 297 GLU A O 1
ATOM 2398 N N . SER A 1 298 ? -2.151 1.032 4.728 1.00 91.94 298 SER A N 1
ATOM 2399 C CA . SER A 1 298 ? -3.160 0.820 5.777 1.00 91.94 298 SER A CA 1
ATOM 2400 C C . SER A 1 298 ? -3.475 2.067 6.609 1.00 91.94 298 SER A C 1
ATOM 2402 O O . SER A 1 298 ? -4.057 1.951 7.688 1.00 91.94 298 SER A O 1
ATOM 2404 N N . ALA A 1 299 ? -3.100 3.260 6.133 1.00 90.94 299 ALA A N 1
ATOM 2405 C CA . ALA A 1 299 ? -3.314 4.523 6.848 1.00 90.94 299 ALA A CA 1
ATOM 2406 C C . ALA A 1 299 ? -4.805 4.803 7.105 1.00 90.94 299 ALA A C 1
ATOM 2408 O O . ALA A 1 299 ? -5.200 4.951 8.259 1.00 90.94 299 ALA A O 1
ATOM 2409 N N . SER A 1 300 ? -5.641 4.742 6.063 1.00 90.25 300 SER A N 1
ATOM 2410 C CA . SER A 1 300 ? -7.096 4.942 6.173 1.00 90.25 300 SER A CA 1
ATOM 2411 C C . SER A 1 300 ? -7.771 3.924 7.096 1.00 90.25 300 SER A C 1
ATOM 2413 O O . SER A 1 300 ? -8.713 4.242 7.816 1.00 90.25 300 SER A O 1
ATOM 2415 N N . LEU A 1 301 ? -7.257 2.691 7.135 1.00 93.81 301 LEU A N 1
ATOM 2416 C CA . LEU A 1 301 ? -7.731 1.669 8.064 1.00 93.81 301 LEU A CA 1
ATOM 2417 C C . LEU A 1 301 ? -7.372 2.007 9.520 1.00 93.81 301 LEU A C 1
ATOM 2419 O O . LEU A 1 301 ? -8.168 1.757 10.421 1.00 93.81 301 LEU A O 1
ATOM 2423 N N . GLY A 1 302 ? -6.192 2.591 9.748 1.00 94.88 302 GLY A N 1
ATOM 2424 C CA . GLY A 1 302 ? -5.788 3.103 11.058 1.00 94.88 302 GLY A CA 1
ATOM 2425 C C . GLY A 1 302 ? -6.657 4.274 11.519 1.00 94.88 302 GLY A C 1
ATOM 2426 O O . GLY A 1 302 ? -7.054 4.318 12.681 1.00 94.88 302 GLY A O 1
ATOM 2427 N N . GLU A 1 303 ? -7.012 5.181 10.608 1.00 95.31 303 GLU A N 1
ATOM 2428 C CA . GLU A 1 303 ? -7.943 6.286 10.879 1.00 95.31 303 GLU A CA 1
ATOM 2429 C C . GLU A 1 303 ? -9.338 5.767 11.246 1.00 95.31 303 GLU A C 1
ATOM 2431 O O . GLU A 1 303 ? -9.884 6.161 12.276 1.00 95.31 303 GLU A O 1
ATOM 2436 N N . ALA A 1 304 ? -9.879 4.812 10.483 1.00 94.12 304 ALA A N 1
ATOM 2437 C CA . ALA A 1 304 ? -11.168 4.189 10.782 1.00 94.12 304 ALA A CA 1
ATOM 2438 C C . ALA A 1 304 ? -11.180 3.487 12.156 1.00 94.12 304 ALA A C 1
ATOM 2440 O O . ALA A 1 304 ? -12.137 3.623 12.921 1.00 94.12 304 ALA A O 1
ATOM 2441 N N . LEU A 1 305 ? -10.104 2.772 12.506 1.00 96.38 305 LEU A N 1
ATOM 2442 C CA . LEU A 1 305 ? -9.942 2.151 13.826 1.00 96.38 305 LEU A CA 1
ATOM 2443 C C . LEU A 1 305 ? -9.872 3.189 14.952 1.00 96.38 305 LEU A C 1
ATOM 2445 O O . LEU A 1 305 ? -10.483 2.991 16.007 1.00 96.38 305 LEU A O 1
ATOM 2449 N N . ALA A 1 306 ? -9.141 4.286 14.746 1.00 95.31 306 ALA A N 1
ATOM 2450 C CA . ALA A 1 306 ? -9.032 5.369 15.718 1.00 95.31 306 ALA A CA 1
ATOM 2451 C C . ALA A 1 306 ? -10.383 6.065 15.940 1.00 95.31 306 ALA A C 1
ATOM 2453 O O . ALA A 1 306 ? -10.762 6.312 17.088 1.00 95.31 306 ALA A O 1
ATOM 2454 N N . GLU A 1 307 ? -11.131 6.312 14.866 1.00 95.62 307 GLU A N 1
ATOM 2455 C CA . GLU A 1 307 ? -12.457 6.926 14.918 1.00 95.62 307 GLU A CA 1
ATOM 2456 C C . GLU A 1 307 ? -13.462 6.015 15.637 1.00 95.62 307 GLU A C 1
ATOM 2458 O O . GLU A 1 307 ? -14.168 6.457 16.546 1.00 95.62 307 GLU A O 1
ATOM 2463 N N . LEU A 1 308 ? -13.487 4.715 15.323 1.00 96.25 308 LEU A N 1
ATOM 2464 C CA . LEU A 1 308 ? -14.339 3.756 16.032 1.00 96.25 308 LEU A CA 1
ATOM 2465 C C . LEU A 1 308 ? -13.958 3.656 17.517 1.00 96.25 308 LEU A C 1
ATOM 2467 O O . LEU A 1 308 ? -14.834 3.673 18.384 1.00 96.25 308 LEU A O 1
ATOM 2471 N N . ARG A 1 309 ? -12.657 3.625 17.843 1.00 95.88 309 ARG A N 1
ATOM 2472 C CA . ARG A 1 309 ? -12.188 3.628 19.238 1.00 95.88 309 ARG A CA 1
ATOM 2473 C C . ARG A 1 309 ? -12.639 4.876 19.984 1.00 95.88 309 ARG A C 1
ATOM 2475 O O . ARG A 1 309 ? -13.063 4.769 21.132 1.00 95.88 309 ARG A O 1
ATOM 2482 N N . LYS A 1 310 ? -12.564 6.046 19.350 1.00 95.44 310 LYS A N 1
ATOM 2483 C CA . LYS A 1 310 ? -13.024 7.309 19.934 1.00 95.44 310 LYS A CA 1
ATOM 2484 C C . LYS A 1 310 ? -14.508 7.233 20.298 1.00 95.44 310 LYS A C 1
ATOM 2486 O O . LYS A 1 310 ? -14.836 7.491 21.452 1.00 95.44 310 LYS A O 1
ATOM 2491 N N . HIS A 1 311 ? -15.363 6.772 19.385 1.00 94.69 311 HIS A N 1
ATOM 2492 C CA . HIS A 1 311 ? -16.792 6.585 19.662 1.00 94.69 311 HIS A CA 1
ATOM 2493 C C . HIS A 1 311 ? -17.046 5.613 20.825 1.00 94.69 311 HIS A C 1
ATOM 2495 O O . HIS A 1 311 ? -17.832 5.913 21.723 1.00 94.69 311 HIS A O 1
ATOM 2501 N N . VAL A 1 312 ? -16.344 4.474 20.861 1.00 95.06 312 VAL A N 1
ATOM 2502 C CA . VAL A 1 312 ? -16.431 3.504 21.970 1.00 95.06 312 VAL A CA 1
ATOM 2503 C C . VAL A 1 312 ? -16.063 4.153 23.303 1.00 95.06 312 VAL A C 1
ATOM 2505 O O . VAL A 1 312 ? -16.776 3.978 24.293 1.00 95.06 312 VAL A O 1
ATOM 2508 N N . LEU A 1 313 ? -14.974 4.922 23.341 1.00 94.38 313 LEU A N 1
ATOM 2509 C CA . LEU A 1 313 ? -14.524 5.605 24.553 1.00 94.38 313 LEU A CA 1
ATOM 2510 C C . LEU A 1 313 ? -15.471 6.728 24.977 1.00 94.38 313 LEU A C 1
ATOM 2512 O O . LEU A 1 313 ? -15.669 6.916 26.175 1.00 94.38 313 LEU A O 1
ATOM 2516 N N . ASP A 1 314 ? -16.076 7.452 24.040 1.00 93.94 314 ASP A N 1
ATOM 2517 C CA . ASP A 1 314 ? -17.053 8.496 24.354 1.00 93.94 314 ASP A CA 1
ATOM 2518 C C . ASP A 1 314 ? -18.307 7.902 25.005 1.00 93.94 314 ASP A C 1
ATOM 2520 O O . ASP A 1 314 ? -18.737 8.380 26.057 1.00 93.94 314 ASP A O 1
ATOM 2524 N N . ILE A 1 315 ? -18.823 6.788 24.476 1.00 93.75 315 ILE A N 1
ATOM 2525 C CA . ILE A 1 315 ? -19.930 6.054 25.106 1.00 93.75 315 ILE A CA 1
ATOM 2526 C C . ILE A 1 315 ? -19.522 5.508 26.482 1.00 93.75 315 ILE A C 1
ATOM 2528 O O . ILE A 1 315 ? -20.289 5.615 27.440 1.00 93.75 315 ILE A O 1
ATOM 2532 N N . TRP A 1 316 ? -18.303 4.978 26.619 1.00 94.69 316 TRP A N 1
ATOM 2533 C CA . TRP A 1 316 ? -17.791 4.497 27.907 1.00 94.69 316 TRP A CA 1
ATOM 2534 C C . TRP A 1 316 ? -17.743 5.624 28.947 1.00 94.69 316 TRP A C 1
ATOM 2536 O O . TRP A 1 316 ? -18.194 5.447 30.079 1.00 94.69 316 TRP A O 1
ATOM 2546 N N . ARG A 1 317 ? -17.256 6.812 28.571 1.00 94.00 317 ARG A N 1
ATOM 2547 C CA . ARG A 1 317 ? -17.223 7.988 29.457 1.00 94.00 317 ARG A CA 1
ATOM 2548 C C . ARG A 1 317 ? -18.623 8.395 29.906 1.00 94.00 317 ARG A C 1
ATOM 2550 O O . ARG A 1 317 ? -18.809 8.669 31.088 1.00 94.00 317 ARG A O 1
ATOM 2557 N N . VAL A 1 318 ? -19.602 8.384 29.000 1.00 92.25 318 VAL A N 1
ATOM 2558 C CA . VAL A 1 318 ? -21.009 8.655 29.342 1.00 92.25 318 VAL A CA 1
ATOM 2559 C C . VAL A 1 318 ? -21.544 7.614 30.330 1.00 92.25 318 VAL A C 1
ATOM 2561 O O . VAL A 1 318 ? -22.173 7.987 31.319 1.00 92.25 318 VAL A O 1
ATOM 2564 N N . ALA A 1 319 ? -21.247 6.327 30.121 1.00 91.19 319 ALA A N 1
ATOM 2565 C CA . ALA A 1 319 ? -21.695 5.241 30.995 1.00 91.19 319 ALA A CA 1
ATOM 2566 C C . ALA A 1 319 ? -21.082 5.296 32.410 1.00 91.19 319 ALA A C 1
ATOM 2568 O O . ALA A 1 319 ? -21.743 4.937 33.384 1.00 91.19 319 ALA A O 1
ATOM 2569 N N . LEU A 1 320 ? -19.843 5.784 32.544 1.00 91.75 320 LEU A N 1
ATOM 2570 C CA . LEU A 1 320 ? -19.189 6.028 33.840 1.00 91.75 320 LEU A CA 1
ATOM 2571 C C . LEU A 1 320 ? -19.748 7.256 34.582 1.00 91.75 320 LEU A C 1
ATOM 2573 O O . LEU A 1 320 ? -19.503 7.424 35.781 1.00 91.75 320 LEU A O 1
ATOM 2577 N N . GLY A 1 321 ? -20.500 8.116 33.892 1.00 86.31 321 GLY A N 1
ATOM 2578 C CA . GLY A 1 321 ? -21.061 9.340 34.452 1.00 86.31 321 GLY A CA 1
ATOM 2579 C C . GLY A 1 321 ? -19.988 10.295 34.987 1.00 86.31 321 GLY A C 1
ATOM 2580 O O . GLY A 1 321 ? -18.885 10.397 34.459 1.00 86.31 321 GLY A O 1
ATOM 2581 N N . ASN A 1 322 ? -20.304 11.002 36.075 1.00 81.69 322 ASN A N 1
ATOM 2582 C CA . ASN A 1 322 ? -19.432 12.026 36.665 1.00 81.69 322 ASN A CA 1
ATOM 2583 C C . ASN A 1 322 ? -18.424 11.475 37.688 1.00 81.69 322 ASN A C 1
ATOM 2585 O O . ASN A 1 322 ? -18.034 12.213 38.588 1.00 81.69 322 ASN A O 1
ATOM 2589 N N . SER A 1 323 ? -18.028 10.201 37.607 1.00 91.31 323 SER A N 1
ATOM 2590 C CA . SER A 1 323 ? -17.045 9.610 38.527 1.00 91.31 323 SER A CA 1
ATOM 2591 C C . SER A 1 323 ? -15.611 9.960 38.092 1.00 91.31 323 SER A C 1
ATOM 2593 O O . SER A 1 323 ? -15.084 9.317 37.179 1.00 91.31 323 SER A O 1
ATOM 2595 N N . PRO A 1 324 ? -14.934 10.957 38.706 1.00 89.25 324 PRO A N 1
ATOM 2596 C CA . PRO A 1 324 ? -13.653 11.448 38.194 1.00 89.25 324 PRO A CA 1
ATOM 2597 C C . PRO A 1 324 ? -12.549 10.393 38.317 1.00 89.25 324 PRO A C 1
ATOM 2599 O O . PRO A 1 324 ? -11.702 10.278 37.438 1.00 89.25 324 PRO A O 1
ATOM 2602 N N . GLU A 1 325 ? -12.603 9.579 39.374 1.00 93.56 325 GLU A N 1
ATOM 2603 C CA . GLU A 1 325 ? -11.656 8.492 39.625 1.00 93.56 325 GLU A CA 1
ATOM 2604 C C . GLU A 1 325 ? -11.729 7.414 38.533 1.00 93.56 325 GLU A C 1
ATOM 2606 O O . GLU A 1 325 ? -10.708 7.018 37.975 1.00 93.56 325 GLU A O 1
ATOM 2611 N N . GLN A 1 326 ? -12.935 6.974 38.161 1.00 90.44 326 GLN A N 1
ATOM 2612 C CA . GLN A 1 326 ? -13.105 5.946 37.129 1.00 90.44 326 GLN A CA 1
ATOM 2613 C C . GLN A 1 326 ? -12.723 6.458 35.735 1.00 90.44 326 GLN A C 1
ATOM 2615 O O . GLN A 1 326 ? -12.127 5.721 34.947 1.00 90.44 326 GLN A O 1
ATOM 2620 N N . LEU A 1 327 ? -13.011 7.730 35.442 1.00 91.94 327 LEU A N 1
ATOM 2621 C CA . LEU A 1 327 ? -12.567 8.381 34.210 1.00 91.94 327 LEU A CA 1
ATOM 2622 C C . LEU A 1 327 ? -11.038 8.495 34.149 1.00 91.94 327 LEU A C 1
ATOM 2624 O O . LEU A 1 327 ? -10.447 8.263 33.092 1.00 91.94 327 LEU A O 1
ATOM 2628 N N . GLU A 1 328 ? -10.379 8.810 35.267 1.00 93.12 328 GLU A N 1
ATOM 2629 C CA . GLU A 1 328 ? -8.917 8.848 35.338 1.00 93.12 328 GLU A CA 1
ATOM 2630 C C . GLU A 1 328 ? -8.306 7.459 35.112 1.00 93.12 328 GLU A C 1
ATOM 2632 O O . GLU A 1 328 ? -7.345 7.330 34.348 1.00 93.12 328 GLU A O 1
ATOM 2637 N N . VAL A 1 329 ? -8.886 6.412 35.707 1.00 92.62 329 VAL A N 1
ATOM 2638 C CA . VAL A 1 329 ? -8.459 5.020 35.491 1.00 92.62 329 VAL A CA 1
ATOM 2639 C C . VAL A 1 329 ? -8.569 4.635 34.015 1.00 92.62 329 VAL A C 1
ATOM 2641 O O . VAL A 1 329 ? -7.602 4.106 33.461 1.00 92.62 329 VAL A O 1
ATOM 2644 N N . LEU A 1 330 ? -9.693 4.946 33.358 1.00 91.88 330 LEU A N 1
ATOM 2645 C CA . LEU A 1 330 ? -9.883 4.681 31.928 1.00 91.88 330 LEU A CA 1
ATOM 2646 C C . LEU A 1 330 ? -8.842 5.426 31.081 1.00 91.88 330 LEU A C 1
ATOM 2648 O O . LEU A 1 330 ? -8.128 4.808 30.296 1.00 91.88 330 LEU A O 1
ATOM 2652 N N . ASN A 1 331 ? -8.692 6.738 31.276 1.00 91.69 331 ASN A N 1
ATOM 2653 C CA . ASN A 1 331 ? -7.750 7.550 30.499 1.00 91.69 331 ASN A CA 1
ATOM 2654 C C . ASN A 1 331 ? -6.293 7.104 30.697 1.00 91.69 331 ASN A C 1
ATOM 2656 O O . ASN A 1 331 ? -5.506 7.089 29.745 1.00 91.69 331 ASN A O 1
ATOM 2660 N N . ARG A 1 332 ? -5.921 6.711 31.921 1.00 93.12 332 ARG A N 1
ATOM 2661 C CA . ARG A 1 332 ? -4.589 6.176 32.220 1.00 93.12 332 ARG A CA 1
ATOM 2662 C C . ARG A 1 332 ? -4.368 4.829 31.537 1.00 93.12 332 ARG A C 1
ATOM 2664 O O . ARG A 1 332 ? -3.296 4.624 30.970 1.00 93.12 332 ARG A O 1
ATOM 2671 N N . ALA A 1 333 ? -5.363 3.942 31.555 1.00 90.31 333 ALA A N 1
ATOM 2672 C CA . ALA A 1 333 ? -5.294 2.660 30.859 1.00 90.31 333 ALA A CA 1
ATOM 2673 C C . ALA A 1 333 ? -5.104 2.853 29.345 1.00 90.31 333 ALA A C 1
ATOM 2675 O O . ALA A 1 333 ? -4.191 2.260 28.775 1.00 90.31 333 ALA A O 1
ATOM 2676 N N . GLU A 1 334 ? -5.881 3.744 28.724 1.00 92.62 334 GLU A N 1
ATOM 2677 C CA . GLU A 1 334 ? -5.760 4.074 27.296 1.00 92.62 334 GLU A CA 1
ATOM 2678 C C . GLU A 1 334 ? -4.389 4.650 26.943 1.00 92.62 334 GLU A C 1
ATOM 2680 O O . GLU A 1 334 ? -3.747 4.227 25.982 1.00 92.62 334 GLU A O 1
ATOM 2685 N N . THR A 1 335 ? -3.905 5.588 27.757 1.00 92.44 335 THR A N 1
ATOM 2686 C CA . THR A 1 335 ? -2.600 6.219 27.545 1.00 92.44 335 THR A CA 1
ATOM 2687 C C . THR A 1 335 ? -1.467 5.200 27.655 1.00 92.44 335 THR A C 1
ATOM 2689 O O . THR A 1 335 ? -0.556 5.187 26.826 1.00 92.44 335 THR A O 1
ATOM 2692 N N . ASN A 1 336 ? -1.512 4.335 28.669 1.00 91.44 336 ASN A N 1
ATOM 2693 C CA . ASN A 1 336 ? -0.498 3.305 28.873 1.00 91.44 336 ASN A CA 1
ATOM 2694 C C . ASN A 1 336 ? -0.504 2.285 27.735 1.00 91.44 336 ASN A C 1
ATOM 2696 O O . ASN A 1 336 ? 0.560 1.941 27.230 1.00 91.44 336 ASN A O 1
ATOM 2700 N N . GLN A 1 337 ? -1.685 1.852 27.296 1.00 89.69 337 GLN A N 1
ATOM 2701 C CA . GLN A 1 337 ? -1.819 0.908 26.194 1.00 89.69 337 GLN A CA 1
ATOM 2702 C C . GLN A 1 337 ? -1.305 1.489 24.873 1.00 89.69 337 GLN A C 1
ATOM 2704 O O . GLN A 1 337 ? -0.580 0.813 24.144 1.00 89.69 337 GLN A O 1
ATOM 2709 N N . HIS A 1 338 ? -1.629 2.751 24.579 1.00 89.88 338 HIS A N 1
ATOM 2710 C CA . HIS A 1 338 ? -1.118 3.438 23.396 1.00 89.88 338 HIS A CA 1
ATOM 2711 C C . HIS A 1 338 ? 0.413 3.515 23.410 1.00 89.88 338 HIS A C 1
ATOM 2713 O O . HIS A 1 338 ? 1.047 3.086 22.448 1.00 89.88 338 HIS A O 1
ATOM 2719 N N . ARG A 1 339 ? 1.006 3.975 24.522 1.00 90.44 339 ARG A N 1
ATOM 2720 C CA . ARG A 1 339 ? 2.469 4.059 24.680 1.00 90.44 339 ARG A CA 1
ATOM 2721 C C . ARG A 1 339 ? 3.145 2.699 24.560 1.00 90.44 339 ARG A C 1
ATOM 2723 O O . ARG A 1 339 ? 4.170 2.583 23.898 1.00 90.44 339 ARG A O 1
ATOM 2730 N N . GLN A 1 340 ? 2.577 1.671 25.187 1.00 90.12 340 GLN A N 1
ATOM 2731 C CA . GLN A 1 340 ? 3.124 0.320 25.120 1.00 90.12 340 GLN A CA 1
ATOM 2732 C C . GLN A 1 340 ? 3.111 -0.206 23.682 1.00 90.12 340 GLN A C 1
ATOM 2734 O O . GLN A 1 340 ? 4.100 -0.774 23.223 1.00 90.12 340 GLN A O 1
ATOM 2739 N N . ARG A 1 341 ? 2.016 0.012 22.946 1.00 91.69 341 ARG A N 1
ATOM 2740 C CA . ARG A 1 341 ? 1.924 -0.381 21.537 1.00 91.69 341 ARG A CA 1
ATOM 2741 C C . ARG A 1 341 ? 2.915 0.390 20.668 1.00 91.69 341 ARG A C 1
ATOM 2743 O O . ARG A 1 341 ? 3.578 -0.225 19.842 1.00 91.69 341 ARG A O 1
ATOM 2750 N N . GLU A 1 342 ? 3.033 1.700 20.856 1.00 90.94 342 GLU A N 1
ATOM 2751 C CA . GLU A 1 342 ? 4.000 2.529 20.130 1.00 90.94 342 GLU A CA 1
ATOM 2752 C C . GLU A 1 342 ? 5.441 2.056 20.367 1.00 90.94 342 GLU A C 1
ATOM 2754 O O . GLU A 1 342 ? 6.209 1.932 19.415 1.00 90.94 342 GLU A O 1
ATOM 2759 N N . ALA A 1 343 ? 5.786 1.704 21.609 1.00 90.06 343 ALA A N 1
ATOM 2760 C CA . ALA A 1 343 ? 7.092 1.148 21.943 1.00 90.06 343 ALA A CA 1
ATOM 2761 C C . ALA A 1 343 ? 7.318 -0.225 21.284 1.00 90.06 343 ALA A C 1
ATOM 2763 O O . ALA A 1 343 ? 8.285 -0.406 20.546 1.00 90.06 343 ALA A O 1
ATOM 2764 N N . LEU A 1 344 ? 6.412 -1.187 21.491 1.00 92.19 344 LEU A N 1
ATOM 2765 C CA . LEU A 1 344 ? 6.573 -2.565 21.007 1.00 92.19 344 LEU A CA 1
ATOM 2766 C C . LEU A 1 344 ? 6.529 -2.684 19.479 1.00 92.19 344 LEU A C 1
ATOM 2768 O O . LEU A 1 344 ? 7.264 -3.479 18.902 1.00 92.19 344 LEU A O 1
ATOM 2772 N N . TYR A 1 345 ? 5.688 -1.893 18.816 1.00 92.62 345 TYR A N 1
ATOM 2773 C CA . TYR A 1 345 ? 5.466 -1.945 17.369 1.00 92.62 345 TYR A CA 1
ATOM 2774 C C . TYR A 1 345 ? 6.079 -0.731 16.652 1.00 92.62 345 TYR A C 1
ATOM 2776 O O . TYR A 1 345 ? 5.686 -0.400 15.531 1.00 92.62 345 TYR A O 1
ATOM 2784 N N . GLY A 1 346 ? 7.050 -0.059 17.275 1.00 89.44 346 GLY A N 1
ATOM 2785 C CA . GLY A 1 346 ? 7.668 1.158 16.743 1.00 89.44 346 GLY A CA 1
ATOM 2786 C C . GLY A 1 346 ? 8.483 0.942 15.465 1.00 89.44 346 GLY A C 1
ATOM 2787 O O . GLY A 1 346 ? 8.534 1.835 14.623 1.00 89.44 346 GLY A O 1
ATOM 2788 N N . THR A 1 347 ? 9.055 -0.251 15.277 1.00 92.94 347 THR A N 1
ATOM 2789 C CA . THR A 1 347 ? 9.871 -0.600 14.100 1.00 92.94 347 THR A CA 1
ATOM 2790 C C . THR A 1 347 ? 9.249 -1.735 13.296 1.00 92.94 347 THR A C 1
ATOM 2792 O O . THR A 1 347 ? 8.551 -2.598 13.836 1.00 92.94 347 THR A O 1
ATOM 2795 N N . VAL A 1 348 ? 9.522 -1.777 11.989 1.0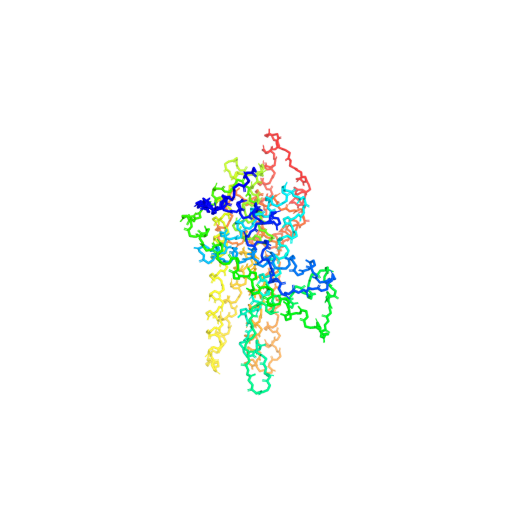0 92.38 348 VAL A N 1
ATOM 2796 C CA . VAL A 1 348 ? 8.963 -2.817 11.102 1.00 92.38 348 VAL A CA 1
ATOM 2797 C C . VAL A 1 348 ? 9.458 -4.213 11.479 1.00 92.38 348 VAL A C 1
ATOM 2799 O O . VAL A 1 348 ? 8.705 -5.183 11.418 1.00 92.38 348 VAL A O 1
ATOM 2802 N N . TRP A 1 349 ? 10.715 -4.339 11.903 1.00 94.69 349 TRP A N 1
ATOM 2803 C CA . TRP A 1 349 ? 11.243 -5.627 12.344 1.00 94.69 349 TRP A CA 1
ATOM 2804 C C . TRP A 1 349 ? 10.584 -6.114 13.639 1.00 94.69 349 TRP A C 1
ATOM 2806 O O . TRP A 1 349 ? 10.169 -7.270 13.688 1.00 94.69 349 TRP A O 1
ATOM 2816 N N . MET A 1 350 ? 10.392 -5.242 14.638 1.00 94.12 350 MET A N 1
ATOM 2817 C CA . MET A 1 350 ? 9.717 -5.619 15.889 1.00 94.12 350 MET A CA 1
ATOM 2818 C C . MET A 1 350 ? 8.283 -6.082 15.640 1.00 94.12 350 MET A C 1
ATOM 2820 O O . MET A 1 350 ? 7.858 -7.098 16.183 1.00 94.12 350 MET A O 1
ATOM 2824 N N . ARG A 1 351 ? 7.557 -5.400 14.746 1.00 93.75 351 ARG A N 1
ATOM 2825 C CA . ARG A 1 351 ? 6.216 -5.822 14.320 1.00 93.75 351 ARG A CA 1
ATOM 2826 C C . ARG A 1 351 ? 6.210 -7.258 13.797 1.00 93.75 351 ARG A C 1
ATOM 2828 O O . ARG A 1 351 ? 5.342 -8.042 14.159 1.00 93.75 351 ARG A O 1
ATOM 2835 N N . HIS A 1 352 ? 7.185 -7.621 12.969 1.00 93.50 352 HIS A N 1
ATOM 2836 C CA . HIS A 1 352 ? 7.252 -8.968 12.409 1.00 93.50 352 HIS A CA 1
ATOM 2837 C C . HIS A 1 352 ? 7.746 -9.999 13.435 1.00 93.50 352 HIS A C 1
ATOM 2839 O O . HIS A 1 352 ? 7.254 -11.124 13.428 1.00 93.50 352 HIS A O 1
ATOM 2845 N N . LEU A 1 353 ? 8.670 -9.628 14.329 1.00 92.56 353 LEU A N 1
ATOM 2846 C CA . LEU A 1 353 ? 9.121 -10.487 15.429 1.00 92.56 353 LEU A CA 1
ATOM 2847 C C . LEU A 1 353 ? 7.958 -10.865 16.355 1.00 92.56 353 LEU A C 1
ATOM 2849 O O . LEU A 1 353 ? 7.859 -12.011 16.779 1.00 92.56 353 LEU A O 1
ATOM 2853 N N . LEU A 1 354 ? 7.092 -9.895 16.657 1.00 90.50 354 LEU A N 1
ATOM 2854 C CA . LEU A 1 354 ? 5.940 -10.056 17.546 1.00 90.50 354 LEU A CA 1
ATOM 2855 C C . LEU A 1 354 ? 4.707 -10.648 16.847 1.00 90.50 354 LEU A C 1
ATOM 2857 O O . LEU A 1 354 ? 3.717 -10.945 17.512 1.00 90.50 354 LEU A O 1
ATOM 2861 N N . SER A 1 355 ? 4.745 -10.829 15.523 1.00 86.00 355 SER A N 1
ATOM 2862 C CA . SER A 1 355 ? 3.742 -11.643 14.832 1.00 86.00 355 SER A CA 1
ATOM 2863 C C . SER A 1 355 ? 3.876 -13.094 15.296 1.00 86.00 355 SER A C 1
ATOM 2865 O O . SER A 1 355 ? 4.986 -13.523 15.587 1.00 86.00 355 SER A O 1
ATOM 2867 N N . GLU A 1 356 ? 2.782 -13.852 15.384 1.00 72.81 356 GLU A N 1
ATOM 2868 C CA . GLU A 1 356 ? 2.712 -15.215 15.951 1.00 72.81 356 GLU A CA 1
ATOM 2869 C C . GLU A 1 356 ? 3.499 -16.293 15.148 1.00 72.81 356 GLU A C 1
ATOM 2871 O O . GLU A 1 356 ? 2.982 -17.358 14.823 1.00 72.81 356 GLU A O 1
ATOM 2876 N N . GLY A 1 357 ? 4.755 -16.030 14.773 1.00 62.03 357 GLY A N 1
ATOM 2877 C CA . GLY A 1 357 ? 5.671 -16.934 14.075 1.00 62.03 357 GLY A CA 1
ATOM 2878 C C . GLY A 1 357 ? 5.423 -17.098 12.573 1.00 62.03 357 GLY A C 1
ATOM 2879 O O . GLY A 1 357 ? 6.095 -17.904 11.936 1.00 62.03 357 GLY A O 1
ATOM 2880 N N . THR A 1 358 ? 4.473 -16.366 11.984 1.00 66.88 358 THR A N 1
ATOM 2881 C CA . THR A 1 358 ? 4.032 -16.588 10.594 1.00 66.88 358 THR A CA 1
ATOM 2882 C C . THR A 1 358 ? 4.818 -15.797 9.546 1.00 66.88 358 THR A C 1
ATOM 2884 O O . THR A 1 358 ? 4.892 -16.233 8.397 1.00 66.88 358 THR A O 1
ATOM 2887 N N . LEU A 1 359 ? 5.416 -14.657 9.912 1.00 83.56 359 LEU A N 1
ATOM 2888 C CA . LEU A 1 359 ? 6.052 -13.743 8.950 1.00 83.56 359 LEU A CA 1
ATOM 2889 C C . LEU A 1 359 ? 7.570 -13.903 8.836 1.00 83.56 359 LEU A C 1
ATOM 2891 O O . LEU A 1 359 ? 8.125 -13.707 7.755 1.00 83.56 359 LEU A O 1
ATOM 2895 N N . LEU A 1 360 ? 8.243 -14.241 9.938 1.00 87.75 360 LEU A N 1
ATOM 2896 C CA . LEU A 1 360 ? 9.692 -14.425 9.988 1.00 87.75 360 LEU A CA 1
ATOM 2897 C C . LEU A 1 360 ? 10.022 -15.841 10.465 1.00 87.75 360 LEU A C 1
ATOM 2899 O O . LEU A 1 360 ? 9.838 -16.140 11.646 1.00 87.75 360 LEU A O 1
ATOM 2903 N N . PRO A 1 361 ? 10.540 -16.708 9.579 1.00 89.56 361 PRO A N 1
ATOM 2904 C CA . PRO A 1 361 ? 11.158 -17.961 9.990 1.00 89.56 361 PRO A CA 1
ATOM 2905 C C . PRO A 1 361 ? 12.255 -17.721 11.033 1.00 89.56 361 PRO A C 1
ATOM 2907 O O . PRO A 1 361 ? 12.969 -16.718 10.972 1.00 89.56 361 PRO A O 1
ATOM 2910 N N . ALA A 1 362 ? 12.406 -18.641 11.989 1.00 89.00 362 ALA A N 1
ATOM 2911 C CA . ALA A 1 362 ? 13.324 -18.475 13.120 1.00 89.00 362 ALA A CA 1
ATOM 2912 C C . ALA A 1 362 ? 14.788 -18.250 12.690 1.00 89.00 362 ALA A C 1
ATOM 2914 O O . ALA A 1 362 ? 15.502 -17.460 13.304 1.00 89.00 362 ALA A O 1
ATOM 2915 N N . ASP A 1 363 ? 15.221 -18.902 11.610 1.00 90.62 363 ASP A N 1
ATOM 2916 C CA . ASP A 1 363 ? 16.548 -18.751 11.007 1.00 90.62 363 ASP A CA 1
ATOM 2917 C C . ASP A 1 363 ? 16.734 -17.419 10.257 1.00 90.62 363 ASP A C 1
ATOM 2919 O O . ASP A 1 363 ? 17.860 -17.008 9.984 1.00 90.62 363 ASP A O 1
ATOM 2923 N N . GLU A 1 364 ? 15.645 -16.708 9.971 1.00 93.81 364 GLU A N 1
ATOM 2924 C CA . GLU A 1 364 ? 15.634 -15.444 9.234 1.00 93.81 364 GLU A CA 1
ATOM 2925 C C . GLU A 1 364 ? 15.448 -14.215 10.135 1.00 93.81 364 GLU A C 1
ATOM 2927 O O . GLU A 1 364 ? 15.615 -13.090 9.662 1.00 93.81 364 GLU A O 1
ATOM 2932 N N . VAL A 1 365 ? 15.186 -14.399 11.436 1.00 94.38 365 VAL A N 1
ATOM 2933 C CA . VAL A 1 365 ? 15.014 -13.307 12.414 1.00 94.38 365 VAL A CA 1
ATOM 2934 C C . VAL A 1 365 ? 16.242 -12.391 12.465 1.00 94.38 365 VAL A C 1
ATOM 2936 O O . VAL A 1 365 ? 16.116 -11.171 12.341 1.00 94.38 365 VAL A O 1
ATOM 2939 N N . VAL A 1 366 ? 17.435 -12.973 12.610 1.00 96.12 366 VAL A N 1
ATOM 2940 C CA . VAL A 1 366 ? 18.697 -12.225 12.728 1.00 96.12 366 VAL A CA 1
ATOM 2941 C C . VAL A 1 366 ? 19.146 -11.608 11.397 1.00 96.12 366 VAL A C 1
ATOM 2943 O O . VAL A 1 366 ? 19.448 -10.411 11.391 1.00 96.12 366 VAL A O 1
ATOM 2946 N N . PRO A 1 367 ? 19.155 -12.339 10.260 1.00 96.56 367 PRO A N 1
ATOM 2947 C CA . PRO A 1 367 ? 19.373 -11.722 8.953 1.00 96.56 367 PRO A CA 1
ATOM 2948 C C . PRO A 1 367 ? 18.426 -10.544 8.688 1.00 96.56 367 PRO A C 1
ATOM 2950 O O . PRO A 1 367 ? 18.869 -9.490 8.230 1.00 96.56 367 PRO A O 1
ATOM 2953 N N . ALA A 1 368 ? 17.138 -10.681 9.028 1.00 96.12 368 ALA A N 1
ATOM 2954 C CA . ALA A 1 368 ? 16.153 -9.617 8.865 1.00 96.12 368 ALA A CA 1
ATOM 2955 C C . ALA A 1 368 ? 16.462 -8.395 9.740 1.00 96.12 368 ALA A C 1
ATOM 2957 O O . ALA A 1 368 ? 16.373 -7.278 9.240 1.00 96.12 368 ALA A O 1
ATOM 2958 N N . LEU A 1 369 ? 16.877 -8.590 10.999 1.00 96.69 369 LEU A N 1
ATOM 2959 C CA . LEU A 1 369 ? 17.271 -7.495 11.895 1.00 96.69 369 LEU A CA 1
ATOM 2960 C C . LEU A 1 369 ? 18.436 -6.701 11.308 1.00 96.69 369 LEU A C 1
ATOM 2962 O O . LEU A 1 369 ? 18.378 -5.483 11.195 1.00 96.69 369 LEU A O 1
ATOM 2966 N N . LEU A 1 370 ? 19.482 -7.408 10.879 1.00 96.75 370 LEU A N 1
ATOM 2967 C CA . LEU A 1 370 ? 20.684 -6.807 10.302 1.00 96.75 370 LEU A CA 1
ATOM 2968 C C . LEU A 1 370 ? 20.449 -6.178 8.921 1.00 96.75 370 LEU A C 1
ATOM 2970 O O . LEU A 1 370 ? 21.321 -5.457 8.429 1.00 96.75 370 LEU A O 1
ATOM 2974 N N . SER A 1 371 ? 19.294 -6.427 8.302 1.00 95.62 371 SER A N 1
ATOM 2975 C CA . SER A 1 371 ? 18.879 -5.799 7.044 1.00 95.62 371 SER A CA 1
ATOM 2976 C C . SER A 1 371 ? 18.249 -4.422 7.246 1.00 95.62 371 SER A C 1
ATOM 2978 O O . SER A 1 371 ? 18.246 -3.628 6.310 1.00 95.62 371 SER A O 1
ATOM 2980 N N . GLU A 1 372 ? 17.751 -4.115 8.445 1.00 95.56 372 GLU A N 1
ATOM 2981 C CA . GLU A 1 372 ? 17.237 -2.781 8.765 1.00 95.56 372 GLU A CA 1
ATOM 2982 C C . GLU A 1 372 ? 18.377 -1.763 8.895 1.00 95.56 372 GLU A C 1
ATOM 2984 O O . GLU A 1 372 ? 19.555 -2.121 9.003 1.00 95.56 372 GLU A O 1
ATOM 2989 N N . ASP A 1 373 ? 18.055 -0.475 8.853 1.00 94.38 373 ASP A N 1
ATOM 2990 C CA . ASP A 1 373 ? 19.040 0.573 9.103 1.00 94.38 373 ASP A CA 1
ATOM 2991 C C . ASP A 1 373 ? 19.470 0.624 10.585 1.00 94.38 373 ASP A C 1
ATOM 2993 O O . ASP A 1 373 ? 18.823 0.075 11.480 1.00 94.38 373 ASP A O 1
ATOM 2997 N N . SER A 1 374 ? 20.604 1.279 10.849 1.00 95.38 374 SER A N 1
ATOM 2998 C CA . SER A 1 374 ? 21.174 1.393 12.196 1.00 95.38 374 SER A CA 1
ATOM 2999 C C . SER A 1 374 ? 20.214 2.074 13.191 1.00 95.38 374 SER A C 1
ATOM 3001 O O . SER A 1 374 ? 20.204 1.718 14.369 1.00 95.38 374 SER A O 1
ATOM 3003 N N . VAL A 1 375 ? 19.377 3.017 12.740 1.00 94.81 375 VAL A N 1
ATOM 3004 C CA . VAL A 1 375 ? 18.429 3.750 13.598 1.00 94.81 375 VAL A CA 1
ATOM 3005 C C . VAL A 1 375 ? 17.290 2.832 14.045 1.00 94.81 375 VAL A C 1
ATOM 3007 O O . VAL A 1 375 ? 16.944 2.805 15.228 1.00 94.81 375 VAL A O 1
ATOM 3010 N N . GLU A 1 376 ? 16.736 2.041 13.132 1.00 94.94 376 GLU A N 1
ATOM 3011 C CA . GLU A 1 376 ? 15.692 1.059 13.420 1.00 94.94 376 GLU A CA 1
ATOM 3012 C C . GLU A 1 376 ? 16.212 -0.078 14.312 1.00 94.94 376 GLU A C 1
ATOM 3014 O O . GLU A 1 376 ? 15.513 -0.495 15.240 1.00 94.94 376 GLU A O 1
ATOM 3019 N N . ILE A 1 377 ? 17.459 -0.527 14.120 1.00 96.44 377 ILE A N 1
ATOM 3020 C CA . ILE A 1 377 ? 18.094 -1.506 15.020 1.00 96.44 377 ILE A CA 1
ATOM 3021 C C . ILE A 1 377 ? 18.238 -0.923 16.429 1.00 96.44 377 ILE A C 1
ATOM 3023 O O . ILE A 1 377 ? 17.891 -1.597 17.397 1.00 96.44 377 ILE A O 1
ATOM 3027 N N . ALA A 1 378 ? 18.689 0.328 16.571 1.00 96.00 378 ALA A N 1
ATOM 3028 C CA . ALA A 1 378 ? 18.838 0.965 17.882 1.00 96.00 378 ALA A CA 1
ATOM 3029 C C . ALA A 1 378 ? 17.501 1.074 18.630 1.00 96.00 378 ALA A C 1
ATOM 3031 O O . ALA A 1 378 ? 17.434 0.764 19.820 1.00 96.00 378 ALA A O 1
ATOM 3032 N N . LYS A 1 379 ? 16.420 1.441 17.929 1.00 95.38 379 LYS A N 1
ATOM 3033 C CA . LYS A 1 379 ? 15.063 1.445 18.497 1.00 95.38 379 LYS A CA 1
ATOM 3034 C C . LYS A 1 379 ? 14.635 0.046 18.948 1.00 95.38 379 LYS A C 1
ATOM 3036 O O . LYS A 1 379 ? 14.138 -0.101 20.060 1.00 95.38 379 LYS A O 1
ATOM 3041 N N . ALA A 1 380 ? 14.849 -0.977 18.117 1.00 95.31 380 ALA A N 1
ATOM 3042 C CA . ALA A 1 380 ? 14.506 -2.356 18.462 1.00 95.31 380 ALA A CA 1
ATOM 3043 C C . ALA A 1 380 ? 15.290 -2.850 19.689 1.00 95.31 380 ALA A C 1
ATOM 3045 O O . ALA A 1 380 ? 14.703 -3.437 20.595 1.00 95.31 380 ALA A O 1
ATOM 3046 N N . VAL A 1 381 ? 16.596 -2.566 19.761 1.00 95.75 381 VAL A N 1
ATOM 3047 C CA . VAL A 1 381 ? 17.441 -2.902 20.919 1.00 95.75 381 VAL A CA 1
ATOM 3048 C C . VAL A 1 381 ? 16.949 -2.199 22.178 1.00 95.75 381 VAL A C 1
ATOM 3050 O O . VAL A 1 381 ? 16.776 -2.863 23.193 1.00 95.75 381 VAL A O 1
ATOM 3053 N N . ALA A 1 382 ? 16.653 -0.898 22.118 1.00 95.00 382 ALA A N 1
ATOM 3054 C CA . ALA A 1 382 ? 16.147 -0.155 23.272 1.00 95.00 382 ALA A CA 1
ATOM 3055 C C . ALA A 1 382 ? 14.854 -0.768 23.837 1.00 95.00 382 ALA A C 1
ATOM 3057 O O . ALA A 1 382 ? 14.728 -0.938 25.050 1.00 95.00 382 ALA A O 1
ATOM 3058 N N . VAL A 1 383 ? 13.923 -1.156 22.960 1.00 94.44 383 VAL A N 1
ATOM 3059 C CA . VAL A 1 383 ? 12.667 -1.814 23.353 1.00 94.44 383 VAL A CA 1
ATOM 3060 C C . VAL A 1 383 ? 12.936 -3.194 23.945 1.00 94.44 383 VAL A C 1
ATOM 3062 O O . VAL A 1 383 ? 12.449 -3.492 25.032 1.00 94.44 383 VAL A O 1
ATOM 3065 N N . MET A 1 384 ? 13.741 -4.027 23.282 1.00 94.31 384 MET A N 1
ATOM 3066 C CA . MET A 1 384 ? 14.053 -5.362 23.796 1.00 94.31 384 MET A CA 1
ATOM 3067 C C . MET A 1 384 ? 14.821 -5.315 25.122 1.00 94.31 384 MET A C 1
ATOM 3069 O O . MET A 1 384 ? 14.635 -6.203 25.940 1.00 94.31 384 MET A O 1
ATOM 3073 N N . THR A 1 385 ? 15.649 -4.296 25.366 1.00 95.00 385 THR A N 1
ATOM 3074 C CA . THR A 1 385 ? 16.317 -4.086 26.660 1.00 95.00 385 THR A CA 1
ATOM 3075 C C . THR A 1 385 ? 15.315 -3.682 27.744 1.00 95.00 385 THR A C 1
ATOM 3077 O O . THR A 1 385 ? 15.390 -4.182 28.869 1.00 95.00 385 THR A O 1
ATOM 3080 N N . ALA A 1 386 ? 14.369 -2.797 27.418 1.00 93.38 386 ALA A N 1
ATOM 3081 C CA . ALA A 1 386 ? 13.363 -2.312 28.360 1.00 93.38 386 ALA A CA 1
ATOM 3082 C C . ALA A 1 386 ? 12.319 -3.378 28.736 1.00 93.38 386 ALA A C 1
ATOM 3084 O O . ALA A 1 386 ? 11.814 -3.355 29.856 1.00 93.38 386 ALA A O 1
ATOM 3085 N N . GLU A 1 387 ? 12.020 -4.313 27.832 1.00 93.62 387 GLU A N 1
ATOM 3086 C CA . GLU A 1 387 ? 10.961 -5.313 27.984 1.00 93.62 387 GLU A CA 1
ATOM 3087 C C . GLU A 1 387 ? 11.521 -6.684 28.410 1.00 93.62 387 GLU A C 1
ATOM 3089 O O . GLU A 1 387 ? 12.087 -7.400 27.579 1.00 93.62 387 GLU A O 1
ATOM 3094 N N . PRO A 1 388 ? 11.325 -7.124 29.674 1.00 93.31 388 PRO A N 1
ATOM 3095 C CA . PRO A 1 388 ? 11.917 -8.365 30.188 1.00 93.31 388 PRO A CA 1
ATOM 3096 C C . PRO A 1 388 ? 11.572 -9.619 29.380 1.00 93.31 388 PRO A C 1
ATOM 3098 O O . PRO A 1 388 ? 12.395 -10.520 29.245 1.00 93.31 388 PRO A O 1
ATOM 3101 N N . GLY A 1 389 ? 10.369 -9.669 28.799 1.00 91.62 389 GLY A N 1
ATOM 3102 C CA . GLY A 1 389 ? 9.931 -10.787 27.957 1.00 91.62 389 GLY A CA 1
ATOM 3103 C C . GLY A 1 389 ? 10.712 -10.936 26.645 1.00 91.62 389 GLY A C 1
ATOM 3104 O O . GLY A 1 389 ? 10.579 -11.962 25.984 1.00 91.62 389 GLY A O 1
ATOM 3105 N N . LEU A 1 390 ? 11.523 -9.944 26.264 1.00 93.25 390 LEU A N 1
ATOM 3106 C CA . LEU A 1 390 ? 12.306 -9.929 25.025 1.00 93.25 390 LEU A CA 1
ATOM 3107 C C . LEU A 1 390 ? 13.818 -10.065 25.259 1.00 93.25 390 LEU A C 1
ATOM 3109 O O . LEU A 1 390 ? 14.586 -10.073 24.296 1.00 93.25 390 LEU A O 1
ATOM 3113 N N . HIS A 1 391 ? 14.262 -10.223 26.511 1.00 94.75 391 HIS A N 1
ATOM 3114 C CA . HIS A 1 391 ? 15.686 -10.345 26.853 1.00 94.75 391 HIS A CA 1
ATOM 3115 C C . HIS A 1 391 ? 16.350 -11.543 26.164 1.00 94.75 391 HIS A C 1
ATOM 3117 O O . HIS A 1 391 ? 17.442 -11.407 25.608 1.00 94.75 391 HIS A O 1
ATOM 3123 N N . ASP A 1 392 ? 15.665 -12.688 26.111 1.00 93.44 392 ASP A N 1
ATOM 3124 C CA . ASP A 1 392 ? 16.160 -13.882 25.416 1.00 93.44 392 ASP A CA 1
ATOM 3125 C C . ASP A 1 392 ? 16.256 -13.662 23.899 1.00 93.44 392 ASP A C 1
ATOM 3127 O O . ASP A 1 392 ? 17.226 -14.077 23.261 1.00 93.44 392 ASP A O 1
ATOM 3131 N N . ALA A 1 393 ? 15.281 -12.961 23.308 1.00 92.69 393 ALA A N 1
ATOM 3132 C CA . ALA A 1 393 ? 15.304 -12.619 21.888 1.00 92.69 393 ALA A CA 1
ATOM 3133 C C . ALA A 1 393 ? 16.497 -11.709 21.556 1.00 92.69 393 ALA A C 1
ATOM 3135 O O . ALA A 1 393 ? 17.204 -11.960 20.577 1.00 92.69 393 ALA A O 1
ATOM 3136 N N . LEU A 1 394 ? 16.782 -10.713 22.402 1.00 95.44 394 LEU A N 1
ATOM 3137 C CA . LEU A 1 394 ? 17.952 -9.845 22.258 1.00 95.44 394 LEU A CA 1
ATOM 3138 C C . LEU A 1 394 ? 19.264 -10.629 22.382 1.00 95.44 394 LEU A C 1
ATOM 3140 O O . LEU A 1 394 ? 20.163 -10.453 21.556 1.00 95.44 394 LEU A O 1
ATOM 3144 N N . ALA A 1 395 ? 19.378 -11.516 23.374 1.00 94.62 395 ALA A N 1
ATOM 3145 C CA . ALA A 1 395 ? 20.558 -12.361 23.553 1.00 94.62 395 ALA A CA 1
ATOM 3146 C C . ALA A 1 395 ? 20.809 -13.254 22.324 1.00 94.62 395 ALA A C 1
ATOM 3148 O O . ALA A 1 395 ? 21.936 -13.320 21.821 1.00 94.62 395 ALA A O 1
ATOM 3149 N N . ASN A 1 396 ? 19.750 -13.863 21.782 1.00 93.44 396 ASN A N 1
ATOM 3150 C CA . ASN A 1 396 ? 19.811 -14.663 20.560 1.00 93.44 396 ASN A CA 1
ATOM 3151 C C . ASN A 1 396 ? 20.210 -13.821 19.340 1.00 93.44 396 ASN A C 1
ATOM 3153 O O . ASN A 1 396 ? 21.045 -14.254 18.544 1.00 93.44 396 ASN A O 1
ATOM 3157 N N . CYS A 1 397 ? 19.679 -12.602 19.214 1.00 95.50 397 CYS A N 1
ATOM 3158 C CA . CYS A 1 397 ? 20.048 -11.688 18.134 1.00 95.50 397 CYS A CA 1
ATOM 3159 C C . CYS A 1 397 ? 21.526 -11.292 18.196 1.00 95.50 397 CYS A C 1
ATOM 3161 O O . CYS A 1 397 ? 22.201 -11.324 17.169 1.00 95.50 397 CYS A O 1
ATOM 3163 N N . ARG A 1 398 ? 22.057 -10.985 19.386 1.00 95.88 398 ARG A N 1
ATOM 3164 C CA . ARG A 1 398 ? 23.481 -10.658 19.593 1.00 95.88 398 ARG A CA 1
ATOM 3165 C C . ARG A 1 398 ? 24.392 -11.813 19.175 1.00 95.88 398 ARG A C 1
ATOM 3167 O O . ARG A 1 398 ? 25.299 -11.628 18.363 1.00 95.88 398 ARG A O 1
ATOM 3174 N N . ALA A 1 399 ? 24.130 -13.013 19.695 1.00 94.25 399 ALA A N 1
ATOM 3175 C CA . ALA A 1 399 ? 24.936 -14.196 19.397 1.00 94.25 399 ALA A CA 1
ATOM 3176 C C . ALA A 1 399 ? 24.852 -14.590 17.912 1.00 94.25 399 ALA A C 1
ATOM 3178 O O . ALA A 1 399 ? 25.877 -14.840 17.271 1.00 94.25 399 ALA A O 1
ATOM 3179 N N . GLY A 1 400 ? 23.639 -14.596 17.352 1.00 95.50 400 GLY A N 1
ATOM 3180 C CA . GLY A 1 400 ? 23.401 -14.922 15.950 1.00 95.50 400 GLY A CA 1
ATOM 3181 C C . GLY A 1 400 ? 24.034 -13.913 14.995 1.00 95.50 400 GLY A C 1
ATOM 3182 O O . GLY A 1 400 ? 24.603 -14.315 13.982 1.00 95.50 400 GLY A O 1
ATOM 3183 N N . ALA A 1 401 ? 23.991 -12.616 15.318 1.00 96.56 401 ALA A N 1
ATOM 3184 C CA . ALA A 1 401 ? 24.522 -11.569 14.450 1.00 96.56 401 ALA A CA 1
ATOM 3185 C C . ALA A 1 401 ? 26.038 -11.697 14.275 1.00 96.56 401 ALA A C 1
ATOM 3187 O O . ALA A 1 401 ? 26.538 -11.654 13.152 1.00 96.56 401 ALA A O 1
ATOM 3188 N N . LEU A 1 402 ? 26.769 -11.923 15.370 1.00 94.31 402 LEU A N 1
ATOM 3189 C CA . LEU A 1 402 ? 28.220 -12.110 15.330 1.00 94.31 402 LEU A CA 1
ATOM 3190 C C . LEU A 1 402 ? 28.617 -13.336 14.500 1.00 94.31 402 LEU A C 1
ATOM 3192 O O . LEU A 1 402 ? 29.530 -13.252 13.675 1.00 94.31 402 LEU A O 1
ATOM 3196 N N . ALA A 1 403 ? 27.919 -14.460 14.689 1.00 94.69 403 ALA A N 1
ATOM 3197 C CA . ALA A 1 403 ? 28.162 -15.678 13.922 1.00 94.69 403 ALA A CA 1
ATOM 3198 C C . ALA A 1 403 ? 27.891 -15.459 12.426 1.00 94.69 403 ALA A C 1
ATOM 3200 O O . ALA A 1 403 ? 28.760 -15.722 11.594 1.00 94.69 403 ALA A O 1
ATOM 3201 N N . LEU A 1 404 ? 26.731 -14.890 12.095 1.00 95.69 404 LEU A N 1
ATOM 3202 C CA . LEU A 1 404 ? 26.306 -14.672 10.717 1.00 95.69 404 LEU A CA 1
ATOM 3203 C C . LEU A 1 404 ? 27.240 -13.719 9.960 1.00 95.69 404 LEU A C 1
ATOM 3205 O O . LEU A 1 404 ? 27.622 -13.991 8.822 1.00 95.69 404 LEU A O 1
ATOM 3209 N N . VAL A 1 405 ? 27.654 -12.620 10.595 1.00 95.25 405 VAL A N 1
ATOM 3210 C CA . VAL A 1 405 ? 28.575 -11.649 9.986 1.00 95.25 405 VAL A CA 1
ATOM 3211 C C . VAL A 1 405 ? 29.961 -12.254 9.782 1.00 95.25 405 VAL A C 1
ATOM 3213 O O . VAL A 1 405 ? 30.585 -12.016 8.745 1.00 95.25 405 VAL A O 1
ATOM 3216 N N . ARG A 1 406 ? 30.451 -13.058 10.734 1.00 94.25 406 ARG A N 1
ATOM 3217 C CA . ARG A 1 406 ? 31.724 -13.774 10.585 1.00 94.25 406 ARG A CA 1
ATOM 3218 C C . ARG A 1 406 ? 31.682 -14.722 9.389 1.00 94.25 406 ARG A C 1
ATOM 3220 O O . ARG A 1 406 ? 32.615 -14.715 8.588 1.00 94.25 406 ARG A O 1
ATOM 3227 N N . ASP A 1 407 ? 30.611 -15.494 9.252 1.00 93.62 407 ASP A N 1
ATOM 3228 C CA . ASP A 1 407 ? 30.475 -16.494 8.193 1.00 93.62 407 ASP A CA 1
ATOM 3229 C C . ASP A 1 407 ? 30.319 -15.829 6.809 1.00 93.62 407 ASP A C 1
ATOM 3231 O O . ASP A 1 407 ? 30.958 -16.238 5.833 1.00 93.62 407 ASP A O 1
ATOM 3235 N N . ALA A 1 408 ? 29.567 -14.726 6.726 1.00 93.81 408 ALA A N 1
ATOM 3236 C CA . ALA A 1 408 ? 29.448 -13.922 5.509 1.00 93.81 408 ALA A CA 1
ATOM 3237 C C . ALA A 1 408 ? 30.786 -13.279 5.092 1.00 93.81 408 ALA A C 1
ATOM 3239 O O . ALA A 1 408 ? 31.148 -13.316 3.913 1.00 93.81 408 ALA A O 1
ATOM 3240 N N . ARG A 1 409 ? 31.567 -12.755 6.050 1.00 94.06 409 ARG A N 1
ATOM 3241 C CA . ARG A 1 409 ? 32.921 -12.222 5.802 1.00 94.06 409 ARG A CA 1
ATOM 3242 C C . ARG A 1 409 ? 33.896 -13.305 5.354 1.00 94.06 409 ARG A C 1
ATOM 3244 O O . ARG A 1 409 ? 34.659 -13.079 4.419 1.00 94.06 409 ARG A O 1
ATOM 3251 N N . ALA A 1 410 ? 33.860 -14.477 5.988 1.00 93.25 410 ALA A N 1
ATOM 3252 C CA . ALA A 1 410 ? 34.687 -15.622 5.602 1.00 93.25 410 ALA A CA 1
ATOM 3253 C C . ALA A 1 410 ? 34.387 -16.092 4.169 1.00 93.25 410 ALA A C 1
ATOM 3255 O O . ALA A 1 410 ? 35.285 -16.550 3.468 1.00 93.25 410 ALA A O 1
ATOM 3256 N N . SER A 1 411 ? 33.145 -15.904 3.718 1.00 91.69 411 SER A N 1
ATOM 3257 C CA . SER A 1 411 ? 32.701 -16.185 2.347 1.00 91.69 411 SER A CA 1
ATOM 3258 C C . SER A 1 411 ? 33.021 -15.057 1.351 1.00 91.69 411 SER A C 1
ATOM 3260 O O . SER A 1 411 ? 32.643 -15.140 0.186 1.00 91.69 411 SER A O 1
ATOM 3262 N N . GLY A 1 412 ? 33.713 -13.996 1.783 1.00 91.69 412 GLY A N 1
ATOM 3263 C CA . GLY A 1 412 ? 34.142 -12.888 0.926 1.00 91.69 412 GLY A CA 1
ATOM 3264 C C . GLY A 1 412 ? 33.053 -11.861 0.604 1.00 91.69 412 GLY A C 1
ATOM 3265 O O . GLY A 1 412 ? 33.247 -11.036 -0.289 1.00 91.69 412 GLY A O 1
ATOM 3266 N N . HIS A 1 413 ? 31.917 -11.876 1.305 1.00 92.25 413 HIS A N 1
ATOM 3267 C CA . HIS A 1 413 ? 30.854 -10.900 1.079 1.00 92.25 413 HIS A CA 1
ATOM 3268 C C . HIS A 1 413 ? 31.146 -9.570 1.789 1.00 92.25 413 HIS A C 1
ATOM 3270 O O . HIS A 1 413 ? 31.443 -9.530 2.985 1.00 92.25 413 HIS A O 1
ATOM 3276 N N . ALA A 1 414 ? 31.016 -8.463 1.053 1.00 89.00 414 ALA A N 1
ATOM 3277 C CA . ALA A 1 414 ? 31.034 -7.126 1.630 1.00 89.00 414 ALA A CA 1
ATOM 3278 C C . ALA A 1 414 ? 29.695 -6.837 2.326 1.00 89.00 414 ALA A C 1
ATOM 3280 O O . ALA A 1 414 ? 28.630 -7.076 1.760 1.00 89.00 414 ALA A O 1
ATOM 3281 N N . LEU A 1 415 ? 29.756 -6.297 3.544 1.00 92.25 415 LEU A N 1
ATOM 3282 C CA . LEU A 1 415 ? 28.588 -5.948 4.355 1.00 92.25 415 LEU A CA 1
ATOM 3283 C C . LEU A 1 415 ? 28.686 -4.473 4.783 1.00 92.25 415 LEU A C 1
ATOM 3285 O O . LEU A 1 415 ? 29.243 -4.178 5.845 1.00 92.25 415 LEU A O 1
ATOM 3289 N N . PRO A 1 416 ? 28.214 -3.527 3.953 1.00 89.44 416 PRO A N 1
ATOM 3290 C CA . PRO A 1 416 ? 28.299 -2.102 4.258 1.00 89.44 416 PRO A CA 1
ATOM 3291 C C . PRO A 1 416 ? 27.586 -1.752 5.572 1.00 89.44 416 PRO A C 1
ATOM 3293 O O . PRO A 1 416 ? 26.474 -2.210 5.826 1.00 89.44 416 PRO A O 1
ATOM 3296 N N . GLY A 1 417 ? 28.231 -0.945 6.419 1.00 91.38 417 GLY A N 1
ATOM 3297 C CA . GLY A 1 417 ? 27.650 -0.461 7.680 1.00 91.38 417 GLY A CA 1
ATOM 3298 C C . GLY A 1 417 ? 27.483 -1.514 8.784 1.00 91.38 417 GLY A C 1
ATOM 3299 O O . GLY A 1 417 ? 26.980 -1.191 9.857 1.00 91.38 417 GLY A O 1
ATOM 3300 N N . ILE A 1 418 ? 27.915 -2.764 8.575 1.00 95.12 418 ILE A N 1
ATOM 3301 C CA . ILE A 1 418 ? 27.641 -3.852 9.525 1.00 95.12 418 ILE A CA 1
ATOM 3302 C C . ILE A 1 418 ? 28.308 -3.662 10.892 1.00 95.12 418 ILE A C 1
ATOM 3304 O O . ILE A 1 418 ? 27.740 -4.050 11.907 1.00 95.12 418 ILE A O 1
ATOM 3308 N N . ASP A 1 419 ? 29.485 -3.033 10.940 1.00 94.94 419 ASP A N 1
ATOM 3309 C CA . ASP A 1 419 ? 30.209 -2.805 12.196 1.00 94.94 419 ASP A CA 1
ATOM 3310 C C . ASP A 1 419 ? 29.473 -1.829 13.120 1.00 94.94 419 ASP A C 1
ATOM 3312 O O . ASP A 1 419 ? 29.526 -1.963 14.340 1.00 94.94 419 ASP A O 1
ATOM 3316 N N . GLU A 1 420 ? 28.759 -0.853 12.553 1.00 96.19 420 GLU A N 1
ATOM 3317 C CA . GLU A 1 420 ? 27.893 0.032 13.331 1.00 96.19 420 GLU A CA 1
ATOM 3318 C C . GLU A 1 420 ? 26.706 -0.744 13.908 1.00 96.19 420 GLU A C 1
ATOM 3320 O O . GLU A 1 420 ? 26.435 -0.643 15.103 1.00 96.19 420 GLU A O 1
ATOM 3325 N N . LYS A 1 421 ? 26.056 -1.576 13.088 1.00 96.44 421 LYS A N 1
ATOM 3326 C CA . LYS A 1 421 ? 24.923 -2.413 13.508 1.00 96.44 421 LYS A CA 1
ATOM 3327 C C . LYS A 1 421 ? 25.310 -3.372 14.636 1.00 96.44 421 LYS A C 1
ATOM 3329 O O . LYS A 1 421 ? 24.577 -3.489 15.615 1.00 96.44 421 LYS A O 1
ATOM 3334 N N . LEU A 1 422 ? 26.477 -4.014 14.538 1.00 96.25 422 LEU A N 1
ATOM 3335 C CA . LEU A 1 422 ? 27.006 -4.876 15.600 1.00 96.25 422 LEU A CA 1
ATOM 3336 C C . LEU A 1 422 ? 27.288 -4.091 16.885 1.00 96.25 422 LEU A C 1
ATOM 3338 O O . LEU A 1 422 ? 26.894 -4.534 17.959 1.00 96.25 422 LEU A O 1
ATOM 3342 N N . ARG A 1 423 ? 27.880 -2.895 16.783 1.00 96.56 423 ARG A N 1
ATOM 3343 C CA . ARG A 1 423 ? 28.122 -2.032 17.949 1.00 96.56 423 ARG A CA 1
ATOM 3344 C C . ARG A 1 423 ? 26.826 -1.646 18.661 1.00 96.56 423 ARG A C 1
ATOM 3346 O O . ARG A 1 423 ? 26.801 -1.610 19.885 1.00 96.56 423 ARG A O 1
ATOM 3353 N N . ILE A 1 424 ? 25.761 -1.366 17.911 1.00 96.50 424 ILE A N 1
ATOM 3354 C 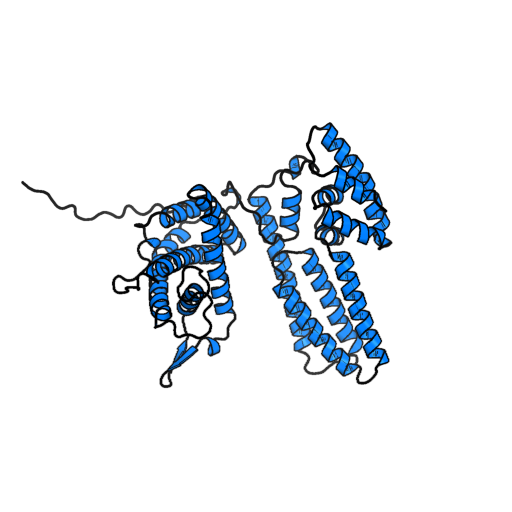CA . ILE A 1 424 ? 24.440 -1.059 18.478 1.00 96.50 424 ILE A CA 1
ATOM 3355 C C . ILE A 1 424 ? 23.875 -2.279 19.208 1.00 96.50 424 ILE A C 1
ATOM 3357 O O . ILE A 1 424 ? 23.394 -2.151 20.331 1.00 96.50 424 ILE A O 1
ATOM 3361 N N . LEU A 1 425 ? 23.982 -3.472 18.617 1.00 94.12 425 LEU A N 1
ATOM 3362 C CA . LEU A 1 425 ? 23.555 -4.707 19.278 1.00 94.12 425 LEU A CA 1
ATOM 3363 C C . LEU A 1 425 ? 24.342 -4.967 20.567 1.00 94.12 425 LEU A C 1
ATOM 3365 O O . LEU A 1 425 ? 23.764 -5.462 21.529 1.00 94.12 425 LEU A O 1
ATOM 3369 N N . GLU A 1 426 ? 25.629 -4.629 20.605 1.00 89.69 426 GLU A N 1
ATOM 3370 C CA . GLU A 1 426 ? 26.497 -4.785 21.779 1.00 89.69 426 GLU A CA 1
ATOM 3371 C C . GLU A 1 426 ? 26.324 -3.682 22.831 1.00 89.69 426 GLU A C 1
ATOM 3373 O O . GLU A 1 426 ? 26.657 -3.901 23.997 1.00 89.69 426 GLU A O 1
ATOM 3378 N N . SER A 1 427 ? 25.811 -2.509 22.449 1.00 79.31 427 SER A N 1
ATOM 3379 C CA . SER A 1 427 ? 25.573 -1.413 23.387 1.00 79.31 427 SER A CA 1
ATOM 3380 C C . SER A 1 427 ? 24.467 -1.773 24.386 1.00 79.31 427 SER A C 1
ATOM 3382 O O . SER A 1 427 ? 23.454 -2.375 24.023 1.00 79.31 427 SER A O 1
ATOM 3384 N N . ASN A 1 428 ? 24.725 -1.459 25.660 1.00 57.03 428 ASN A N 1
ATOM 3385 C CA . ASN A 1 428 ? 23.786 -1.613 26.772 1.00 57.03 428 ASN A CA 1
ATOM 3386 C C . ASN A 1 428 ? 22.990 -0.332 26.968 1.00 57.03 428 ASN A C 1
ATOM 3388 O O . ASN A 1 428 ? 23.647 0.709 27.214 1.00 57.03 428 ASN A O 1
#

Secondary structure (DSSP, 8-state):
-----------------SSHHHHHHHHHHHHH-TTSTTTT-SS-TT----HHHHHHHHHHHHHHHHHHHHHHHHHHH-HHHHHHHHHHHHHHHHHHSTTHHHHHHHHHHHHHHHHHHHHHS-GGGGEEEETTEEEEPPHHHHHHHHHHHH-TTSTTTT--S---TTHHHHHHHHHHHHHHHHHHHHHHHHHH-----GGG-S-----SS-BHHHHHHHHHTT-TTS-HHHH---HHHHHHHHHHHHHHHHHHHHHHHHHHHHHHT-SS--SSHHHHHHHHHHHHHHHHHHHHHHBSS-HHHHHHHHHHHHHHHHHHHHHHTT-HHHHHHHHHHHHHHHHHHHHHTSSHHHHHHTSSSSSS-GGGHHHHHHHS-HHHHHHHHHHHHH-GGGHHHHHHHHHHHHHHHHHHHHTT---TTHHHHHHHHH--

Sequence (428 aa):
MSWKFWKTSQTSAIKWPTDAYGSVRFLLGMFLSHNVPPFSQWRTPEVTFSPDIEVTAEISARGYQLAIWFWMFSAKYDAIASRMARDAFCLFADEADPSMGTMIESLLSLQDRVNQAYQDTPREERSLSRDGETTELPLEFFMATGFLLQTSDSPYFGIVGDDMNGDDITLAECLSHAAQQAIAIFTPMQQALVAFDPRTFPKWKWSAHPGAFERHLQRRHDNPLFSERRRVVDADDVYEARVKDARALKAIRDDVAELAEVFLGQTELPMDWHPFLNGIRVRLDTLETRRLVQGGESASLGEALAELRKHVLDIWRVALGNSPEQLEVLNRAETNQHRQREALYGTVWMRHLLSEGTLLPADEVVPALLSEDSVEIAKAVAVMTAEPGLHDALANCRAGALALVRDARASGHALPGIDEKLRILESN

Foldseek 3Di:
DDPDDDDDDPPPPPPFDQALLSLLVVLLVQLPDCCHPPLVVLFDPPFDDDPLCPVLLSVLSSLLLVLLLLVLVCVVAHNLLSQFSLQLSLVVLCVVPNCRSVVSVVSSVLLVVLVVVVVPDDQQRQWDQDPNDIHGDDSLLSSLVSSLAPPPSHPNDVPDDDDPVCSSVSSSNSNVSSNVRSCVVSVVNVVSHDHYDQQSRQDGDQDPWFWLQSLLLVLQACFLLDDPVSNDDGRVSNSVRVVVLVVLLVVLVVLLVVLCCVVVVDPDADPPNPVVLVVSVVSLLVSVLSDLLGIGPCPVVVVSSVVSNVVSVVVVDVVVPPPVVVNVVVVVVVVVSVVLCCLQSVANLSSNVPPPCPRAPPSCSLSSLLSDDLVRNLSVLVSLVVDVVNVVVLVCNLVSLVVSVVVSVVVVDDDPPSVSSNVSSVDD

Radius of gyration: 27.62 Å; chains: 1; bounding box: 70×51×107 Å

pLDDT: mean 91.0, std 10.99, range [27.86, 98.19]